Protein AF-A0A6N7G9R1-F1 (afdb_monomer_lite)

Structure (mmCIF, N/CA/C/O backbone):
data_AF-A0A6N7G9R1-F1
#
_entry.id   AF-A0A6N7G9R1-F1
#
loop_
_atom_site.group_PDB
_atom_site.id
_atom_site.type_symbol
_atom_site.label_atom_id
_atom_site.label_alt_id
_atom_site.label_comp_id
_atom_site.label_asym_id
_atom_site.label_entity_id
_atom_site.label_seq_id
_atom_site.pdbx_PDB_ins_code
_atom_site.Cartn_x
_atom_site.Cartn_y
_atom_site.Cartn_z
_atom_site.occupancy
_atom_site.B_iso_or_equiv
_atom_site.auth_seq_id
_atom_site.auth_comp_id
_atom_site.auth_asym_id
_atom_site.auth_atom_id
_atom_site.pdbx_PDB_model_num
ATOM 1 N N . MET A 1 1 ? -38.228 -27.121 94.061 1.00 43.78 1 MET A N 1
ATOM 2 C CA . MET A 1 1 ? -38.776 -27.377 92.710 1.00 43.78 1 MET A CA 1
ATOM 3 C C . MET A 1 1 ? -39.097 -26.039 92.048 1.00 43.78 1 MET A C 1
ATOM 5 O O . MET A 1 1 ? -40.254 -25.654 92.001 1.00 43.78 1 MET A O 1
ATOM 9 N N . THR A 1 2 ? -38.081 -25.297 91.602 1.00 48.72 2 THR A N 1
ATOM 10 C CA . THR A 1 2 ? -38.235 -23.979 90.937 1.00 48.72 2 THR A CA 1
ATOM 11 C C . THR A 1 2 ? -37.221 -23.786 89.800 1.00 48.72 2 THR A C 1
ATOM 13 O O . THR A 1 2 ? -36.957 -22.666 89.391 1.00 48.72 2 THR A O 1
ATOM 16 N N . THR A 1 3 ? -36.643 -24.873 89.284 1.00 51.56 3 THR A N 1
ATOM 17 C CA . THR A 1 3 ? -35.585 -24.849 88.259 1.00 51.56 3 THR A CA 1
ATOM 18 C C . THR A 1 3 ? -36.078 -25.144 86.837 1.00 51.56 3 THR A C 1
ATOM 20 O O . THR A 1 3 ? -35.349 -24.893 85.892 1.00 51.56 3 THR A O 1
ATOM 23 N N . THR A 1 4 ? -37.312 -25.624 86.645 1.00 53.62 4 THR A N 1
ATOM 24 C CA . THR A 1 4 ? -37.807 -26.062 85.323 1.00 53.62 4 THR A CA 1
ATOM 25 C C . THR A 1 4 ? -38.364 -24.941 84.435 1.00 53.62 4 THR A C 1
ATOM 27 O O . THR A 1 4 ? -38.338 -25.075 83.219 1.00 53.62 4 THR A O 1
ATOM 30 N N . GLY A 1 5 ? -38.838 -23.823 85.002 1.00 53.34 5 GLY A N 1
ATOM 31 C CA . GLY A 1 5 ? -39.427 -22.715 84.224 1.00 53.34 5 GLY A CA 1
ATOM 32 C C . GLY A 1 5 ? -38.410 -21.760 83.583 1.00 53.34 5 GLY A C 1
ATOM 33 O O . GLY A 1 5 ? -38.724 -21.089 82.604 1.00 53.34 5 GLY A O 1
ATOM 34 N N . THR A 1 6 ? -37.188 -21.700 84.116 1.00 55.78 6 THR A N 1
ATOM 35 C CA . THR A 1 6 ? -36.077 -20.912 83.557 1.00 55.78 6 THR A CA 1
ATOM 36 C C . THR A 1 6 ? -35.428 -21.602 82.356 1.00 55.78 6 THR A C 1
ATOM 38 O O . THR A 1 6 ? -35.140 -20.922 81.373 1.00 55.78 6 THR A O 1
ATOM 41 N N . ASP A 1 7 ? -35.309 -22.934 82.377 1.00 58.16 7 ASP A N 1
ATOM 42 C CA . ASP A 1 7 ? -34.694 -23.715 81.292 1.00 58.16 7 ASP A CA 1
ATOM 43 C C . ASP A 1 7 ? -35.542 -23.717 80.004 1.00 58.16 7 ASP A C 1
ATOM 45 O O . ASP A 1 7 ? -35.000 -23.577 78.911 1.00 58.16 7 ASP A O 1
ATOM 49 N N . GLU A 1 8 ? -36.877 -23.807 80.086 1.00 64.06 8 GLU A N 1
ATOM 50 C CA . GLU A 1 8 ? -37.745 -23.762 78.891 1.00 64.06 8 GLU A CA 1
ATOM 51 C C . GLU A 1 8 ? -37.728 -22.391 78.193 1.00 64.06 8 GLU A C 1
ATOM 53 O O . GLU A 1 8 ? -37.696 -22.317 76.961 1.00 64.06 8 GLU A O 1
ATOM 58 N N . ALA A 1 9 ? -37.690 -21.301 78.964 1.00 65.94 9 ALA A N 1
ATOM 59 C CA . ALA A 1 9 ? -37.591 -19.942 78.432 1.00 65.94 9 ALA A CA 1
ATOM 60 C C . ALA A 1 9 ? -36.202 -19.639 77.837 1.00 65.94 9 ALA A C 1
ATOM 62 O O . ALA A 1 9 ? -36.063 -18.794 76.951 1.00 65.94 9 ALA A O 1
ATOM 63 N N . GLU A 1 10 ? -35.156 -20.306 78.322 1.00 67.56 10 GLU A N 1
ATOM 64 C CA . GLU A 1 10 ? -33.796 -20.202 77.790 1.00 67.56 10 GLU A CA 1
ATOM 65 C C . GLU A 1 10 ? -33.624 -21.040 76.511 1.00 67.56 10 GLU A C 1
ATOM 67 O O . GLU A 1 10 ? -33.096 -20.544 75.514 1.00 67.56 10 GLU A O 1
ATOM 72 N N . ILE A 1 11 ? -34.190 -22.252 76.472 1.00 72.62 11 ILE A N 1
ATOM 73 C CA . ILE A 1 11 ? -34.247 -23.106 75.273 1.00 72.62 11 ILE A CA 1
ATOM 74 C C . ILE A 1 11 ? -35.071 -22.451 74.153 1.00 72.62 11 ILE A C 1
ATOM 76 O O . ILE A 1 11 ? -34.686 -22.527 72.983 1.00 72.62 11 ILE A O 1
ATOM 80 N N . GLY A 1 12 ? -36.184 -21.788 74.489 1.00 72.19 12 GLY A N 1
ATOM 81 C CA . GLY A 1 12 ? -36.987 -21.018 73.534 1.00 72.19 12 GLY A CA 1
ATOM 82 C C . GLY A 1 12 ? -36.180 -19.902 72.863 1.00 72.19 12 GLY A C 1
ATOM 83 O O . GLY A 1 12 ? -36.111 -19.853 71.635 1.00 72.19 12 GLY A O 1
ATOM 84 N N . ARG A 1 13 ? -35.474 -19.092 73.665 1.00 71.00 13 ARG A N 1
ATOM 85 C CA . ARG A 1 13 ? -34.598 -18.009 73.181 1.00 71.00 13 ARG A CA 1
ATOM 86 C C .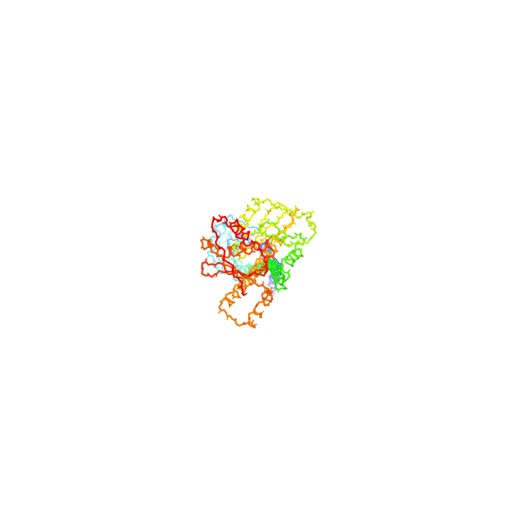 ARG A 1 13 ? -33.434 -18.519 72.324 1.00 71.00 13 ARG A C 1
ATOM 88 O O . ARG A 1 13 ? -33.102 -17.916 71.309 1.00 71.00 13 ARG A O 1
ATOM 95 N N . LEU A 1 14 ? -32.835 -19.657 72.682 1.00 70.81 14 LEU A N 1
ATOM 96 C CA . LEU A 1 14 ? -31.779 -20.301 71.886 1.00 70.81 14 LEU A CA 1
ATOM 97 C C . LEU A 1 14 ? -32.275 -20.789 70.517 1.00 70.81 14 LEU A C 1
ATOM 99 O O . LEU A 1 14 ? -31.547 -20.699 69.527 1.00 70.81 14 LEU A O 1
ATOM 103 N N . ARG A 1 15 ? -33.505 -21.313 70.443 1.00 74.69 15 ARG A N 1
ATOM 104 C CA . ARG A 1 15 ? -34.093 -21.804 69.188 1.00 74.69 15 ARG A CA 1
ATOM 105 C C . ARG A 1 15 ? -34.414 -20.663 68.223 1.00 74.69 15 ARG A C 1
ATOM 107 O O . ARG A 1 15 ? -34.149 -20.808 67.033 1.00 74.69 15 ARG A O 1
ATOM 114 N N . GLU A 1 16 ? -34.947 -19.561 68.737 1.00 76.75 16 GLU A N 1
ATOM 115 C CA . GLU A 1 16 ? -35.219 -18.340 67.969 1.00 76.75 16 GLU A CA 1
ATOM 116 C C . GLU A 1 16 ? -33.915 -17.780 67.380 1.00 76.75 16 GLU A C 1
ATOM 118 O O . GLU A 1 16 ? -33.770 -17.683 66.163 1.00 76.75 16 GLU A O 1
ATOM 123 N N . ARG A 1 17 ? -32.875 -17.658 68.213 1.00 74.81 17 ARG A N 1
ATOM 124 C CA . ARG A 1 17 ? -31.540 -17.199 67.798 1.00 74.81 17 ARG A CA 1
ATOM 125 C C . ARG A 1 17 ? -30.875 -18.089 66.742 1.00 74.81 17 ARG A C 1
ATOM 127 O O . ARG A 1 17 ? -30.179 -17.603 65.854 1.00 74.81 17 ARG A O 1
ATOM 134 N N . LEU A 1 18 ? -31.083 -19.406 66.809 1.00 77.50 18 LEU A N 1
ATOM 135 C CA . LEU A 1 18 ? -30.622 -20.337 65.771 1.00 77.50 18 LEU A CA 1
ATOM 136 C C . LEU A 1 18 ? -31.393 -20.181 64.453 1.00 77.50 18 LEU A C 1
ATOM 138 O O . LEU A 1 18 ? -30.824 -20.445 63.392 1.00 77.50 18 LEU A O 1
ATOM 142 N N . SER A 1 19 ? -32.664 -19.782 64.504 1.00 82.19 19 SER A N 1
ATOM 143 C CA . SER A 1 19 ? -33.473 -19.510 63.314 1.00 82.19 19 SER A CA 1
ATOM 144 C C . SER A 1 19 ? -32.980 -18.254 62.594 1.00 82.19 19 SER A C 1
ATOM 146 O O . SER A 1 19 ? -32.745 -18.306 61.387 1.00 82.19 19 SER A O 1
ATOM 148 N N . ASP A 1 20 ? -32.705 -17.180 63.334 1.00 79.50 20 ASP A N 1
ATOM 149 C CA . ASP A 1 20 ? -32.228 -15.909 62.770 1.00 79.50 20 ASP A CA 1
ATOM 150 C C . ASP A 1 20 ? -30.837 -16.052 62.144 1.00 79.50 20 ASP A C 1
ATOM 152 O O . ASP A 1 20 ? -30.584 -15.589 61.030 1.00 79.50 20 ASP A O 1
ATOM 156 N N . LEU A 1 21 ? -29.940 -16.789 62.810 1.00 80.38 21 LEU A N 1
ATOM 157 C CA . LEU A 1 21 ? -28.613 -17.104 62.273 1.00 80.38 21 LEU A CA 1
ATOM 158 C C . LEU A 1 21 ? -28.689 -17.962 61.004 1.00 80.38 21 LEU A C 1
ATOM 160 O O . LEU A 1 21 ? -27.914 -17.743 60.073 1.00 80.38 21 LEU A O 1
ATOM 164 N N . ARG A 1 22 ? -29.628 -18.916 60.930 1.00 80.88 22 ARG A N 1
ATOM 165 C CA . ARG A 1 22 ? -29.884 -19.678 59.694 1.00 80.88 22 ARG A CA 1
ATOM 166 C C . ARG A 1 22 ? -30.423 -18.771 58.591 1.00 80.88 22 ARG A C 1
ATOM 168 O O . ARG A 1 22 ? -29.968 -18.896 57.458 1.00 80.88 22 ARG A O 1
ATOM 175 N N . GLY A 1 23 ? -31.325 -17.848 58.923 1.00 81.38 23 GLY A N 1
ATOM 176 C CA . GLY A 1 23 ? -31.825 -16.824 58.006 1.00 81.38 23 GLY A CA 1
ATOM 177 C C . GLY A 1 23 ? -30.689 -15.994 57.407 1.00 81.38 23 GLY A C 1
ATOM 178 O O . GLY A 1 23 ? -30.557 -15.928 56.187 1.00 81.38 23 GLY A O 1
ATOM 179 N N . LEU A 1 24 ? -29.800 -15.455 58.247 1.00 84.06 24 LEU A N 1
ATOM 180 C CA . LEU A 1 24 ? -28.617 -14.709 57.805 1.00 84.06 24 LEU A CA 1
ATOM 181 C C . LEU A 1 24 ? -27.686 -15.531 56.909 1.00 84.06 24 LEU A C 1
ATOM 183 O O . LEU A 1 24 ? -27.161 -15.002 55.930 1.00 84.06 24 LEU A O 1
ATOM 187 N N . LEU A 1 25 ? -27.483 -16.814 57.219 1.00 82.44 25 LEU A N 1
ATOM 188 C CA . LEU A 1 25 ? -26.601 -17.681 56.437 1.00 82.44 25 LEU A CA 1
ATOM 189 C C . LEU A 1 25 ? -27.159 -17.940 55.031 1.00 82.44 25 LEU A C 1
ATOM 191 O O . LEU A 1 25 ? -26.424 -17.856 54.049 1.00 82.44 25 LEU A O 1
ATOM 195 N N . VAL A 1 26 ? -28.466 -18.203 54.927 1.00 85.50 26 VAL A N 1
ATOM 196 C CA . VAL A 1 26 ? -29.149 -18.363 53.633 1.00 85.50 26 VAL A CA 1
ATOM 197 C C . VAL A 1 26 ? -29.110 -17.050 52.849 1.00 85.50 26 VAL A C 1
ATOM 199 O O . VAL A 1 26 ? -28.861 -17.063 51.648 1.00 85.50 26 VAL A O 1
ATOM 202 N N . MET A 1 27 ? -29.298 -15.908 53.516 1.00 84.56 27 MET A N 1
ATOM 203 C CA . MET A 1 27 ? -29.240 -14.595 52.864 1.00 84.56 27 MET A CA 1
ATOM 204 C C . MET A 1 27 ? -27.847 -14.242 52.361 1.00 84.56 27 MET A C 1
ATOM 206 O O . MET A 1 27 ? -27.728 -13.737 51.247 1.00 84.56 27 MET A O 1
ATOM 210 N N . SER A 1 28 ? -26.804 -14.542 53.138 1.00 87.00 28 SER A N 1
ATOM 211 C CA . SER A 1 28 ? -25.415 -14.418 52.696 1.00 87.00 28 SER A CA 1
ATOM 212 C C . SER A 1 28 ? -25.206 -15.196 51.398 1.00 87.00 28 SER A C 1
ATOM 214 O O . SER A 1 28 ? -24.839 -14.577 50.407 1.00 87.00 28 SER A O 1
ATOM 216 N N . LEU A 1 29 ? -25.564 -16.490 51.370 1.00 87.19 29 LEU A N 1
ATOM 217 C CA . LEU A 1 29 ? -25.396 -17.358 50.199 1.00 87.19 29 LEU A CA 1
ATOM 218 C C . LEU A 1 29 ? -26.128 -16.833 48.953 1.00 87.19 29 LEU A C 1
ATOM 220 O O . LEU A 1 29 ? -25.532 -16.742 47.883 1.00 87.19 29 LEU A O 1
ATOM 224 N N . LEU A 1 30 ? -27.399 -16.439 49.094 1.00 88.44 30 LEU A N 1
ATOM 225 C CA . LEU A 1 30 ? -28.171 -15.892 47.973 1.00 88.44 30 LEU A CA 1
ATOM 226 C C . LEU A 1 30 ? -27.580 -14.577 47.452 1.00 88.44 30 LEU A C 1
ATOM 228 O O . LEU A 1 30 ? -27.586 -14.333 46.247 1.00 88.44 30 LEU A O 1
ATOM 232 N N . MET A 1 31 ? -27.067 -13.722 48.341 1.00 88.44 31 MET A N 1
ATOM 233 C CA . MET A 1 31 ? -26.434 -12.466 47.942 1.00 88.44 31 MET A CA 1
ATOM 234 C C . MET A 1 31 ? -25.076 -12.686 47.268 1.00 88.44 31 MET A C 1
ATOM 236 O O . MET A 1 31 ? -24.774 -11.972 46.315 1.00 88.44 31 MET A O 1
ATOM 240 N N . THR A 1 32 ? -24.263 -13.656 47.703 1.00 84.81 32 THR A N 1
ATOM 241 C CA . THR A 1 32 ? -22.976 -13.958 47.047 1.00 84.81 32 THR A CA 1
ATOM 242 C C . THR A 1 32 ? -23.136 -14.552 45.653 1.00 84.81 32 THR A C 1
ATOM 244 O O . THR A 1 32 ? -22.260 -14.339 44.816 1.00 84.81 32 THR A O 1
ATOM 247 N N . GLU A 1 33 ? -24.236 -15.258 45.383 1.00 85.38 33 GLU A N 1
ATOM 248 C CA . GLU A 1 33 ? -24.564 -15.778 44.047 1.00 85.38 33 GLU A CA 1
ATOM 249 C C . GLU A 1 33 ? -25.109 -14.699 43.090 1.00 85.38 33 GLU A C 1
ATOM 251 O O . GLU A 1 33 ? -25.173 -14.913 41.877 1.00 85.38 33 GLU A O 1
ATOM 256 N N . CYS A 1 34 ? -25.471 -13.517 43.598 1.00 86.06 34 CYS A N 1
ATOM 257 C CA . CYS A 1 34 ? -25.961 -12.419 42.771 1.00 86.06 34 CYS A CA 1
ATOM 258 C C . CYS A 1 34 ? -24.813 -11.652 42.100 1.00 86.06 34 CYS A C 1
ATOM 260 O O . CYS A 1 34 ? -23.886 -11.171 42.746 1.00 86.06 34 CYS A O 1
ATOM 262 N N . ALA A 1 35 ? -24.927 -11.452 40.785 1.00 82.38 35 ALA A N 1
ATOM 263 C CA . ALA A 1 35 ? -23.979 -10.653 40.003 1.00 82.38 35 ALA A CA 1
ATOM 264 C C . ALA A 1 35 ? -24.393 -9.174 39.864 1.00 82.38 35 ALA A C 1
ATOM 266 O O . ALA A 1 35 ? -23.610 -8.349 39.386 1.00 82.38 35 ALA A O 1
ATOM 267 N N . GLU A 1 36 ? -25.624 -8.832 40.253 1.00 87.75 36 GLU A N 1
ATOM 268 C CA . GLU A 1 36 ? -26.178 -7.488 40.118 1.00 87.75 36 GLU A CA 1
ATOM 269 C C . GLU A 1 36 ? -26.324 -6.799 41.480 1.00 87.75 36 GLU A C 1
ATOM 271 O O . GLU A 1 36 ? -27.086 -7.264 42.334 1.00 87.75 36 GLU A O 1
ATOM 276 N N . PRO A 1 37 ? -25.675 -5.637 41.677 1.00 88.69 37 PRO A N 1
ATOM 277 C CA . PRO A 1 37 ? -25.803 -4.858 42.902 1.00 88.69 37 PRO A CA 1
ATOM 278 C C . PRO A 1 37 ? -27.255 -4.544 43.297 1.00 88.69 37 PRO A C 1
ATOM 280 O O . PRO A 1 37 ? -27.574 -4.509 44.483 1.00 88.69 37 PRO A O 1
ATOM 283 N N . ASP A 1 38 ? -28.146 -4.298 42.323 1.00 88.81 38 ASP A N 1
ATOM 284 C CA . ASP A 1 38 ? -29.556 -3.954 42.583 1.00 88.81 38 ASP A CA 1
ATOM 285 C C . ASP A 1 38 ? -30.329 -5.139 43.174 1.00 88.81 38 ASP A C 1
ATOM 287 O O . ASP A 1 38 ? -31.148 -4.962 44.080 1.00 88.81 38 ASP A O 1
ATOM 291 N N . GLN A 1 39 ? -30.024 -6.354 42.715 1.00 90.19 39 GLN A N 1
ATOM 292 C CA . GLN A 1 39 ? -30.587 -7.587 43.255 1.00 90.19 39 GLN A CA 1
ATOM 293 C C . GLN A 1 39 ? -30.081 -7.853 44.677 1.00 90.19 39 GLN A C 1
ATOM 295 O O . GLN A 1 39 ? -30.883 -8.194 45.543 1.00 90.19 39 GLN A O 1
ATOM 300 N N . ILE A 1 40 ? -28.792 -7.609 44.940 1.00 91.94 40 ILE A N 1
ATOM 301 C CA . ILE A 1 40 ? -28.188 -7.748 46.275 1.00 91.94 40 ILE A CA 1
ATOM 302 C C . ILE A 1 40 ? -28.864 -6.807 47.277 1.00 91.94 40 ILE A C 1
ATOM 304 O O . ILE A 1 40 ? -29.335 -7.250 48.323 1.00 91.94 40 ILE A O 1
ATOM 308 N N . THR A 1 41 ? -28.986 -5.516 46.944 1.00 92.00 41 THR A N 1
ATOM 309 C CA . THR A 1 41 ? -29.657 -4.545 47.826 1.00 92.00 41 THR A CA 1
ATOM 310 C C . THR A 1 41 ? -31.134 -4.874 48.026 1.00 92.00 41 THR A C 1
ATOM 312 O O . THR A 1 41 ? -31.663 -4.734 49.129 1.00 92.00 41 THR A O 1
ATOM 315 N N . ARG A 1 42 ? -31.807 -5.369 46.979 1.00 90.62 42 ARG A N 1
ATOM 316 C CA . ARG A 1 42 ? -33.206 -5.793 47.068 1.00 90.62 42 ARG A CA 1
ATOM 317 C C . ARG A 1 42 ? -33.357 -6.964 48.033 1.00 90.62 42 ARG A C 1
ATOM 319 O O . ARG A 1 42 ? -34.152 -6.835 48.956 1.00 90.62 42 ARG A O 1
ATOM 326 N N . LEU A 1 43 ? -32.565 -8.027 47.870 1.00 90.94 43 LEU A N 1
ATOM 327 C CA . LEU A 1 43 ? -32.569 -9.206 48.744 1.00 90.94 43 LEU A CA 1
ATOM 328 C C . LEU A 1 43 ? -32.319 -8.830 50.206 1.00 90.94 43 LEU A C 1
ATOM 330 O O . LEU A 1 43 ? -33.082 -9.239 51.076 1.00 90.94 43 LEU A O 1
ATOM 334 N N . ALA A 1 44 ? -31.312 -7.995 50.472 1.00 91.19 44 ALA A N 1
ATOM 335 C CA . ALA A 1 44 ? -31.040 -7.508 51.820 1.00 91.19 44 ALA A CA 1
ATOM 336 C C . ALA A 1 44 ? -32.245 -6.753 52.416 1.00 91.19 44 ALA A C 1
ATOM 338 O O . ALA A 1 44 ? -32.616 -6.990 53.564 1.00 91.19 44 ALA A O 1
ATOM 339 N N . SER A 1 45 ? -32.905 -5.890 51.633 1.00 91.75 45 SER A N 1
ATOM 340 C CA . SER A 1 45 ? -34.069 -5.131 52.113 1.00 91.75 45 SER A CA 1
ATOM 341 C C . SER A 1 45 ? -35.338 -5.969 52.302 1.00 91.75 45 SER A C 1
ATOM 343 O O . SER A 1 45 ? -36.061 -5.754 53.269 1.00 91.75 45 SER A O 1
ATOM 345 N N . THR A 1 46 ? -35.615 -6.929 51.414 1.00 89.19 46 THR A N 1
ATOM 346 C CA . THR A 1 46 ? -36.833 -7.757 51.471 1.00 89.19 46 THR A CA 1
ATOM 347 C C . THR A 1 46 ? -36.764 -8.830 52.546 1.00 89.19 46 THR A C 1
ATOM 349 O O . THR A 1 46 ? -37.799 -9.310 52.996 1.00 89.19 46 THR A O 1
ATOM 352 N N . SER A 1 47 ? -35.554 -9.209 52.950 1.00 85.81 47 SER A N 1
ATOM 353 C CA . SER A 1 47 ? -35.328 -10.256 53.945 1.00 85.81 47 SER A CA 1
ATOM 354 C C . SER A 1 47 ? -35.109 -9.711 55.356 1.00 85.81 47 SER A C 1
ATOM 356 O O . SER A 1 47 ? -35.204 -10.472 56.314 1.00 85.81 47 SER A O 1
ATOM 358 N N . ALA A 1 48 ? -34.873 -8.403 55.503 1.00 86.38 48 ALA A N 1
ATOM 359 C CA . ALA A 1 48 ? -34.758 -7.731 56.797 1.00 86.38 48 ALA A CA 1
ATOM 360 C C . ALA A 1 48 ? -35.948 -7.990 57.753 1.00 86.38 48 ALA A C 1
ATOM 362 O O . ALA A 1 48 ? -35.687 -8.331 58.905 1.00 86.38 48 ALA A O 1
ATOM 363 N N . PRO A 1 49 ? -37.228 -7.964 57.311 1.00 84.81 49 PRO A N 1
ATOM 364 C CA . PRO A 1 49 ? -38.368 -8.220 58.201 1.00 84.81 49 PRO A CA 1
ATOM 365 C C . PRO A 1 49 ? -38.429 -9.645 58.771 1.00 84.81 49 PRO A C 1
ATOM 367 O O . PRO A 1 49 ? -39.159 -9.896 59.725 1.00 84.81 49 PRO A O 1
ATOM 370 N N . ALA A 1 50 ? -37.700 -10.600 58.179 1.00 83.19 50 ALA A N 1
ATOM 371 C CA . ALA A 1 50 ? -37.614 -11.969 58.688 1.00 83.19 50 ALA A CA 1
ATOM 372 C C . ALA A 1 50 ? -36.599 -12.117 59.837 1.00 83.19 50 ALA A C 1
ATOM 374 O O . ALA A 1 50 ? -36.559 -13.171 60.462 1.00 83.19 50 ALA A O 1
ATOM 375 N N . LEU A 1 51 ? -35.778 -11.090 60.085 1.00 82.25 51 LEU A N 1
ATOM 376 C CA . LEU A 1 51 ? -34.736 -11.053 61.117 1.00 82.25 51 LEU A CA 1
ATOM 377 C C . LEU A 1 51 ? -35.102 -10.137 62.301 1.00 82.25 51 LEU A C 1
ATOM 379 O O . LEU A 1 51 ? -34.340 -10.054 63.258 1.00 82.25 51 LEU A O 1
ATOM 383 N N . GLY A 1 52 ? -36.220 -9.406 62.225 1.00 83.69 52 GLY A N 1
ATOM 384 C CA . GLY A 1 52 ? -36.718 -8.540 63.295 1.00 83.69 52 GLY A CA 1
ATOM 385 C C . GLY A 1 52 ? -37.735 -7.501 62.807 1.00 83.69 52 GLY A C 1
ATOM 386 O O . GLY A 1 52 ? -38.100 -7.468 61.633 1.00 83.69 52 GLY A O 1
ATOM 387 N N . SER A 1 53 ? -38.205 -6.638 63.714 1.00 84.31 53 SER A N 1
ATOM 388 C CA . SER A 1 53 ? -39.190 -5.571 63.431 1.00 84.31 53 SER A CA 1
ATOM 389 C C . SER A 1 53 ? -38.631 -4.368 62.663 1.00 84.31 53 SER A C 1
ATOM 391 O O . SER A 1 53 ? -39.387 -3.498 62.222 1.00 84.31 53 SER A O 1
ATOM 393 N N . TRP A 1 54 ? -37.313 -4.325 62.501 1.00 88.25 54 TRP A N 1
ATOM 394 C CA . TRP A 1 54 ? -36.571 -3.245 61.875 1.00 88.25 54 TRP A CA 1
ATOM 395 C C . TRP A 1 54 ? -36.673 -3.273 60.349 1.00 88.25 54 TRP A C 1
ATOM 397 O O . TRP A 1 54 ? -36.988 -4.284 59.717 1.00 88.25 54 TRP A O 1
ATOM 407 N N . ARG A 1 55 ? -36.409 -2.122 59.729 1.00 89.00 55 ARG A N 1
ATOM 408 C CA . ARG A 1 55 ? -36.565 -1.927 58.284 1.00 89.00 55 ARG A CA 1
ATOM 409 C C . ARG A 1 55 ? -35.323 -1.323 57.669 1.00 89.00 55 ARG A C 1
ATOM 411 O O . ARG A 1 55 ? -34.748 -0.382 58.204 1.00 89.00 55 ARG A O 1
ATOM 418 N N . VAL A 1 56 ? -34.959 -1.814 56.491 1.00 92.81 56 VAL A N 1
ATOM 419 C CA . VAL A 1 56 ? -33.933 -1.181 55.659 1.00 92.81 56 VAL A CA 1
ATOM 420 C C . VAL A 1 56 ? -34.595 -0.086 54.831 1.00 92.81 56 VAL A C 1
ATOM 422 O O . VAL A 1 56 ? -35.368 -0.368 53.917 1.00 92.81 56 VAL A O 1
ATOM 425 N N . GLU A 1 57 ? -34.286 1.167 55.146 1.00 91.69 57 GLU A N 1
ATOM 426 C CA . GLU A 1 57 ? -34.797 2.333 54.417 1.00 91.69 57 GLU A CA 1
ATOM 427 C C . GLU A 1 57 ? -34.062 2.516 53.084 1.00 91.69 57 GLU A C 1
ATOM 429 O O . GLU A 1 57 ? -34.637 3.013 52.116 1.00 91.69 57 GLU A O 1
ATOM 434 N N . GLY A 1 58 ? -32.812 2.062 52.990 1.00 92.44 58 GLY A N 1
ATOM 435 C CA . GLY A 1 58 ? -32.086 2.006 51.728 1.00 92.44 58 GLY A CA 1
ATOM 436 C C . GLY A 1 58 ? -30.582 1.876 51.886 1.00 92.44 58 GLY A C 1
ATOM 437 O O . GLY A 1 58 ? -30.056 1.686 52.982 1.00 92.44 58 GLY A O 1
ATOM 438 N N . PHE A 1 59 ? -29.896 1.968 50.754 1.00 93.00 59 PHE A N 1
ATOM 439 C CA . PHE A 1 59 ? -28.452 1.831 50.645 1.00 93.00 59 PHE A CA 1
ATOM 440 C C . PHE A 1 59 ? -27.889 3.048 49.933 1.00 93.00 59 PHE A C 1
ATOM 442 O O . PHE A 1 59 ? -28.285 3.364 48.811 1.00 93.00 59 PHE A O 1
ATOM 449 N N . TYR A 1 60 ? -26.932 3.701 50.568 1.00 91.25 60 TYR A N 1
ATOM 450 C CA . TYR A 1 60 ? -26.078 4.680 49.927 1.00 91.25 60 TYR A CA 1
ATOM 451 C C . TYR A 1 60 ? -24.825 3.975 49.431 1.00 91.25 60 TYR A C 1
ATOM 453 O O . TYR A 1 60 ? -24.110 3.380 50.233 1.00 91.25 60 TYR A O 1
ATOM 461 N N . LEU A 1 61 ? -24.575 4.016 48.123 1.00 88.88 61 LEU A N 1
ATOM 462 C CA . LEU A 1 61 ? -23.357 3.501 47.502 1.00 88.88 61 LEU A CA 1
ATOM 463 C C . LEU A 1 61 ? -22.602 4.667 46.868 1.00 88.88 61 LEU A C 1
ATOM 465 O O . LEU A 1 61 ? -23.160 5.385 46.037 1.00 88.88 61 LEU A O 1
ATOM 469 N N . ALA A 1 62 ? -21.344 4.858 47.251 1.00 76.25 62 ALA A N 1
ATOM 470 C CA . ALA A 1 62 ? -20.554 5.985 46.769 1.00 76.25 62 ALA A CA 1
ATOM 471 C C . ALA A 1 62 ? -20.098 5.799 45.299 1.00 76.25 62 ALA A C 1
ATOM 473 O O . ALA A 1 62 ? -19.773 4.673 44.904 1.00 76.25 62 ALA A O 1
ATOM 474 N N . PRO A 1 63 ? -19.999 6.880 44.497 1.00 58.44 63 PRO A N 1
ATOM 475 C CA . PRO A 1 63 ? -20.445 8.237 44.804 1.00 58.44 63 PRO A CA 1
ATOM 476 C C . PRO A 1 63 ? -21.937 8.397 44.449 1.00 58.44 63 PRO A C 1
ATOM 478 O O . PRO A 1 63 ? -22.343 8.218 43.303 1.00 58.44 63 PRO A O 1
ATOM 481 N N . ASP A 1 64 ? -22.752 8.702 45.457 1.00 64.94 64 ASP A N 1
ATOM 482 C CA . ASP A 1 64 ? -24.107 9.267 45.341 1.00 64.94 64 ASP A CA 1
ATOM 483 C C . ASP A 1 64 ? -25.227 8.436 44.709 1.00 64.94 64 ASP A C 1
ATOM 485 O O . ASP A 1 64 ? -26.251 8.969 44.279 1.00 64.94 64 ASP A O 1
ATOM 489 N N . ARG A 1 65 ? -25.124 7.105 44.742 1.00 82.81 65 ARG A N 1
ATOM 490 C CA . ARG A 1 65 ? -26.237 6.235 44.343 1.00 82.81 65 ARG A CA 1
ATOM 491 C C . ARG A 1 65 ? -27.045 5.789 45.562 1.00 82.81 65 ARG A C 1
ATOM 493 O O . ARG A 1 65 ? -26.724 4.776 46.184 1.00 82.81 65 ARG A O 1
ATOM 500 N N . TRP A 1 66 ? -28.122 6.518 45.871 1.00 88.69 66 TRP A N 1
ATOM 501 C CA . TRP A 1 66 ? -29.168 6.034 46.781 1.00 88.69 66 TRP A CA 1
ATOM 502 C C . TRP A 1 66 ? -29.992 4.935 46.116 1.00 88.69 66 TRP A C 1
ATOM 504 O O . TRP A 1 66 ? -30.441 5.068 44.975 1.00 88.69 66 TRP A O 1
ATOM 514 N N . ARG A 1 67 ? -30.218 3.848 46.845 1.00 89.50 67 ARG A N 1
ATOM 515 C CA . ARG A 1 67 ? -31.106 2.760 46.447 1.00 89.50 67 ARG A CA 1
ATOM 516 C C . ARG A 1 67 ? -32.142 2.563 47.543 1.00 89.50 67 ARG A C 1
ATOM 518 O O . ARG A 1 67 ? -31.760 2.136 48.633 1.00 89.50 67 ARG A O 1
ATOM 525 N N . PRO A 1 68 ? -33.423 2.870 47.291 1.00 88.38 68 PRO A N 1
ATOM 526 C CA . PRO A 1 68 ? -34.452 2.703 48.303 1.00 88.38 68 PRO A CA 1
ATOM 527 C C . PRO A 1 68 ? -34.598 1.221 48.660 1.00 88.38 68 PRO A C 1
ATOM 529 O O . PRO A 1 68 ? -34.546 0.351 47.787 1.00 88.38 68 PRO A O 1
ATOM 532 N N . GLY A 1 69 ? -34.780 0.934 49.948 1.00 87.12 69 GLY A N 1
ATOM 533 C CA . GLY A 1 69 ? -35.204 -0.390 50.393 1.00 87.12 69 GLY A CA 1
ATOM 534 C C . GLY A 1 69 ? -36.632 -0.694 49.933 1.00 87.12 69 GLY A C 1
ATOM 535 O O . GLY A 1 69 ? -37.385 0.221 49.593 1.00 87.12 69 GLY A O 1
ATOM 536 N N . ALA A 1 70 ? -37.013 -1.974 49.933 1.00 81.38 70 ALA A N 1
ATOM 537 C CA . ALA A 1 70 ? -38.315 -2.435 49.442 1.00 81.38 70 ALA A CA 1
ATOM 538 C C . ALA A 1 70 ? -39.521 -1.662 50.016 1.00 81.38 70 ALA A C 1
ATOM 540 O O . ALA A 1 70 ? -40.447 -1.355 49.270 1.00 81.38 70 ALA A O 1
ATOM 541 N N . ASP A 1 71 ? -39.462 -1.288 51.299 1.00 79.06 71 ASP A N 1
ATOM 542 C CA . ASP A 1 71 ? -40.520 -0.559 52.013 1.00 79.06 71 ASP A CA 1
ATOM 543 C C . ASP A 1 71 ? -40.088 0.851 52.464 1.00 79.06 71 ASP A C 1
ATOM 545 O O . ASP A 1 71 ? -40.607 1.375 53.457 1.00 79.06 71 ASP A O 1
ATOM 549 N N . SER A 1 72 ? -39.117 1.457 51.769 1.00 81.19 72 SER A N 1
ATOM 550 C CA . SER A 1 72 ? -38.569 2.772 52.121 1.00 81.19 72 SER A CA 1
ATOM 551 C C . SER A 1 72 ? -39.653 3.847 52.205 1.00 81.19 72 SER A C 1
ATOM 553 O O . SER A 1 72 ? -40.483 3.986 51.302 1.00 81.19 72 SER A O 1
ATOM 555 N N . ARG A 1 73 ? -39.634 4.643 53.280 1.00 73.94 73 ARG A N 1
ATOM 556 C CA . ARG A 1 73 ? -40.535 5.801 53.454 1.00 73.94 73 ARG A CA 1
ATOM 557 C C . ARG A 1 73 ? -39.809 7.143 53.427 1.00 73.94 73 ARG A C 1
ATOM 559 O O . ARG A 1 73 ? -40.437 8.176 53.662 1.00 73.94 73 ARG A O 1
ATOM 566 N N . VAL A 1 74 ? -38.514 7.137 53.116 1.00 79.44 74 VAL A N 1
ATOM 567 C CA . VAL A 1 74 ? -37.695 8.346 52.995 1.00 79.44 74 VAL A CA 1
ATOM 568 C C . VAL A 1 74 ? -38.193 9.182 51.814 1.00 79.44 74 VAL A C 1
ATOM 570 O O . VAL A 1 74 ? -38.166 8.730 50.672 1.00 79.44 74 VAL A O 1
ATOM 573 N N . ARG A 1 75 ? -38.660 10.406 52.090 1.00 75.12 75 ARG A N 1
ATOM 574 C CA . ARG A 1 75 ? -39.159 11.345 51.065 1.00 75.12 75 ARG A CA 1
ATOM 575 C C . ARG A 1 75 ? -38.121 12.381 50.645 1.00 75.12 75 ARG A C 1
ATOM 577 O O . ARG A 1 75 ? -38.078 12.739 49.475 1.00 75.12 75 ARG A O 1
ATOM 584 N N . ASP A 1 76 ? -37.298 12.832 51.587 1.00 80.50 76 ASP A N 1
ATOM 585 C CA . ASP A 1 76 ? -36.210 13.780 51.347 1.00 80.50 76 ASP A CA 1
ATOM 586 C C . ASP A 1 76 ? -34.870 13.033 51.305 1.00 80.50 76 ASP A C 1
ATOM 588 O O . ASP A 1 76 ? -34.197 12.830 52.316 1.00 80.50 76 ASP A O 1
ATOM 592 N N . THR A 1 77 ? -34.533 12.529 50.118 1.00 80.31 77 THR A N 1
ATOM 593 C CA . THR A 1 77 ? -33.283 11.794 49.893 1.00 80.31 77 THR A CA 1
ATOM 594 C C . THR A 1 77 ? -32.074 12.728 49.839 1.00 80.31 77 THR A C 1
ATOM 596 O O . THR A 1 77 ? -30.985 12.313 50.211 1.00 80.31 77 THR A O 1
ATOM 599 N N . GLU A 1 78 ? -32.245 13.983 49.425 1.00 81.50 78 GLU A N 1
ATOM 600 C CA . GLU A 1 78 ? -31.142 14.928 49.215 1.00 81.50 78 GLU A CA 1
ATOM 601 C C . GLU A 1 78 ? -30.502 15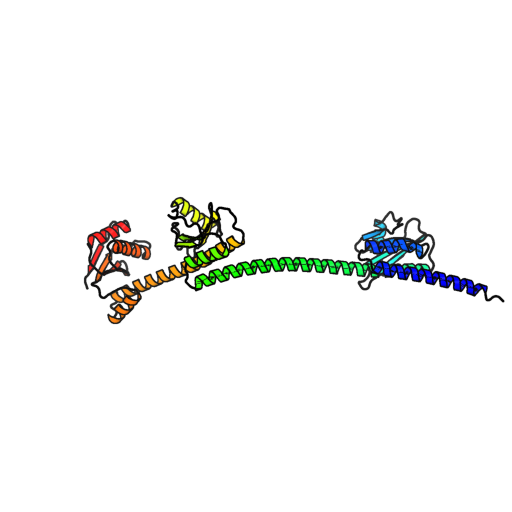.328 50.553 1.00 81.50 78 GLU A C 1
ATOM 603 O O . GLU A 1 78 ? -29.308 15.116 50.759 1.00 81.50 78 GLU A O 1
ATOM 608 N N . THR A 1 79 ? -31.319 15.727 51.534 1.00 82.44 79 THR A N 1
ATOM 609 C CA . THR A 1 79 ? -30.840 16.020 52.896 1.00 82.44 79 THR A CA 1
ATOM 610 C C . THR A 1 79 ? -30.226 14.788 53.577 1.00 82.44 79 THR A C 1
ATOM 612 O O . THR A 1 79 ? -29.306 14.898 54.394 1.00 82.44 79 THR A O 1
ATOM 615 N N . LEU A 1 80 ? -30.732 13.589 53.268 1.00 84.19 80 LEU A N 1
ATOM 616 C CA . LEU A 1 80 ? -30.185 12.335 53.788 1.00 84.19 80 LEU A CA 1
ATOM 617 C C . LEU A 1 80 ? -28.803 12.029 53.187 1.00 84.19 80 LEU A C 1
ATOM 619 O O . LEU A 1 80 ? -27.909 11.604 53.920 1.00 84.19 80 LEU A O 1
ATOM 623 N N . LEU A 1 81 ? -28.617 12.261 51.885 1.00 84.88 81 LEU A N 1
ATOM 624 C CA . LEU A 1 81 ? -27.349 12.063 51.177 1.00 84.88 81 LEU A CA 1
ATOM 625 C C . LEU A 1 81 ? -26.245 12.985 51.708 1.00 84.88 81 LEU A C 1
ATOM 627 O O . LEU A 1 81 ? -25.136 12.513 51.961 1.00 84.88 81 LEU A O 1
ATOM 631 N N . ASP A 1 82 ? -26.561 14.252 51.981 1.00 84.06 82 ASP A N 1
ATOM 632 C CA . ASP A 1 82 ? -25.618 15.200 52.590 1.00 84.06 82 ASP A CA 1
ATOM 633 C C . ASP A 1 82 ? -25.117 14.709 53.954 1.00 84.06 82 ASP A C 1
ATOM 635 O O . ASP A 1 82 ? -23.928 14.781 54.265 1.00 84.06 82 ASP A O 1
ATOM 639 N N . ARG A 1 83 ? -26.008 14.136 54.770 1.00 85.81 83 ARG A N 1
ATOM 640 C CA . ARG A 1 83 ? -25.630 13.565 56.071 1.00 85.81 83 ARG A CA 1
ATOM 641 C C . ARG A 1 83 ? -24.807 12.292 55.917 1.00 85.81 83 ARG A C 1
ATOM 643 O O . ARG A 1 83 ? -23.826 12.122 56.633 1.00 85.81 83 ARG A O 1
ATOM 650 N N . LEU A 1 84 ? -25.189 11.409 54.995 1.00 86.56 84 LEU A N 1
ATOM 651 C CA . LEU A 1 84 ? -24.499 10.142 54.740 1.00 86.56 84 LEU A CA 1
ATOM 652 C C . LEU A 1 84 ? -23.089 10.346 54.174 1.00 86.56 84 LEU A C 1
ATOM 654 O O . LEU A 1 84 ? -22.174 9.629 54.571 1.00 86.56 84 LEU A O 1
ATOM 658 N N . SER A 1 85 ? -22.892 11.344 53.310 1.00 81.44 85 SER A N 1
ATOM 659 C CA . SER A 1 85 ? -21.573 11.679 52.757 1.00 81.44 85 SER A CA 1
ATOM 660 C C . SER A 1 85 ? -20.592 12.198 53.820 1.00 81.44 85 SER A C 1
ATOM 662 O O . SER A 1 85 ? -19.383 12.005 53.693 1.00 81.44 85 SER A O 1
ATOM 664 N N . ALA A 1 86 ? -21.104 12.786 54.908 1.00 83.56 86 ALA A N 1
ATOM 665 C CA . ALA A 1 86 ? -20.312 13.225 56.055 1.00 83.56 86 ALA A CA 1
ATOM 666 C C . ALA A 1 86 ? -19.973 12.094 57.050 1.00 83.56 86 ALA A C 1
ATOM 668 O O . ALA A 1 86 ? -19.168 12.301 57.964 1.00 83.56 86 ALA A O 1
ATOM 669 N N . LEU A 1 87 ? -20.568 10.900 56.909 1.00 85.62 87 LEU A N 1
ATOM 670 C CA . LEU A 1 87 ? -20.334 9.787 57.828 1.00 85.62 87 LEU A CA 1
ATOM 671 C C . LEU A 1 87 ? -19.043 9.029 57.516 1.00 85.62 87 LEU A C 1
ATOM 673 O O . LEU A 1 87 ? -18.756 8.622 56.392 1.00 85.62 87 LEU A O 1
ATOM 677 N N . GLY A 1 88 ? -18.289 8.752 58.578 1.00 80.81 88 GLY A N 1
ATOM 678 C CA . GLY A 1 88 ? -17.073 7.955 58.517 1.00 80.81 88 GLY A CA 1
ATOM 679 C C . GLY A 1 88 ? -17.314 6.436 58.432 1.00 80.81 88 GLY A C 1
ATOM 680 O O . GLY A 1 88 ? -18.449 5.947 58.404 1.00 80.81 88 GLY A O 1
ATOM 681 N N . PRO A 1 89 ? -16.227 5.644 58.479 1.00 83.56 89 PRO A N 1
ATOM 682 C CA . PRO A 1 89 ? -16.266 4.184 58.359 1.00 83.56 89 PRO A CA 1
ATOM 683 C C . PRO A 1 89 ? -16.904 3.471 59.559 1.00 83.56 89 PRO A C 1
ATOM 685 O O . PRO A 1 89 ? -17.039 2.249 59.538 1.00 83.56 89 PRO A O 1
ATOM 688 N N . SER A 1 90 ? -17.273 4.188 60.617 1.00 85.81 90 SER A N 1
ATOM 689 C CA . SER A 1 90 ? -17.960 3.626 61.785 1.00 85.81 90 SER A CA 1
ATOM 690 C C . SER A 1 90 ? -19.484 3.640 61.644 1.00 85.81 90 SER A C 1
ATOM 692 O O . SER A 1 90 ? -20.159 2.988 62.434 1.00 85.81 90 SER A O 1
ATOM 694 N N . GLY A 1 91 ? -20.021 4.333 60.635 1.00 88.44 91 GLY A N 1
ATOM 695 C CA . GLY A 1 91 ? -21.446 4.647 60.590 1.00 88.44 91 GLY A CA 1
ATOM 696 C C . GLY A 1 91 ? -21.823 5.739 61.589 1.00 88.44 91 GLY A C 1
ATOM 697 O O . GLY A 1 91 ? -20.947 6.400 62.152 1.00 88.44 91 GLY A O 1
ATOM 698 N N . GLY A 1 92 ? -23.121 5.928 61.801 1.00 90.81 92 GLY A N 1
ATOM 699 C CA . GLY A 1 92 ? -23.622 6.907 62.761 1.00 90.81 92 GLY A CA 1
ATOM 700 C C . GLY A 1 92 ? -25.142 6.976 62.820 1.00 90.81 92 GLY A C 1
ATOM 701 O O . GLY A 1 92 ? -25.833 6.438 61.950 1.00 90.81 92 GLY A O 1
ATOM 702 N N . ASP A 1 93 ? -25.633 7.660 63.849 1.00 89.75 93 ASP A N 1
ATOM 703 C CA . ASP A 1 93 ? -27.044 7.994 64.004 1.00 89.75 93 ASP A CA 1
ATOM 704 C C . ASP A 1 93 ? -27.543 8.845 62.835 1.00 89.75 93 ASP A C 1
ATOM 706 O O . ASP A 1 93 ? -26.853 9.733 62.324 1.00 89.75 93 ASP A O 1
ATOM 710 N N . LEU A 1 94 ? -28.790 8.600 62.451 1.00 87.38 94 LEU A N 1
ATOM 711 C CA . LEU A 1 94 ? -29.517 9.405 61.484 1.00 87.38 94 LEU A CA 1
ATOM 712 C C . LEU A 1 94 ? -30.858 9.825 62.073 1.00 87.38 94 LEU A C 1
ATOM 714 O O . LEU A 1 94 ? -31.389 9.174 62.969 1.00 87.38 94 LEU A O 1
ATOM 718 N N . VAL A 1 95 ? -31.424 10.903 61.535 1.00 84.62 95 VAL A N 1
ATOM 719 C CA . VAL A 1 95 ? -32.797 11.321 61.833 1.00 84.62 95 VAL A CA 1
ATOM 720 C C . VAL A 1 95 ? -33.635 11.098 60.585 1.00 84.62 95 VAL A C 1
ATOM 722 O O . VAL A 1 95 ? -33.374 11.726 59.557 1.00 84.62 95 VAL A O 1
ATOM 725 N N . ILE A 1 96 ? -34.620 10.206 60.695 1.00 82.88 96 ILE A N 1
ATOM 726 C CA . ILE A 1 96 ? -35.599 9.888 59.654 1.00 82.88 96 ILE A CA 1
ATOM 727 C C . ILE A 1 96 ? -36.993 10.226 60.184 1.00 82.88 96 ILE A C 1
ATOM 729 O O . ILE A 1 96 ? -37.367 9.815 61.284 1.00 82.88 96 ILE A O 1
ATOM 733 N N . ASP A 1 97 ? -37.772 10.965 59.397 1.00 80.38 97 ASP A N 1
ATOM 734 C CA . ASP A 1 97 ? -39.092 11.437 59.811 1.00 80.38 97 ASP A CA 1
ATOM 735 C C . ASP A 1 97 ? -40.040 10.278 60.157 1.00 80.38 97 ASP A C 1
ATOM 737 O O . ASP A 1 97 ? -40.264 9.360 59.366 1.00 80.38 97 ASP A O 1
ATOM 741 N N . GLY A 1 98 ? -40.637 10.342 61.351 1.00 75.31 98 GLY A N 1
ATOM 742 C CA . GLY A 1 98 ? 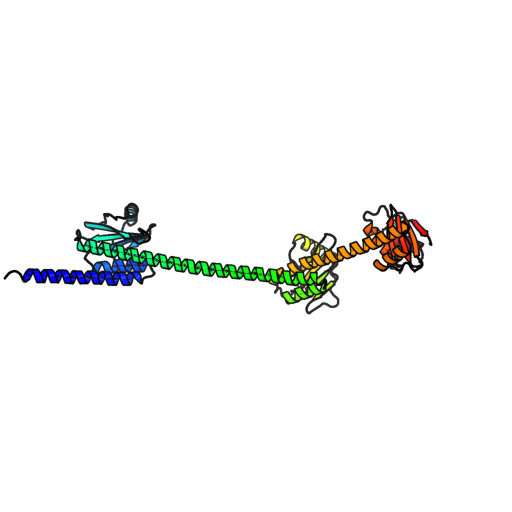-41.608 9.351 61.826 1.00 75.31 98 GLY A CA 1
ATOM 743 C C . GLY A 1 98 ? -41.005 8.068 62.408 1.00 75.31 98 GLY A C 1
ATOM 744 O O . GLY A 1 98 ? -41.755 7.129 62.674 1.00 75.31 98 GLY A O 1
ATOM 745 N N . ARG A 1 99 ? -39.685 8.012 62.629 1.00 82.00 99 ARG A N 1
ATOM 746 C CA . ARG A 1 99 ? -38.990 6.896 63.293 1.00 82.00 99 ARG A CA 1
ATOM 747 C C . ARG A 1 99 ? -38.340 7.370 64.589 1.00 82.00 99 ARG A C 1
ATOM 749 O O . ARG A 1 99 ? -37.837 8.487 64.652 1.00 82.00 99 ARG A O 1
ATOM 756 N N . GLN A 1 100 ? -38.364 6.535 65.629 1.00 84.69 100 GLN A N 1
ATOM 757 C CA . GLN A 1 100 ? -37.713 6.869 66.904 1.00 84.69 100 GLN A CA 1
ATOM 758 C C . GLN A 1 100 ? -36.234 6.482 66.917 1.00 84.69 100 GLN A C 1
ATOM 760 O O . GLN A 1 100 ? -35.475 7.012 67.725 1.00 84.69 100 GLN A O 1
ATOM 765 N N . TRP A 1 101 ? -35.824 5.572 66.031 1.00 91.12 101 TRP A N 1
ATOM 766 C CA . TRP A 1 101 ? -34.447 5.118 65.926 1.00 91.12 101 TRP A CA 1
ATOM 767 C C . TRP A 1 101 ? -34.054 4.899 64.463 1.00 91.12 101 TRP A C 1
ATOM 769 O O . TRP A 1 101 ? -34.806 4.296 63.693 1.00 91.12 101 TRP A O 1
ATOM 779 N N . SER A 1 102 ? -32.870 5.377 64.079 1.00 92.25 102 SER A N 1
ATOM 780 C CA . SER A 1 102 ? -32.273 5.077 62.779 1.00 92.25 102 SER A CA 1
ATOM 781 C C . SER A 1 102 ? -30.758 5.187 62.801 1.00 92.25 102 SER A C 1
ATOM 783 O O . SER A 1 102 ? -30.201 6.106 63.399 1.00 92.25 102 SER A O 1
ATOM 785 N N . TRP A 1 103 ? -30.097 4.277 62.091 1.00 94.00 103 TRP A N 1
ATOM 786 C CA . TRP A 1 103 ? -28.642 4.182 62.049 1.00 94.00 103 TRP A CA 1
ATOM 787 C C . TRP A 1 103 ? -28.144 3.859 60.641 1.00 94.00 103 TRP A C 1
ATOM 789 O O . TRP A 1 103 ? -28.769 3.102 59.894 1.00 94.00 103 TRP A O 1
ATOM 799 N N . ALA A 1 104 ? -26.989 4.413 60.285 1.00 94.50 104 ALA A N 1
ATOM 800 C CA . ALA A 1 104 ? -26.269 4.092 59.062 1.00 94.50 104 ALA A CA 1
ATOM 801 C C . ALA A 1 104 ? -25.192 3.040 59.348 1.00 94.50 104 ALA A C 1
ATOM 803 O O . ALA A 1 104 ? -24.135 3.348 59.901 1.00 94.50 104 ALA A O 1
ATOM 804 N N . PHE A 1 105 ? -25.427 1.793 58.956 1.00 94.62 105 PHE A N 1
ATOM 805 C CA . PHE A 1 105 ? -24.442 0.726 59.087 1.00 94.62 105 PHE A CA 1
ATOM 806 C C . PHE A 1 105 ? -23.465 0.743 57.907 1.00 94.62 105 PHE A C 1
ATOM 808 O O . PHE A 1 105 ? -23.899 0.730 56.756 1.00 94.62 105 PHE A O 1
ATOM 815 N N . PRO A 1 106 ? -22.144 0.745 58.138 1.00 93.44 106 PRO A N 1
ATOM 816 C CA . PRO A 1 106 ? -21.173 0.798 57.052 1.00 93.44 106 PRO A CA 1
ATOM 817 C C . PRO A 1 106 ? -21.146 -0.519 56.257 1.00 93.44 106 PRO A C 1
ATOM 819 O O . PRO A 1 106 ? -20.932 -1.597 56.813 1.00 93.44 106 PRO A O 1
ATOM 822 N N . LEU A 1 107 ? -21.281 -0.426 54.934 1.00 93.25 107 LEU A N 1
ATOM 823 C CA . LEU A 1 107 ? -21.117 -1.529 53.986 1.00 93.25 107 LEU A CA 1
ATOM 824 C C . LEU A 1 107 ? -19.626 -1.740 53.718 1.00 93.25 107 LEU A C 1
ATOM 826 O O . LEU A 1 107 ? -19.055 -1.218 52.756 1.00 93.25 107 LEU A O 1
ATOM 830 N N . LYS A 1 108 ? -18.963 -2.461 54.621 1.00 89.25 108 LYS A N 1
ATOM 831 C CA . LYS A 1 108 ? -17.526 -2.734 54.516 1.00 89.25 108 LYS A CA 1
ATOM 832 C C . LYS A 1 108 ? -17.250 -3.949 53.647 1.00 89.25 108 LYS A C 1
ATOM 834 O O . LYS A 1 108 ? -17.968 -4.943 53.677 1.00 89.25 108 LYS A O 1
ATOM 839 N N . SER A 1 109 ? -16.138 -3.875 52.934 1.00 86.31 109 SER A N 1
ATOM 840 C CA . SER A 1 109 ? -15.555 -4.973 52.176 1.00 86.31 109 SER A CA 1
ATOM 841 C C . SER A 1 109 ? -14.037 -4.978 52.350 1.00 86.31 109 SER A C 1
ATOM 843 O O . SER A 1 109 ? -13.464 -4.022 52.877 1.00 86.31 109 SER A O 1
ATOM 845 N N . ILE A 1 110 ? -13.371 -6.018 51.843 1.00 81.94 110 ILE A N 1
ATOM 846 C CA . ILE A 1 110 ? -11.902 -6.050 51.743 1.00 81.94 110 ILE A CA 1
ATOM 847 C C . ILE A 1 110 ? -11.343 -4.883 50.914 1.00 81.94 110 ILE A C 1
ATOM 849 O O . ILE A 1 110 ? -10.235 -4.423 51.165 1.00 81.94 110 ILE A O 1
ATOM 853 N N . SER A 1 111 ? -12.127 -4.370 49.962 1.00 79.69 111 SER A N 1
ATOM 854 C CA . SER A 1 111 ? -11.789 -3.219 49.118 1.00 79.69 111 SER A CA 1
ATOM 855 C C . SER A 1 111 ? -12.051 -1.859 49.782 1.00 79.69 111 SER A C 1
ATOM 857 O O . SER A 1 111 ? -11.835 -0.828 49.152 1.00 79.69 111 SER A O 1
ATOM 859 N N . GLY A 1 112 ? -12.513 -1.838 51.037 1.00 86.38 112 GLY A N 1
ATOM 860 C CA . GLY A 1 112 ? -12.835 -0.622 51.784 1.00 86.38 112 GLY A CA 1
ATOM 861 C C . GLY A 1 112 ? -14.335 -0.419 52.013 1.00 86.38 112 GLY A C 1
ATOM 862 O O . GLY A 1 112 ? -15.142 -1.347 51.883 1.00 86.38 112 GLY A O 1
ATOM 863 N N . LEU A 1 113 ? -14.699 0.802 52.408 1.00 89.94 113 LEU A N 1
ATOM 864 C CA . LEU A 1 113 ? -16.084 1.221 52.628 1.00 89.94 113 LEU A CA 1
ATOM 865 C C . LEU A 1 113 ? -16.770 1.466 51.278 1.00 89.94 113 LEU A C 1
ATOM 867 O O . LEU A 1 113 ? -16.352 2.344 50.530 1.00 89.94 113 LEU A O 1
ATOM 871 N N . LEU A 1 114 ? -17.821 0.704 50.980 1.00 89.56 114 LEU A N 1
ATOM 872 C CA . LEU A 1 114 ? -18.609 0.864 49.751 1.00 89.56 114 LEU A CA 1
ATOM 873 C C . LEU A 1 114 ? -19.735 1.897 49.903 1.00 89.56 114 LEU A C 1
ATOM 875 O O . LEU A 1 114 ? -20.250 2.406 48.908 1.00 89.56 114 LEU A O 1
ATOM 879 N N . GLY A 1 115 ? -20.121 2.186 51.146 1.00 91.88 115 GLY A N 1
ATOM 880 C CA . GLY A 1 115 ? -21.190 3.108 51.504 1.00 91.88 115 GLY A CA 1
ATOM 881 C C . GLY A 1 115 ? -21.888 2.666 52.788 1.00 91.88 115 GLY A C 1
ATOM 882 O O . GLY A 1 115 ? -21.249 2.052 53.648 1.00 91.88 115 GLY A O 1
ATOM 883 N N . HIS A 1 116 ? -23.187 2.930 52.921 1.00 93.88 116 HIS A N 1
ATOM 884 C CA . HIS A 1 116 ? -23.936 2.670 54.154 1.00 93.88 116 HIS A CA 1
ATOM 885 C C . HIS A 1 116 ? -25.321 2.078 53.880 1.00 93.88 116 HIS A C 1
ATOM 887 O O . HIS A 1 116 ? -26.012 2.474 52.945 1.00 93.88 116 HIS A O 1
ATOM 893 N N . MET A 1 117 ? -25.738 1.139 54.725 1.00 94.44 117 MET A N 1
ATOM 894 C CA . MET A 1 117 ? -27.100 0.624 54.815 1.00 94.44 117 MET A CA 1
ATOM 895 C C . MET A 1 117 ? -27.836 1.392 55.906 1.00 94.44 117 MET A C 1
ATOM 897 O O . MET A 1 117 ? -27.428 1.369 57.066 1.00 94.44 117 MET A O 1
ATOM 901 N N . VAL A 1 118 ? -28.915 2.068 55.540 1.00 93.62 118 VAL A N 1
ATOM 902 C CA . VAL A 1 118 ? -29.731 2.841 56.472 1.00 93.62 118 VAL A CA 1
ATOM 903 C C . VAL A 1 118 ? -30.850 1.959 56.992 1.00 93.62 118 VAL A C 1
ATOM 905 O O . VAL A 1 118 ? -31.650 1.431 56.216 1.00 93.62 118 VAL A O 1
ATOM 908 N N . VAL A 1 119 ? -30.904 1.818 58.309 1.00 93.06 119 VAL A N 1
ATOM 909 C CA . VAL A 1 119 ? -31.904 1.012 59.007 1.00 93.06 119 VAL A CA 1
ATOM 910 C C . VAL A 1 119 ? -32.693 1.909 59.950 1.00 93.06 119 VAL A C 1
ATOM 912 O O . VAL A 1 119 ? -32.131 2.831 60.541 1.00 93.06 119 VAL A O 1
ATOM 915 N N . SER A 1 120 ? -33.990 1.650 60.081 1.00 91.88 120 SER A N 1
ATOM 916 C CA . SER A 1 120 ? -34.885 2.344 61.002 1.00 91.88 120 SER A CA 1
ATOM 917 C C . SER A 1 120 ? -35.746 1.361 61.795 1.00 91.88 120 SER A C 1
ATOM 919 O O . SER A 1 120 ? -36.017 0.245 61.342 1.00 91.88 120 SER A O 1
ATOM 921 N N . ASP A 1 121 ? -36.186 1.787 62.977 1.00 89.94 121 ASP A N 1
ATOM 922 C CA . ASP A 1 121 ? -37.156 1.058 63.795 1.00 89.94 121 ASP A CA 1
ATOM 923 C C . ASP A 1 121 ? -38.080 2.037 64.560 1.00 89.94 121 ASP A C 1
ATOM 925 O O . ASP A 1 121 ? -37.807 3.239 64.681 1.00 89.94 121 ASP A O 1
ATOM 929 N N . GLU A 1 122 ? -39.231 1.548 65.023 1.00 85.62 122 GLU A N 1
ATOM 930 C CA . GLU A 1 122 ? -40.225 2.310 65.794 1.00 85.62 122 GLU A CA 1
ATOM 931 C C . GLU A 1 122 ? -39.812 2.513 67.251 1.00 85.62 122 GLU A C 1
ATOM 933 O O . GLU A 1 122 ? -40.228 3.494 67.863 1.00 85.62 122 GLU A O 1
ATOM 938 N N . THR A 1 123 ? -38.971 1.626 67.783 1.00 85.56 123 THR A N 1
ATOM 939 C CA . THR A 1 123 ? -38.393 1.698 69.131 1.00 85.56 123 THR A CA 1
ATOM 940 C C . THR A 1 123 ? -36.902 1.383 69.085 1.00 85.56 123 THR A C 1
ATOM 942 O O . THR A 1 123 ? -36.440 0.754 68.139 1.00 85.56 123 THR A O 1
ATOM 945 N N . ALA A 1 124 ? -36.139 1.787 70.105 1.00 86.25 124 ALA A N 1
ATOM 946 C CA . ALA A 1 124 ? -34.713 1.469 70.175 1.00 86.25 124 ALA A CA 1
ATOM 947 C C . ALA A 1 124 ? -34.488 -0.065 70.201 1.00 86.25 124 ALA A C 1
ATOM 949 O O . ALA A 1 124 ? -34.964 -0.717 71.137 1.00 86.25 124 ALA A O 1
ATOM 950 N N . PRO A 1 125 ? -33.780 -0.642 69.208 1.00 87.44 125 PRO A N 1
ATOM 951 C CA . PRO A 1 125 ? -33.583 -2.084 69.101 1.00 87.44 125 PRO A CA 1
ATOM 952 C C . PRO A 1 125 ? -32.614 -2.601 70.168 1.00 87.44 125 PRO A C 1
ATOM 954 O O . PRO A 1 125 ? -31.715 -1.881 70.621 1.00 87.44 125 PRO A O 1
ATOM 957 N N . ASN A 1 126 ? -32.773 -3.869 70.552 1.00 87.88 126 ASN A N 1
ATOM 958 C CA . ASN A 1 126 ? -31.889 -4.518 71.518 1.00 87.88 126 ASN A CA 1
ATOM 959 C C . ASN A 1 126 ? -30.503 -4.833 70.902 1.00 87.88 126 ASN A C 1
ATOM 961 O O . ASN A 1 126 ? -30.269 -4.661 69.705 1.00 87.88 126 ASN A O 1
ATOM 965 N N . THR A 1 127 ? -29.557 -5.294 71.726 1.00 86.50 127 THR A N 1
ATOM 966 C CA . THR A 1 127 ? -28.181 -5.589 71.282 1.00 86.50 127 THR A CA 1
ATOM 967 C C . THR A 1 127 ? -28.104 -6.719 70.250 1.00 86.50 127 THR A C 1
ATOM 969 O O . THR A 1 127 ? -27.226 -6.694 69.389 1.00 86.50 127 THR A O 1
ATOM 972 N N . ASP A 1 128 ? -29.013 -7.691 70.314 1.00 85.31 128 ASP A N 1
ATOM 973 C CA . ASP A 1 128 ? -29.045 -8.820 69.385 1.00 85.31 128 ASP A CA 1
ATOM 974 C C . ASP A 1 128 ? -29.555 -8.376 68.004 1.00 85.31 128 ASP A C 1
ATOM 976 O O . ASP A 1 128 ? -28.924 -8.691 66.997 1.00 85.31 128 ASP A O 1
ATOM 980 N N . ASP A 1 129 ? -30.602 -7.550 67.950 1.00 88.25 129 ASP A N 1
ATOM 981 C CA . ASP A 1 129 ? -31.125 -6.967 66.708 1.00 88.25 129 ASP A CA 1
ATOM 982 C C . ASP A 1 129 ? -30.083 -6.066 66.034 1.00 88.25 129 ASP A C 1
ATOM 984 O O . ASP A 1 129 ? -29.843 -6.175 64.831 1.00 88.25 129 ASP A O 1
ATOM 988 N N . GLN A 1 130 ? -29.392 -5.221 66.810 1.00 89.31 130 GLN A N 1
ATOM 989 C CA . GLN A 1 130 ? -28.297 -4.390 66.293 1.00 89.31 130 GLN A CA 1
ATOM 990 C C . GLN A 1 130 ? -27.153 -5.240 65.720 1.00 89.31 130 GLN A C 1
ATOM 992 O O . GLN A 1 130 ? -26.580 -4.893 64.684 1.00 89.31 130 GLN A O 1
ATOM 997 N N . PHE A 1 131 ? -26.839 -6.375 66.356 1.00 88.44 131 PHE A N 1
ATOM 998 C CA . PHE A 1 131 ? -25.858 -7.323 65.835 1.00 88.44 131 PHE A CA 1
ATOM 999 C C . PHE A 1 131 ? -26.325 -7.951 64.513 1.00 88.44 131 PHE A C 1
ATOM 1001 O O . PHE A 1 131 ? -25.545 -7.993 63.561 1.00 88.44 131 PHE A O 1
ATOM 1008 N N . LEU A 1 132 ? -27.590 -8.380 64.408 1.00 89.50 132 LEU A N 1
ATOM 1009 C CA . LEU A 1 132 ? -28.154 -8.919 63.163 1.00 89.50 132 LEU A CA 1
ATOM 1010 C C . LEU A 1 132 ? -28.108 -7.884 62.025 1.00 89.50 132 LEU A C 1
ATOM 1012 O O . LEU A 1 132 ? -27.687 -8.223 60.917 1.00 89.50 132 LEU A O 1
ATOM 1016 N N . MET A 1 133 ? -28.454 -6.619 62.298 1.00 91.69 133 MET A N 1
ATOM 1017 C CA . MET A 1 133 ? -28.350 -5.514 61.330 1.00 91.69 133 MET A CA 1
ATOM 1018 C C . MET A 1 133 ? -26.906 -5.300 60.865 1.00 91.69 133 MET A C 1
ATOM 1020 O O . MET A 1 133 ? -26.649 -5.155 59.667 1.00 91.69 133 MET A O 1
ATOM 1024 N N . GLN A 1 134 ? -25.948 -5.312 61.796 1.00 91.38 134 GLN A N 1
ATOM 1025 C CA . GLN A 1 134 ? -24.531 -5.153 61.479 1.00 91.38 134 GLN A CA 1
ATOM 1026 C C . GLN A 1 134 ? -24.004 -6.316 60.628 1.00 91.38 134 GLN A C 1
ATOM 1028 O O . GLN A 1 134 ? -23.280 -6.083 59.656 1.00 91.38 134 GLN A O 1
ATOM 1033 N N . VAL A 1 135 ? -24.384 -7.557 60.949 1.00 91.31 135 VAL A N 1
ATOM 1034 C CA . VAL A 1 135 ? -24.019 -8.731 60.146 1.00 91.31 135 VAL A CA 1
ATOM 1035 C C . VAL A 1 135 ? -24.649 -8.640 58.758 1.00 91.31 135 VAL A C 1
ATOM 1037 O O . VAL A 1 135 ? -23.937 -8.840 57.775 1.00 91.31 135 VAL A O 1
ATOM 1040 N N . LEU A 1 136 ? -25.929 -8.270 58.642 1.00 91.69 136 LEU A N 1
ATOM 1041 C CA . LEU A 1 136 ? -26.581 -8.075 57.345 1.00 91.69 136 LEU A CA 1
ATOM 1042 C C . LEU A 1 136 ? -25.857 -7.010 56.506 1.00 91.69 136 LEU A C 1
ATOM 1044 O O . LEU A 1 136 ? -25.575 -7.249 55.330 1.00 91.69 136 LEU A O 1
ATOM 1048 N N . ALA A 1 137 ? -25.501 -5.868 57.102 1.00 93.00 137 ALA A N 1
ATOM 1049 C CA . ALA A 1 137 ? -24.746 -4.812 56.426 1.00 93.00 137 ALA A CA 1
ATOM 1050 C C . ALA A 1 137 ? -23.381 -5.316 55.934 1.00 93.00 137 ALA A C 1
ATOM 1052 O O . ALA A 1 137 ? -22.978 -5.040 54.804 1.00 93.00 137 ALA A O 1
ATOM 1053 N N . GLN A 1 138 ? -22.681 -6.104 56.753 1.00 90.88 138 GLN A N 1
ATOM 1054 C CA . GLN A 1 138 ? -21.388 -6.675 56.387 1.00 90.88 138 GLN A CA 1
ATOM 1055 C C . GLN A 1 138 ? -21.504 -7.704 55.251 1.00 90.88 138 GLN A C 1
ATOM 1057 O O . GLN A 1 138 ? -20.701 -7.666 54.319 1.00 90.88 138 GLN A O 1
ATOM 1062 N N . GLN A 1 139 ? -22.509 -8.585 55.284 1.00 91.75 139 GLN A N 1
ATOM 1063 C CA . GLN A 1 139 ? -22.758 -9.546 54.200 1.00 91.75 139 GLN A CA 1
ATOM 1064 C C . GLN A 1 139 ? -23.139 -8.836 52.898 1.00 91.75 139 GLN A C 1
ATOM 1066 O O . GLN A 1 139 ? -22.614 -9.162 51.834 1.00 91.75 139 GLN A O 1
ATOM 1071 N N . THR A 1 140 ? -23.977 -7.803 52.993 1.00 92.75 140 THR A N 1
ATOM 1072 C CA . THR A 1 140 ? -24.362 -6.973 51.846 1.00 92.75 140 THR A CA 1
ATOM 1073 C C . THR A 1 140 ? -23.142 -6.266 51.247 1.00 92.75 140 THR A C 1
ATOM 1075 O O . THR A 1 140 ? -22.953 -6.279 50.033 1.00 92.75 140 THR A O 1
ATOM 1078 N N . GLY A 1 141 ? -22.263 -5.701 52.083 1.00 92.00 141 GLY A N 1
ATOM 1079 C CA . GLY A 1 141 ? -21.013 -5.078 51.640 1.00 92.00 141 GLY A CA 1
ATOM 1080 C C . GLY A 1 141 ? -20.061 -6.059 50.945 1.00 92.00 141 GLY A C 1
ATOM 1081 O O . GLY A 1 141 ? -19.496 -5.736 49.898 1.00 92.00 141 GLY A O 1
ATOM 1082 N N . ALA A 1 142 ? -19.916 -7.278 51.471 1.00 91.38 142 ALA A N 1
ATOM 1083 C CA . ALA A 1 142 ? -19.104 -8.322 50.846 1.00 91.38 142 ALA A CA 1
ATOM 1084 C C . ALA A 1 142 ? -19.662 -8.751 49.476 1.00 91.38 142 ALA A C 1
ATOM 1086 O O . ALA A 1 142 ? -18.914 -8.804 48.498 1.00 91.38 142 ALA A O 1
ATOM 1087 N N . ALA A 1 143 ? -20.974 -8.986 49.384 1.00 92.00 143 ALA A N 1
ATOM 1088 C CA . ALA A 1 143 ? -21.637 -9.356 48.136 1.00 92.00 143 ALA A CA 1
ATOM 1089 C C . ALA A 1 143 ? -21.525 -8.255 47.066 1.00 92.00 143 ALA A C 1
ATOM 1091 O O . ALA A 1 143 ? -21.195 -8.538 45.915 1.00 92.00 143 ALA A O 1
ATOM 1092 N N . LEU A 1 144 ? -21.715 -6.984 47.443 1.00 91.50 144 LEU A N 1
ATOM 1093 C CA . LEU A 1 144 ? -21.562 -5.846 46.530 1.00 91.50 144 LEU A CA 1
ATOM 1094 C C . LEU A 1 144 ? -20.130 -5.709 45.993 1.00 91.50 144 LEU A C 1
ATOM 1096 O O . LEU A 1 144 ? -19.943 -5.426 44.811 1.00 91.50 144 LEU A O 1
ATOM 1100 N N . SER A 1 145 ? -19.118 -5.929 46.839 1.00 90.88 145 SER A N 1
ATOM 1101 C CA . SER A 1 145 ? -17.711 -5.943 46.413 1.00 90.88 145 SER A CA 1
ATOM 1102 C C . SER A 1 145 ? -17.458 -7.032 45.368 1.00 90.88 145 SER A C 1
ATOM 1104 O O . SER A 1 145 ? -16.868 -6.753 44.322 1.00 90.88 145 SER A O 1
ATOM 1106 N N . ASN A 1 146 ? -17.974 -8.241 45.614 1.00 89.62 146 ASN A N 1
ATOM 1107 C CA . ASN A 1 146 ? -17.849 -9.368 44.694 1.00 89.62 146 ASN A CA 1
ATOM 1108 C C . ASN A 1 146 ? -18.522 -9.081 43.341 1.00 89.62 146 ASN A C 1
ATOM 1110 O O . ASN A 1 146 ? -17.908 -9.255 42.289 1.00 89.62 146 ASN A O 1
ATOM 1114 N N . ALA A 1 147 ? -19.750 -8.556 43.357 1.00 89.56 147 ALA A N 1
ATOM 1115 C CA . ALA A 1 147 ? -20.470 -8.183 42.143 1.00 89.56 147 ALA A CA 1
ATOM 1116 C C . ALA A 1 147 ? -19.722 -7.115 41.325 1.00 89.56 147 ALA A C 1
ATOM 1118 O O . ALA A 1 147 ? -19.582 -7.249 40.109 1.00 89.56 147 ALA A O 1
ATOM 1119 N N . HIS A 1 148 ? -19.182 -6.078 41.977 1.00 87.81 148 HIS A N 1
ATOM 1120 C CA . HIS A 1 148 ? -18.378 -5.060 41.295 1.00 87.81 148 HIS A CA 1
ATOM 1121 C C . HIS A 1 148 ? -17.078 -5.625 40.707 1.00 87.81 148 HIS A C 1
ATOM 1123 O O . HIS A 1 148 ? -16.689 -5.224 39.609 1.00 87.81 148 HIS A O 1
ATOM 1129 N N . ALA A 1 149 ? -16.401 -6.541 41.406 1.00 87.81 149 ALA A N 1
ATOM 1130 C CA . ALA A 1 149 ? -15.203 -7.199 40.889 1.00 87.81 149 ALA A CA 1
ATOM 1131 C C . ALA A 1 149 ? -15.518 -8.002 39.618 1.00 87.81 149 ALA A C 1
ATOM 1133 O O . ALA A 1 149 ? -14.862 -7.809 38.595 1.00 87.81 149 ALA A O 1
ATOM 1134 N N . HIS A 1 150 ? -16.589 -8.798 39.648 1.00 87.31 150 HIS A N 1
ATOM 1135 C CA . HIS A 1 150 ? -17.037 -9.596 38.504 1.00 87.31 150 HIS A CA 1
ATOM 1136 C C . HIS A 1 150 ? -17.438 -8.740 37.296 1.00 87.31 150 HIS A C 1
ATOM 1138 O O . HIS A 1 150 ? -17.128 -9.065 36.151 1.00 87.31 150 HIS A O 1
ATOM 1144 N N . GLN A 1 151 ? -18.105 -7.605 37.531 1.00 87.19 151 GLN A N 1
ATOM 1145 C CA . GLN A 1 151 ? -18.452 -6.659 36.465 1.00 87.19 151 GLN A CA 1
ATOM 1146 C C . GLN A 1 151 ? -17.213 -6.037 35.814 1.00 87.19 151 GLN A C 1
ATOM 1148 O O . GLN A 1 151 ? -17.159 -5.940 34.588 1.00 87.19 151 GLN A O 1
ATOM 1153 N N . ARG A 1 152 ? -16.209 -5.646 36.611 1.00 88.12 152 ARG A N 1
ATOM 1154 C CA . ARG A 1 152 ? -14.941 -5.108 36.091 1.00 88.12 152 ARG A CA 1
ATOM 1155 C C . ARG A 1 152 ? -14.175 -6.145 35.286 1.00 88.12 152 ARG A C 1
ATOM 1157 O O . ARG A 1 152 ? -13.676 -5.811 34.219 1.00 88.12 152 ARG A O 1
ATOM 1164 N N . GLU A 1 153 ? -14.108 -7.383 35.768 1.00 91.06 153 GLU A N 1
ATOM 1165 C CA . GLU A 1 153 ? -13.453 -8.479 35.052 1.00 91.06 153 GLU A CA 1
ATOM 1166 C C . GLU A 1 153 ? -14.121 -8.729 33.694 1.00 91.06 153 GLU A C 1
ATOM 1168 O O . GLU A 1 153 ? -13.444 -8.775 32.670 1.00 91.06 153 GLU A O 1
ATOM 1173 N N . ARG A 1 154 ? -15.459 -8.787 33.655 1.00 89.62 154 ARG A N 1
ATOM 1174 C CA . ARG A 1 154 ? -16.222 -8.934 32.404 1.00 89.62 154 ARG A CA 1
ATOM 1175 C C . ARG A 1 154 ? -16.022 -7.763 31.442 1.00 89.62 154 ARG A C 1
ATOM 1177 O O . ARG A 1 154 ? -15.850 -7.984 30.243 1.00 89.62 154 ARG A O 1
ATOM 1184 N N . ALA A 1 155 ? -16.045 -6.532 31.949 1.00 91.06 155 ALA A N 1
ATOM 1185 C CA . ALA A 1 155 ? -15.800 -5.340 31.141 1.00 91.06 155 ALA A CA 1
ATOM 1186 C C . ALA A 1 155 ? -14.381 -5.350 30.552 1.00 91.06 155 ALA A C 1
ATOM 1188 O O . ALA A 1 155 ? -14.227 -5.185 29.345 1.00 91.06 155 ALA A O 1
ATOM 1189 N N . ALA A 1 156 ? -13.369 -5.648 31.373 1.00 92.06 156 ALA A N 1
ATOM 1190 C CA . ALA A 1 156 ? -11.982 -5.758 30.933 1.00 92.06 156 ALA A CA 1
ATOM 1191 C C . ALA A 1 156 ? -11.792 -6.883 29.904 1.00 92.06 156 ALA A C 1
ATOM 1193 O O . ALA A 1 156 ? -11.113 -6.685 28.902 1.00 92.06 156 ALA A O 1
ATOM 1194 N N . ALA A 1 157 ? -12.422 -8.046 30.101 1.00 93.62 157 ALA A N 1
ATOM 1195 C CA . ALA A 1 157 ? -12.370 -9.154 29.145 1.00 93.62 157 ALA A CA 1
ATOM 1196 C C . ALA A 1 157 ? -12.991 -8.782 27.786 1.00 93.62 157 ALA A C 1
ATOM 1198 O O . ALA A 1 157 ? -12.464 -9.15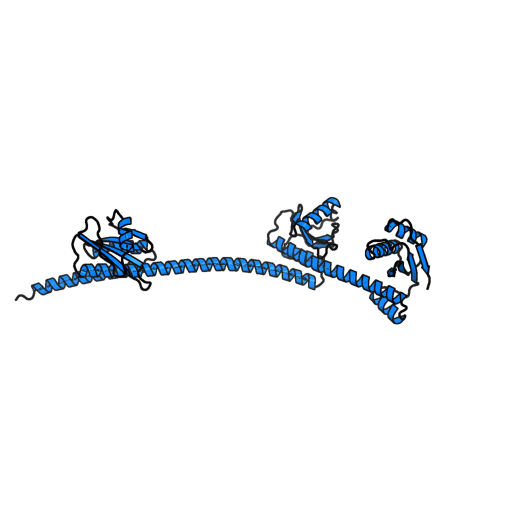8 26.736 1.00 93.62 157 ALA A O 1
ATOM 1199 N N . THR A 1 158 ? -14.081 -8.010 27.799 1.00 95.38 158 THR A N 1
ATOM 1200 C CA . THR A 1 158 ? -14.726 -7.506 26.578 1.00 95.38 158 THR A CA 1
ATOM 1201 C C . THR A 1 158 ? -13.821 -6.498 25.867 1.00 95.38 158 THR A C 1
ATOM 1203 O O . THR A 1 158 ? -13.550 -6.649 24.681 1.00 95.38 158 THR A O 1
ATOM 1206 N N . GLU A 1 159 ? -13.265 -5.530 26.600 1.00 94.56 159 GLU A N 1
ATOM 1207 C CA . GLU A 1 159 ? -12.343 -4.525 26.058 1.00 94.56 159 GLU A CA 1
ATOM 1208 C C . GLU A 1 159 ? -11.065 -5.153 25.477 1.00 94.56 159 GLU A C 1
ATOM 1210 O O . GLU A 1 159 ? -10.617 -4.769 24.395 1.00 94.56 159 GLU A O 1
ATOM 1215 N N . LEU A 1 160 ? -10.500 -6.156 26.158 1.00 95.19 160 LEU A N 1
ATOM 1216 C CA . LEU A 1 160 ? -9.362 -6.938 25.669 1.00 95.19 160 LEU A CA 1
ATOM 1217 C C . LEU A 1 160 ? -9.696 -7.648 24.353 1.00 95.19 160 LEU A C 1
ATOM 1219 O O . LEU A 1 160 ? -8.893 -7.617 23.423 1.00 95.19 160 LEU A O 1
ATOM 1223 N N . THR A 1 161 ? -10.880 -8.255 24.260 1.00 95.38 161 THR A N 1
ATOM 1224 C CA . THR A 1 161 ? -11.336 -8.947 23.045 1.00 95.38 161 THR A CA 1
ATOM 1225 C C . THR A 1 161 ? -11.513 -7.966 21.886 1.00 95.38 161 THR A C 1
ATOM 1227 O O . THR A 1 161 ? -10.984 -8.198 20.799 1.00 95.38 161 THR A O 1
ATOM 1230 N N . ASP A 1 162 ? -12.170 -6.831 22.129 1.00 95.00 162 ASP A N 1
ATOM 1231 C CA . ASP A 1 162 ? -12.383 -5.787 21.122 1.00 95.00 162 ASP A CA 1
ATOM 1232 C C . ASP A 1 162 ? -11.063 -5.171 20.644 1.00 95.00 162 ASP A C 1
ATOM 1234 O O . ASP A 1 162 ? -10.885 -4.879 19.459 1.00 95.00 162 ASP A O 1
ATOM 1238 N N . THR A 1 163 ? -10.119 -4.965 21.564 1.00 94.44 163 THR A N 1
ATOM 1239 C CA . THR A 1 163 ? -8.796 -4.416 21.247 1.00 94.44 163 THR A CA 1
ATOM 1240 C C . THR A 1 163 ? -7.966 -5.411 20.445 1.00 94.44 163 THR A C 1
ATOM 1242 O O . THR A 1 163 ? -7.363 -5.022 19.444 1.00 94.44 163 THR A O 1
ATOM 1245 N N . ASN A 1 164 ? -7.973 -6.690 20.829 1.00 94.94 164 ASN A N 1
ATOM 1246 C CA . ASN A 1 164 ? -7.294 -7.742 20.076 1.00 94.94 164 ASN A CA 1
ATOM 1247 C C . ASN A 1 164 ? -7.860 -7.867 18.658 1.00 94.94 164 ASN A C 1
ATOM 1249 O O . ASN A 1 164 ? -7.081 -7.888 17.712 1.00 94.94 164 ASN A O 1
ATOM 1253 N N . ALA A 1 165 ? -9.185 -7.839 18.484 1.00 94.12 165 ALA A N 1
ATOM 1254 C CA . ALA A 1 165 ? -9.804 -7.896 17.158 1.00 94.12 165 ALA A CA 1
ATOM 1255 C C . ALA A 1 165 ? -9.372 -6.722 16.255 1.00 94.12 165 ALA A C 1
ATOM 1257 O O . ALA A 1 165 ? -9.001 -6.921 15.097 1.00 94.12 165 ALA A O 1
ATOM 1258 N N . LYS A 1 166 ? -9.341 -5.493 16.792 1.00 93.62 166 LYS A N 1
ATOM 1259 C CA . LYS A 1 166 ? -8.850 -4.307 16.058 1.00 93.62 166 LYS A CA 1
ATOM 1260 C C . LYS A 1 166 ? -7.362 -4.406 15.716 1.00 93.62 166 LYS A C 1
ATOM 1262 O O . LYS A 1 166 ? -6.931 -3.958 14.649 1.00 93.62 166 LYS A O 1
ATOM 1267 N N . LEU A 1 167 ? -6.562 -4.967 16.623 1.00 95.06 167 LEU A N 1
ATOM 1268 C CA . LEU A 1 167 ? -5.134 -5.168 16.401 1.00 95.06 167 LEU A CA 1
ATOM 1269 C C . LEU A 1 167 ? -4.891 -6.208 15.302 1.00 95.06 167 LEU A C 1
ATOM 1271 O O . LEU A 1 167 ? -4.089 -5.957 14.405 1.00 95.06 167 LEU A O 1
ATOM 1275 N N . GLU A 1 168 ? -5.612 -7.328 15.325 1.00 93.88 168 GLU A N 1
ATOM 1276 C CA . GLU A 1 168 ? -5.551 -8.367 14.294 1.00 93.88 168 GLU A CA 1
ATOM 1277 C C . GLU A 1 168 ? -5.932 -7.821 12.912 1.00 93.88 168 GLU A C 1
ATOM 1279 O O . GLU A 1 168 ? -5.221 -8.069 11.937 1.00 93.88 168 GLU A O 1
ATOM 1284 N N . GLU A 1 169 ? -6.984 -7.001 12.819 1.00 92.31 169 GLU A N 1
ATOM 1285 C CA . GLU A 1 169 ? -7.377 -6.326 11.573 1.00 92.31 169 GLU A CA 1
ATOM 1286 C C . GLU A 1 169 ? -6.271 -5.393 11.045 1.00 92.31 169 GLU A C 1
ATOM 1288 O O . GLU A 1 169 ? -5.958 -5.371 9.845 1.00 92.31 169 GLU A O 1
ATOM 1293 N N . THR A 1 170 ? -5.634 -4.646 11.950 1.00 91.62 170 THR A N 1
ATOM 1294 C CA . THR A 1 170 ? -4.534 -3.736 11.613 1.00 91.62 170 THR A CA 1
ATOM 1295 C C . THR A 1 170 ? -3.310 -4.508 11.121 1.00 91.62 170 THR A C 1
ATOM 1297 O O . THR A 1 170 ? -2.745 -4.164 10.080 1.00 91.62 170 THR A O 1
ATOM 1300 N N . ILE A 1 171 ? -2.925 -5.578 11.825 1.00 92.81 171 ILE A N 1
ATOM 1301 C CA . ILE A 1 171 ? -1.814 -6.454 11.437 1.00 92.81 171 ILE A CA 1
ATOM 1302 C C . ILE A 1 171 ? -2.096 -7.076 10.069 1.00 92.81 171 ILE A C 1
ATOM 1304 O O . ILE A 1 171 ? -1.254 -6.979 9.180 1.00 92.81 171 ILE A O 1
ATOM 1308 N N . ALA A 1 172 ? -3.291 -7.632 9.852 1.00 86.88 172 ALA A N 1
ATOM 1309 C CA . ALA A 1 172 ? -3.663 -8.238 8.577 1.00 86.88 172 ALA A CA 1
ATOM 1310 C C . ALA A 1 172 ? -3.583 -7.237 7.410 1.00 86.88 172 ALA A C 1
ATOM 1312 O O . ALA A 1 172 ? -3.117 -7.578 6.320 1.00 86.88 172 ALA A O 1
ATOM 1313 N N . THR A 1 173 ? -3.997 -5.987 7.639 1.00 85.81 173 THR A N 1
ATOM 1314 C CA . THR A 1 173 ? -3.913 -4.913 6.639 1.00 85.81 173 THR A CA 1
ATOM 1315 C C . THR A 1 173 ? -2.462 -4.550 6.315 1.00 85.81 173 THR A C 1
ATOM 1317 O O . THR A 1 173 ? -2.104 -4.436 5.140 1.00 85.81 173 THR A O 1
ATOM 1320 N N . LEU A 1 174 ? -1.615 -4.400 7.338 1.00 87.06 174 LEU A N 1
ATOM 1321 C CA . LEU A 1 174 ? -0.199 -4.067 7.170 1.00 87.06 174 LEU A CA 1
ATOM 1322 C C . LEU A 1 174 ? 0.578 -5.194 6.487 1.00 87.06 174 LEU A C 1
ATOM 1324 O O . LEU A 1 174 ? 1.285 -4.930 5.515 1.00 87.06 174 LEU A O 1
ATOM 1328 N N . SER A 1 175 ? 0.406 -6.439 6.935 1.00 86.81 175 SER A N 1
ATOM 1329 C CA . SER A 1 175 ? 1.047 -7.610 6.329 1.00 86.81 175 SER A CA 1
ATOM 1330 C C . SER A 1 175 ? 0.682 -7.738 4.854 1.00 86.81 175 SER A C 1
ATOM 1332 O O . SER A 1 175 ? 1.568 -7.895 4.022 1.00 86.81 175 SER A O 1
ATOM 1334 N N . ARG A 1 176 ? -0.595 -7.542 4.494 1.00 85.44 176 ARG A N 1
ATOM 1335 C CA . ARG A 1 176 ? -1.022 -7.567 3.088 1.00 85.44 176 ARG A CA 1
ATOM 1336 C C . ARG A 1 176 ? -0.341 -6.480 2.251 1.00 85.44 176 ARG A C 1
ATOM 1338 O O . ARG A 1 176 ? 0.071 -6.748 1.126 1.00 85.44 176 ARG A O 1
ATOM 1345 N N . SER A 1 177 ? -0.204 -5.264 2.785 1.00 83.94 177 SER A N 1
ATOM 1346 C CA . SER A 1 177 ? 0.511 -4.182 2.093 1.00 83.94 177 SER A CA 1
ATOM 1347 C C . SER A 1 177 ? 2.000 -4.500 1.919 1.00 83.94 177 SER A C 1
ATOM 1349 O O . SER A 1 177 ? 2.560 -4.227 0.859 1.00 83.94 177 SER A O 1
ATOM 1351 N N . MET A 1 178 ? 2.638 -5.087 2.937 1.00 85.06 178 MET A N 1
ATOM 1352 C CA . MET A 1 178 ? 4.044 -5.497 2.875 1.00 85.06 178 MET A CA 1
ATOM 1353 C C . MET A 1 178 ? 4.266 -6.639 1.881 1.00 85.06 178 MET A C 1
ATOM 1355 O O . MET A 1 178 ? 5.242 -6.608 1.138 1.00 85.06 178 MET A O 1
ATOM 1359 N N . ASP A 1 179 ? 3.354 -7.606 1.799 1.00 88.69 179 ASP A N 1
ATOM 1360 C CA . ASP A 1 179 ? 3.447 -8.708 0.836 1.00 88.69 179 ASP A CA 1
ATOM 1361 C C . ASP A 1 179 ? 3.337 -8.211 -0.610 1.00 88.69 179 ASP A C 1
ATOM 1363 O O . ASP A 1 179 ? 4.125 -8.617 -1.468 1.00 88.69 179 ASP A O 1
ATOM 1367 N N . ILE A 1 180 ? 2.406 -7.284 -0.877 1.00 88.44 180 ILE A N 1
ATOM 1368 C CA . ILE A 1 180 ? 2.286 -6.598 -2.174 1.00 88.44 180 ILE A CA 1
ATOM 1369 C C . ILE A 1 180 ? 3.599 -5.887 -2.518 1.00 88.44 180 ILE A C 1
ATOM 1371 O O . ILE A 1 180 ? 4.133 -6.080 -3.612 1.00 88.44 180 ILE A O 1
ATOM 1375 N N . HIS A 1 181 ? 4.142 -5.107 -1.576 1.00 84.44 181 HIS A N 1
ATOM 1376 C CA . HIS A 1 181 ? 5.417 -4.414 -1.752 1.00 84.44 181 HIS A CA 1
ATOM 1377 C C . HIS A 1 181 ? 6.553 -5.391 -2.079 1.00 84.44 181 HIS A C 1
ATOM 1379 O O . HIS A 1 181 ? 7.252 -5.211 -3.072 1.00 84.44 181 HIS A O 1
ATOM 1385 N N . ASN A 1 182 ? 6.717 -6.446 -1.281 1.00 86.88 182 ASN A N 1
ATOM 1386 C CA . ASN A 1 182 ? 7.805 -7.410 -1.429 1.00 86.88 182 ASN A CA 1
ATOM 1387 C C . ASN A 1 182 ? 7.749 -8.139 -2.774 1.00 86.88 182 ASN A C 1
ATOM 1389 O O . ASN A 1 182 ? 8.778 -8.275 -3.437 1.00 86.88 182 ASN A O 1
ATOM 1393 N N . ARG A 1 183 ? 6.555 -8.566 -3.210 1.00 88.44 183 ARG A N 1
ATOM 1394 C CA . ARG A 1 183 ? 6.374 -9.214 -4.519 1.00 88.44 183 ARG A CA 1
ATOM 1395 C C . ARG A 1 183 ? 6.749 -8.283 -5.668 1.00 88.44 183 ARG A C 1
ATOM 1397 O O . ARG A 1 183 ? 7.483 -8.693 -6.561 1.00 88.44 183 ARG A O 1
ATOM 1404 N N . LEU A 1 184 ? 6.294 -7.031 -5.633 1.00 86.44 184 LEU A N 1
ATOM 1405 C CA . LEU A 1 184 ? 6.605 -6.060 -6.685 1.00 86.44 184 LEU A CA 1
ATOM 1406 C C . LEU A 1 184 ? 8.096 -5.680 -6.690 1.00 86.44 184 LEU A C 1
ATOM 1408 O O . LEU A 1 184 ? 8.707 -5.605 -7.754 1.00 86.44 184 LEU A O 1
ATOM 1412 N N . THR A 1 185 ? 8.714 -5.508 -5.520 1.00 84.00 185 THR A N 1
ATOM 1413 C CA . THR A 1 185 ? 10.153 -5.220 -5.404 1.00 84.00 185 THR A CA 1
ATOM 1414 C C . THR A 1 185 ? 11.014 -6.376 -5.926 1.00 84.00 185 THR A C 1
ATOM 1416 O O . THR A 1 185 ? 12.012 -6.134 -6.607 1.00 84.00 185 THR A O 1
ATOM 1419 N N . ALA A 1 186 ? 10.621 -7.631 -5.679 1.00 85.12 186 ALA A N 1
ATOM 1420 C CA . ALA A 1 186 ? 11.331 -8.802 -6.201 1.00 85.12 186 ALA A CA 1
ATOM 1421 C C . ALA A 1 186 ? 11.360 -8.832 -7.741 1.00 85.12 186 ALA A C 1
ATOM 1423 O O . ALA A 1 186 ? 12.389 -9.147 -8.340 1.00 85.12 186 ALA A O 1
ATOM 1424 N N . VAL A 1 187 ? 10.265 -8.425 -8.384 1.00 84.50 187 VAL A N 1
ATOM 1425 C CA . VAL A 1 187 ? 10.149 -8.373 -9.850 1.00 84.50 187 VAL A CA 1
ATOM 1426 C C . VAL A 1 187 ? 11.077 -7.315 -10.443 1.00 84.50 187 VAL A C 1
ATOM 1428 O O . VAL A 1 187 ? 11.774 -7.594 -11.416 1.00 84.50 187 VAL A O 1
ATOM 1431 N N . ALA A 1 188 ? 11.197 -6.136 -9.825 1.00 74.81 188 ALA A N 1
ATOM 1432 C CA . ALA A 1 188 ? 12.207 -5.165 -10.255 1.00 74.81 188 ALA A CA 1
ATOM 1433 C C . ALA A 1 188 ? 13.644 -5.685 -10.094 1.00 74.81 188 ALA A C 1
ATOM 1435 O O . ALA A 1 188 ? 14.481 -5.431 -10.957 1.00 74.81 188 ALA A O 1
ATOM 1436 N N . ALA A 1 189 ? 13.937 -6.437 -9.028 1.00 77.75 189 ALA A N 1
ATOM 1437 C CA . ALA A 1 189 ? 15.269 -7.008 -8.814 1.00 77.75 189 ALA A CA 1
ATOM 1438 C C . ALA A 1 189 ? 15.623 -8.108 -9.833 1.00 77.75 189 ALA A C 1
ATOM 1440 O O . ALA A 1 189 ? 16.787 -8.248 -10.205 1.00 77.75 189 ALA A O 1
ATOM 1441 N N . SER A 1 190 ? 14.630 -8.864 -10.306 1.00 79.44 190 SER A N 1
ATOM 1442 C CA . SER A 1 190 ? 14.810 -9.939 -11.292 1.00 79.44 190 SER A CA 1
ATOM 1443 C C . SER A 1 190 ? 15.102 -9.449 -12.719 1.00 79.44 190 SER A C 1
ATOM 1445 O O . SER A 1 190 ? 15.554 -10.227 -13.557 1.00 79.44 190 SER A O 1
ATOM 1447 N N . GLY A 1 191 ? 14.874 -8.161 -13.007 1.00 73.12 191 GLY A N 1
ATOM 1448 C CA . GLY A 1 191 ? 15.108 -7.580 -14.330 1.00 73.12 191 GLY A CA 1
ATOM 1449 C C . GLY A 1 191 ? 14.027 -7.893 -15.370 1.00 73.12 191 GLY A C 1
ATOM 1450 O O . GLY A 1 191 ? 14.243 -7.636 -16.552 1.00 73.12 191 GLY A O 1
ATOM 1451 N N . GLU A 1 192 ? 12.855 -8.390 -14.959 1.00 82.44 192 GLU A N 1
ATOM 1452 C CA . GLU A 1 192 ? 11.705 -8.653 -15.847 1.00 82.44 192 GLU A CA 1
ATOM 1453 C C . GLU A 1 192 ? 11.102 -7.382 -16.491 1.00 82.44 192 GLU A C 1
ATOM 1455 O O . GLU A 1 192 ? 10.242 -7.455 -17.378 1.00 82.44 192 GLU A O 1
ATOM 1460 N N . GLY A 1 193 ? 11.558 -6.202 -16.063 1.00 88.06 193 GLY A N 1
ATOM 1461 C CA . GLY A 1 193 ? 11.220 -4.914 -16.658 1.00 88.06 193 GLY A CA 1
ATOM 1462 C C . GLY A 1 193 ? 9.740 -4.552 -16.526 1.00 88.06 193 GLY A C 1
ATOM 1463 O O . GLY A 1 193 ? 9.023 -5.025 -15.644 1.00 88.06 193 GLY A O 1
ATOM 1464 N N . GLN A 1 194 ? 9.251 -3.698 -17.426 1.00 93.44 194 GLN A N 1
ATOM 1465 C CA . GLN A 1 194 ? 7.871 -3.201 -17.382 1.00 93.44 194 GLN A CA 1
ATOM 1466 C C . GLN A 1 194 ? 6.826 -4.320 -17.538 1.00 93.44 194 GLN A C 1
ATOM 1468 O O . GLN A 1 194 ? 5.709 -4.184 -17.041 1.00 93.44 194 GLN A O 1
ATOM 1473 N N . HIS A 1 195 ? 7.175 -5.416 -18.223 1.00 93.31 195 HIS A N 1
ATOM 1474 C CA . HIS A 1 195 ? 6.263 -6.534 -18.461 1.00 93.31 195 HIS A CA 1
ATOM 1475 C C . HIS A 1 195 ? 6.025 -7.359 -17.193 1.00 93.31 195 HIS A C 1
ATOM 1477 O O . HIS A 1 195 ? 4.870 -7.609 -16.854 1.00 93.31 195 HIS A O 1
ATOM 1483 N N . GLY A 1 196 ? 7.086 -7.692 -16.448 1.00 93.88 196 GLY A N 1
ATOM 1484 C CA . GLY A 1 196 ? 6.957 -8.383 -15.159 1.00 93.88 196 GLY A CA 1
ATOM 1485 C C . GLY A 1 196 ? 6.162 -7.568 -14.140 1.00 93.88 196 GLY A C 1
ATOM 1486 O O . GLY A 1 196 ? 5.315 -8.106 -13.425 1.00 93.88 196 GLY A O 1
ATOM 1487 N N . ILE A 1 197 ? 6.363 -6.244 -14.116 1.00 94.75 197 ILE A N 1
ATOM 1488 C CA . ILE A 1 197 ? 5.603 -5.342 -13.235 1.00 94.75 197 ILE A CA 1
ATOM 1489 C C . ILE A 1 197 ? 4.111 -5.390 -13.585 1.00 94.75 197 ILE A C 1
ATOM 1491 O O . ILE A 1 197 ? 3.284 -5.595 -12.698 1.00 94.75 197 ILE A O 1
ATOM 1495 N N . ALA A 1 198 ? 3.758 -5.251 -14.869 1.00 96.38 198 ALA A N 1
ATOM 1496 C CA . ALA A 1 198 ? 2.367 -5.335 -15.314 1.00 96.38 198 ALA A CA 1
ATOM 1497 C C . ALA A 1 198 ? 1.735 -6.688 -14.950 1.00 96.38 198 ALA A C 1
ATOM 1499 O O . ALA A 1 198 ? 0.624 -6.727 -14.422 1.00 96.38 198 ALA A O 1
ATOM 1500 N N . GLN A 1 199 ? 2.466 -7.782 -15.180 1.00 95.88 199 GLN A N 1
ATOM 1501 C CA . GLN A 1 199 ? 2.034 -9.143 -14.873 1.00 95.88 199 GLN A CA 1
ATOM 1502 C C . GLN A 1 199 ? 1.785 -9.346 -13.375 1.00 95.88 199 GLN A C 1
ATOM 1504 O O . GLN A 1 199 ? 0.742 -9.862 -12.984 1.00 95.88 199 GLN A O 1
ATOM 1509 N N . THR A 1 200 ? 2.685 -8.866 -12.521 1.00 95.19 200 THR A N 1
ATOM 1510 C CA . THR A 1 200 ? 2.553 -9.007 -11.064 1.00 95.19 200 THR A CA 1
ATOM 1511 C C . THR A 1 200 ? 1.389 -8.189 -10.519 1.00 95.19 200 THR A C 1
ATOM 1513 O O . THR A 1 200 ? 0.637 -8.663 -9.669 1.00 95.19 200 THR A O 1
ATOM 1516 N N . VAL A 1 201 ? 1.198 -6.965 -11.022 1.00 95.75 201 VAL A N 1
ATOM 1517 C CA . VAL A 1 201 ? 0.032 -6.149 -10.657 1.00 95.75 201 VAL A CA 1
ATOM 1518 C C . VAL A 1 201 ? -1.259 -6.835 -11.119 1.00 95.75 201 VAL A C 1
ATOM 1520 O O . VAL A 1 201 ? -2.231 -6.858 -10.365 1.00 95.75 201 VAL A O 1
ATOM 1523 N N . HIS A 1 202 ? -1.272 -7.455 -12.302 1.00 96.62 202 HIS A N 1
ATOM 1524 C CA . HIS A 1 202 ? -2.419 -8.231 -12.773 1.00 96.62 202 HIS A CA 1
ATOM 1525 C C . HIS A 1 202 ? -2.708 -9.426 -11.851 1.00 96.62 202 HIS A C 1
ATOM 1527 O O . HIS A 1 202 ? -3.845 -9.609 -11.432 1.00 96.62 202 HIS A O 1
ATOM 1533 N N . GLU A 1 203 ? -1.696 -10.194 -11.453 1.00 94.62 203 GLU A N 1
ATOM 1534 C CA . GLU A 1 203 ? -1.856 -11.328 -10.530 1.00 94.62 203 GLU A CA 1
ATOM 1535 C C . GLU A 1 203 ? -2.351 -10.918 -9.139 1.00 94.62 203 GLU A C 1
ATOM 1537 O O . GLU A 1 203 ? -3.057 -11.681 -8.483 1.00 94.62 203 GLU A O 1
ATOM 1542 N N . LEU A 1 204 ? -1.971 -9.727 -8.673 1.00 93.31 204 LEU A N 1
ATOM 1543 C CA . LEU A 1 204 ? -2.388 -9.197 -7.375 1.00 93.31 204 LEU A CA 1
ATOM 1544 C C . LEU A 1 204 ? -3.809 -8.624 -7.380 1.00 93.31 204 LEU A C 1
ATOM 1546 O O . LEU A 1 204 ? -4.445 -8.607 -6.331 1.00 93.31 204 LEU A O 1
ATOM 1550 N N . THR A 1 205 ? -4.287 -8.135 -8.526 1.00 94.31 205 THR A N 1
ATOM 1551 C CA . THR A 1 205 ? -5.556 -7.387 -8.626 1.00 94.31 205 THR A CA 1
ATOM 1552 C C . THR A 1 205 ? -6.641 -8.111 -9.418 1.00 94.31 205 THR A C 1
ATOM 1554 O O . THR A 1 205 ? -7.810 -7.753 -9.326 1.00 94.31 205 THR A O 1
ATOM 1557 N N . GLY A 1 206 ? -6.276 -9.089 -10.246 1.00 95.12 206 GLY A N 1
ATOM 1558 C CA . GLY A 1 206 ? -7.163 -9.745 -11.210 1.00 95.12 206 GLY A CA 1
ATOM 1559 C C . GLY A 1 206 ? -7.585 -8.867 -12.397 1.00 95.12 206 GLY A C 1
ATOM 1560 O O . GLY A 1 206 ? -8.149 -9.382 -13.363 1.00 95.12 206 GLY A O 1
ATOM 1561 N N . LEU A 1 207 ? -7.293 -7.564 -12.373 1.00 96.75 207 LEU A N 1
ATOM 1562 C CA . LEU A 1 207 ? -7.661 -6.606 -13.416 1.00 96.75 207 LEU A CA 1
ATOM 1563 C C . LEU A 1 207 ? -6.577 -6.530 -14.490 1.00 96.75 207 LEU A C 1
ATOM 1565 O O . LEU A 1 207 ? -5.403 -6.789 -14.220 1.00 96.75 207 LEU A O 1
ATOM 1569 N N . ALA A 1 208 ? -6.954 -6.175 -15.718 1.00 97.69 208 ALA A N 1
ATOM 1570 C CA . ALA A 1 208 ? -5.968 -5.956 -16.770 1.00 97.69 208 ALA A CA 1
ATOM 1571 C C . ALA A 1 208 ? -5.138 -4.695 -16.478 1.00 97.69 208 ALA A C 1
ATOM 1573 O O . ALA A 1 208 ? -5.645 -3.710 -15.937 1.00 97.69 208 ALA A O 1
ATOM 1574 N N . VAL A 1 209 ? -3.857 -4.732 -16.835 1.00 98.00 209 VAL A N 1
ATOM 1575 C CA . VAL A 1 209 ? -2.873 -3.697 -16.508 1.00 98.00 209 VAL A CA 1
ATOM 1576 C C . VAL A 1 209 ? -2.210 -3.199 -17.779 1.00 98.00 209 VAL A C 1
ATOM 1578 O O . VAL A 1 209 ? -1.737 -4.000 -18.584 1.00 98.00 209 VAL A O 1
ATOM 1581 N N . ALA A 1 210 ? -2.108 -1.881 -17.929 1.00 97.94 210 ALA A N 1
ATOM 1582 C CA . ALA A 1 210 ? -1.361 -1.238 -19.004 1.00 97.94 210 ALA A CA 1
ATOM 1583 C C . ALA A 1 210 ? -0.221 -0.383 -18.441 1.00 97.94 210 ALA A C 1
ATOM 1585 O O . ALA A 1 210 ? -0.418 0.395 -17.506 1.00 97.94 210 ALA A O 1
ATOM 1586 N N . VAL A 1 211 ? 0.959 -0.496 -19.049 1.00 97.75 211 VAL A N 1
ATOM 1587 C CA . VAL A 1 211 ? 2.092 0.405 -18.828 1.00 97.75 211 VAL A CA 1
ATOM 1588 C C . VAL A 1 211 ? 2.299 1.219 -20.092 1.00 97.75 211 VAL A C 1
ATOM 1590 O O . VAL A 1 211 ? 2.505 0.656 -21.167 1.00 97.75 211 VAL A O 1
ATOM 1593 N N . GLU A 1 212 ? 2.271 2.536 -19.964 1.00 96.69 212 GLU A N 1
ATOM 1594 C CA . GLU A 1 212 ? 2.390 3.478 -21.072 1.00 96.69 212 GLU A CA 1
ATOM 1595 C C . GLU A 1 212 ? 3.552 4.453 -20.854 1.00 96.69 212 GLU A C 1
ATOM 1597 O O . GLU A 1 212 ? 3.922 4.770 -19.721 1.00 96.69 212 GLU A O 1
ATOM 1602 N N . ASP A 1 213 ? 4.071 5.001 -21.949 1.00 93.50 213 ASP A N 1
ATOM 1603 C CA . ASP A 1 213 ? 4.970 6.154 -21.910 1.00 93.50 213 ASP A CA 1
ATOM 1604 C C . ASP A 1 213 ? 4.214 7.488 -21.747 1.00 93.50 213 ASP A C 1
ATOM 1606 O O . ASP A 1 213 ? 2.980 7.555 -21.752 1.00 93.50 213 ASP A O 1
ATOM 1610 N N . ARG A 1 214 ? 4.951 8.603 -21.665 1.00 92.44 214 ARG A N 1
ATOM 1611 C CA . ARG A 1 214 ? 4.366 9.960 -21.632 1.00 92.44 214 ARG A CA 1
ATOM 1612 C C . ARG A 1 214 ? 3.421 10.276 -22.801 1.00 92.44 214 ARG A C 1
ATOM 1614 O O . ARG A 1 214 ? 2.546 11.120 -22.660 1.00 92.44 214 ARG A O 1
ATOM 1621 N N . TYR A 1 215 ? 3.574 9.622 -23.946 1.00 89.75 215 TYR A N 1
ATOM 1622 C CA . TYR A 1 215 ? 2.789 9.868 -25.156 1.00 89.75 215 TYR A CA 1
ATOM 1623 C C . TYR A 1 215 ? 1.586 8.919 -25.294 1.00 89.75 215 TYR A C 1
ATOM 1625 O O . TYR A 1 215 ? 0.845 9.025 -26.270 1.00 89.75 215 TYR A O 1
ATOM 1633 N N . GLY A 1 216 ? 1.385 7.999 -24.343 1.00 91.56 216 GLY A N 1
ATOM 1634 C CA . GLY A 1 216 ? 0.324 6.992 -24.396 1.00 91.56 216 GLY A CA 1
ATOM 1635 C C . GLY A 1 216 ? 0.659 5.792 -25.285 1.00 91.56 216 GLY A C 1
ATOM 1636 O O . GLY A 1 216 ? -0.238 5.035 -25.645 1.00 91.56 216 GLY A O 1
ATOM 1637 N N . ASN A 1 217 ? 1.927 5.604 -25.668 1.00 93.12 217 ASN A N 1
ATOM 1638 C CA . ASN A 1 217 ? 2.340 4.376 -26.338 1.00 93.12 217 ASN A CA 1
ATOM 1639 C C . ASN A 1 217 ? 2.463 3.259 -25.298 1.00 93.12 217 ASN A C 1
ATOM 1641 O O . ASN A 1 217 ? 3.105 3.432 -24.261 1.00 93.12 217 ASN A O 1
ATOM 1645 N N . LEU A 1 218 ? 1.870 2.108 -25.599 1.00 95.50 218 LEU A N 1
ATOM 1646 C CA . LEU A 1 218 ? 1.902 0.932 -24.739 1.00 95.50 218 LEU A CA 1
ATOM 1647 C C . LEU A 1 218 ? 3.311 0.315 -24.708 1.00 95.50 218 LEU A C 1
ATOM 1649 O O . LEU A 1 218 ? 3.824 -0.110 -25.743 1.00 95.50 218 LEU A O 1
ATOM 1653 N N . TRP A 1 219 ? 3.907 0.219 -23.520 1.00 94.56 219 TRP A N 1
ATOM 1654 C CA . TRP A 1 219 ? 5.132 -0.544 -23.257 1.00 94.56 219 TRP A CA 1
ATOM 1655 C C . TRP A 1 219 ? 4.833 -1.986 -22.854 1.00 94.56 219 TRP A C 1
ATOM 1657 O O . TRP A 1 219 ? 5.493 -2.907 -23.330 1.00 94.56 219 TRP A O 1
ATOM 1667 N N . ALA A 1 220 ? 3.832 -2.195 -22.000 1.00 95.94 220 ALA A N 1
ATOM 1668 C CA . ALA A 1 220 ? 3.449 -3.523 -21.535 1.00 95.94 220 ALA A CA 1
ATOM 1669 C C . ALA A 1 220 ? 1.948 -3.615 -21.261 1.00 95.94 220 ALA A C 1
ATOM 1671 O O . ALA A 1 220 ? 1.310 -2.628 -20.904 1.00 95.94 220 ALA A O 1
ATOM 1672 N N . TRP A 1 221 ? 1.403 -4.820 -21.418 1.00 97.62 221 TRP A N 1
ATOM 1673 C CA . TRP A 1 221 ? 0.025 -5.156 -21.080 1.00 97.62 221 TRP A CA 1
ATOM 1674 C C . TRP A 1 221 ? -0.011 -6.522 -20.406 1.00 97.62 221 TRP A C 1
ATOM 1676 O O . TRP A 1 221 ? 0.616 -7.450 -20.917 1.00 97.62 221 TRP A O 1
ATOM 1686 N N . ALA A 1 222 ? -0.782 -6.648 -19.331 1.00 97.44 222 ALA A N 1
ATOM 1687 C CA . ALA A 1 222 ? -1.063 -7.915 -18.668 1.00 97.44 222 ALA A CA 1
ATOM 1688 C C . ALA A 1 222 ? -2.569 -8.093 -18.444 1.00 97.44 222 ALA A C 1
ATOM 1690 O O . ALA A 1 222 ? -3.291 -7.125 -18.215 1.00 97.44 222 ALA A O 1
ATOM 1691 N N . GLY A 1 223 ? -3.041 -9.336 -18.509 1.00 96.12 223 GLY A N 1
ATOM 1692 C CA . GLY A 1 223 ? -4.457 -9.676 -18.383 1.00 96.12 223 GLY A CA 1
ATOM 1693 C C . GLY A 1 223 ? -5.238 -9.683 -19.708 1.00 96.12 223 GLY A C 1
ATOM 1694 O O . GLY A 1 223 ? -4.694 -9.386 -20.779 1.00 96.12 223 GLY A O 1
ATOM 1695 N N . PRO A 1 224 ? -6.519 -10.080 -19.670 1.00 93.31 224 PRO A N 1
ATOM 1696 C CA . PRO A 1 224 ? -7.346 -10.257 -20.862 1.00 93.31 224 PRO A CA 1
ATOM 1697 C C . PRO A 1 224 ? -7.753 -8.920 -21.500 1.00 93.31 224 PRO A C 1
ATOM 1699 O O . PRO A 1 224 ? -7.608 -7.856 -20.908 1.00 93.31 224 PRO A O 1
ATOM 1702 N N . GLY A 1 225 ? -8.304 -8.974 -22.716 1.00 91.56 225 GLY A N 1
ATOM 1703 C CA . GLY A 1 225 ? -8.981 -7.819 -23.320 1.00 91.56 225 GLY A CA 1
ATOM 1704 C C . GLY A 1 225 ? -8.065 -6.731 -23.885 1.00 91.56 225 GLY A C 1
ATOM 1705 O O . GLY A 1 225 ? -8.510 -5.595 -24.030 1.00 91.56 225 GLY A O 1
ATOM 1706 N N . ARG A 1 226 ? -6.809 -7.054 -24.230 1.00 94.06 226 ARG A N 1
ATOM 1707 C CA . ARG A 1 226 ? -5.892 -6.102 -24.880 1.00 94.06 226 ARG A CA 1
ATOM 1708 C C . ARG A 1 226 ? -6.522 -5.526 -26.160 1.00 94.06 226 ARG A C 1
ATOM 1710 O O . ARG A 1 226 ? -6.766 -6.295 -27.094 1.00 94.06 226 ARG A O 1
ATOM 1717 N N . PRO A 1 227 ? -6.709 -4.197 -26.265 1.00 90.75 227 PRO A N 1
ATOM 1718 C CA . PRO A 1 227 ? -7.191 -3.580 -27.494 1.00 90.75 227 PRO A CA 1
ATOM 1719 C C . PRO A 1 227 ? -6.194 -3.766 -28.645 1.00 90.75 227 PRO A C 1
ATOM 1721 O O . PRO A 1 227 ? -4.980 -3.626 -28.457 1.00 90.75 227 PRO A O 1
ATOM 1724 N N . ASN A 1 228 ? -6.702 -4.053 -29.844 1.00 88.62 228 ASN A N 1
ATOM 1725 C CA . ASN A 1 228 ? -5.903 -4.135 -31.064 1.00 88.62 228 ASN A CA 1
ATOM 1726 C C . ASN A 1 228 ? -6.628 -3.434 -32.234 1.00 88.62 228 ASN A C 1
ATOM 1728 O O . ASN A 1 228 ? -7.629 -3.971 -32.712 1.00 88.62 228 ASN A O 1
ATOM 1732 N N . PRO A 1 229 ? -6.149 -2.268 -32.711 1.00 88.25 229 PRO A N 1
ATOM 1733 C CA . PRO A 1 229 ? -4.959 -1.545 -32.246 1.00 88.25 229 PRO A CA 1
ATOM 1734 C C . PRO A 1 229 ? -5.148 -0.914 -30.854 1.00 88.25 229 PRO A C 1
ATOM 1736 O O . PRO A 1 229 ? -6.271 -0.638 -30.434 1.00 88.25 229 PRO A O 1
ATOM 1739 N N . TYR A 1 230 ? -4.042 -0.667 -30.140 1.00 91.44 230 TYR A N 1
ATOM 1740 C CA . TYR A 1 230 ? -4.090 0.061 -28.866 1.00 91.44 230 TYR A CA 1
ATOM 1741 C C . TYR A 1 230 ? -4.492 1.526 -29.110 1.00 91.44 230 TYR A C 1
ATOM 1743 O O . TYR A 1 230 ? -3.899 2.161 -29.990 1.00 91.44 230 TYR A O 1
ATOM 1751 N N . PRO A 1 231 ? -5.481 2.073 -28.378 1.00 89.88 231 PRO A N 1
ATOM 1752 C CA . PRO A 1 231 ? -5.967 3.426 -28.613 1.00 89.88 231 PRO A CA 1
ATOM 1753 C C . PRO A 1 231 ? -4.874 4.456 -28.321 1.00 89.88 231 PRO A C 1
ATOM 1755 O O . PRO A 1 231 ? -4.241 4.429 -27.267 1.00 89.88 231 PRO A O 1
ATOM 1758 N N . LYS A 1 232 ? -4.668 5.388 -29.256 1.00 89.69 232 LYS A N 1
ATOM 1759 C CA . LYS A 1 232 ? -3.731 6.498 -29.078 1.00 89.69 232 LYS A CA 1
ATOM 1760 C C . LYS A 1 232 ? -4.505 7.760 -28.689 1.00 89.69 232 LYS A C 1
ATOM 1762 O O . LYS A 1 232 ? -5.285 8.239 -29.514 1.00 89.69 232 LYS A O 1
ATOM 1767 N N . PRO A 1 233 ? -4.328 8.286 -27.463 1.00 89.44 233 PRO A N 1
ATOM 1768 C CA . PRO A 1 233 ? -5.023 9.495 -27.037 1.00 89.44 233 PRO A CA 1
ATOM 1769 C C . PRO A 1 233 ? -4.546 10.706 -27.842 1.00 89.44 233 PRO A C 1
ATOM 1771 O O . PRO A 1 233 ? -3.419 10.725 -28.353 1.00 89.44 233 PRO A O 1
ATOM 1774 N N . CYS A 1 234 ? -5.394 11.733 -27.942 1.00 91.50 234 CYS A N 1
ATOM 1775 C CA . CYS A 1 234 ? -4.952 13.006 -28.497 1.00 91.50 234 CYS A CA 1
ATOM 1776 C C . CYS A 1 234 ? -3.927 13.667 -27.554 1.00 91.50 234 CYS A C 1
ATOM 1778 O O . CYS A 1 234 ? -3.882 13.378 -26.353 1.00 91.50 234 CYS A O 1
ATOM 1780 N N . PHE A 1 235 ? -3.068 14.529 -28.104 1.00 86.44 235 PHE A N 1
ATOM 1781 C CA . PHE A 1 235 ? -1.981 15.142 -27.339 1.00 86.44 235 PHE A CA 1
ATOM 1782 C C . PHE A 1 235 ? -2.501 15.984 -26.165 1.00 86.44 235 PHE A C 1
ATOM 1784 O O . PHE A 1 235 ? -1.988 15.851 -25.056 1.00 86.44 235 PHE A O 1
ATOM 1791 N N . ASP A 1 236 ? -3.538 16.791 -26.395 1.00 89.44 236 ASP A N 1
ATOM 1792 C CA . ASP A 1 236 ? -4.079 17.710 -25.389 1.00 89.44 236 ASP A CA 1
ATOM 1793 C C . ASP A 1 236 ? -4.707 16.960 -24.205 1.00 89.44 236 ASP A C 1
ATOM 1795 O O . ASP A 1 236 ? -4.410 17.276 -23.048 1.00 89.44 236 ASP A O 1
ATOM 1799 N N . ASP A 1 237 ? -5.491 15.910 -24.477 1.00 91.44 237 ASP A N 1
ATOM 1800 C CA . ASP A 1 237 ? -6.085 15.055 -23.439 1.00 91.44 237 ASP A CA 1
ATOM 1801 C C . ASP A 1 237 ? -4.998 14.347 -22.624 1.00 91.44 237 ASP A C 1
ATOM 1803 O O . ASP A 1 237 ? -5.061 14.277 -21.392 1.00 91.44 237 ASP A O 1
ATOM 1807 N N . ARG A 1 238 ? -3.954 13.845 -23.301 1.00 93.12 238 ARG A N 1
ATOM 1808 C CA . ARG A 1 238 ? -2.841 13.163 -22.633 1.00 93.12 238 ARG A CA 1
ATOM 1809 C C . ARG A 1 238 ? -2.054 14.113 -21.735 1.00 93.12 238 ARG A C 1
ATOM 1811 O O . ARG A 1 238 ? -1.750 13.759 -20.596 1.00 93.12 238 ARG A O 1
ATOM 1818 N N . ASP A 1 239 ? -1.740 15.307 -22.223 1.00 92.25 239 ASP A N 1
ATOM 1819 C CA . ASP A 1 239 ? -1.007 16.324 -21.466 1.00 92.25 239 ASP A CA 1
ATOM 1820 C C . ASP A 1 239 ? -1.824 16.811 -20.254 1.00 92.25 239 ASP A C 1
ATOM 1822 O O . ASP A 1 239 ? -1.292 17.000 -19.155 1.00 92.25 239 ASP A O 1
ATOM 1826 N N . GLN A 1 240 ? -3.149 16.936 -20.401 1.00 94.06 240 GLN A N 1
ATOM 1827 C CA . GLN A 1 240 ? -4.044 17.251 -19.287 1.00 94.06 240 GLN A CA 1
ATOM 1828 C C . GLN A 1 240 ? -4.079 16.138 -18.228 1.00 94.06 240 GLN A C 1
ATOM 1830 O O . GLN A 1 240 ? -3.994 16.442 -17.033 1.00 94.06 240 GLN A O 1
ATOM 1835 N N . LEU A 1 241 ? -4.151 14.869 -18.642 1.00 94.00 241 LEU A N 1
ATOM 1836 C CA . LEU A 1 241 ? -4.088 13.727 -17.728 1.00 94.00 241 LEU A CA 1
ATOM 1837 C C . LEU A 1 241 ? -2.771 13.719 -16.942 1.00 94.00 241 LEU A C 1
ATOM 1839 O O . LEU A 1 241 ? -2.800 13.619 -15.717 1.00 94.00 241 LEU A O 1
ATOM 1843 N N . ILE A 1 242 ? -1.626 13.889 -17.609 1.00 94.12 242 ILE A N 1
ATOM 1844 C CA . ILE A 1 242 ? -0.314 13.907 -16.941 1.00 94.12 242 ILE A CA 1
ATOM 1845 C C . ILE A 1 242 ? -0.243 15.039 -15.914 1.00 94.12 242 ILE A C 1
ATOM 1847 O O . ILE A 1 242 ? 0.116 14.794 -14.762 1.00 94.12 242 ILE A O 1
ATOM 1851 N N . ARG A 1 243 ? -0.656 16.262 -16.281 1.00 93.44 243 ARG A N 1
ATOM 1852 C CA . ARG A 1 243 ? -0.708 17.393 -15.337 1.00 93.44 243 ARG A CA 1
ATOM 1853 C C . ARG A 1 243 ? -1.585 17.096 -14.124 1.00 93.44 243 ARG A C 1
ATOM 1855 O O . ARG A 1 243 ? -1.234 17.467 -13.003 1.00 93.44 243 ARG A O 1
ATOM 1862 N N . ARG A 1 244 ? -2.720 16.422 -14.328 1.00 95.12 244 ARG A N 1
ATOM 1863 C CA . ARG A 1 244 ? -3.606 16.014 -13.234 1.00 95.12 244 ARG A CA 1
ATOM 1864 C C . ARG A 1 244 ? -2.920 15.010 -12.309 1.00 95.12 244 ARG A C 1
ATOM 1866 O O . ARG A 1 244 ? -2.940 15.218 -11.099 1.00 95.12 244 ARG A O 1
ATOM 1873 N N . LEU A 1 245 ? -2.284 13.978 -12.860 1.00 94.81 245 LEU A N 1
ATOM 1874 C CA . LEU A 1 245 ? -1.586 12.959 -12.073 1.00 94.81 245 LEU A CA 1
ATOM 1875 C C . LEU A 1 245 ? -0.413 13.544 -11.271 1.00 94.81 245 LEU A C 1
ATOM 1877 O O . LEU A 1 245 ? -0.257 13.208 -10.100 1.00 94.81 245 LEU A O 1
ATOM 1881 N N . MET A 1 246 ? 0.354 14.476 -11.853 1.00 91.88 246 MET A N 1
ATOM 1882 C CA . MET A 1 246 ? 1.443 15.178 -11.153 1.00 91.88 246 MET A CA 1
ATOM 1883 C C . MET A 1 246 ? 0.952 15.981 -9.942 1.00 91.88 246 MET A C 1
ATOM 1885 O O . MET A 1 246 ? 1.680 16.135 -8.966 1.00 91.88 246 MET A O 1
ATOM 1889 N N . ARG A 1 247 ? -0.277 16.506 -9.997 1.00 92.75 247 ARG A N 1
ATOM 1890 C CA . ARG A 1 247 ? -0.874 17.271 -8.896 1.00 92.75 247 ARG A CA 1
ATOM 1891 C C . ARG A 1 247 ? -1.444 16.374 -7.800 1.00 92.75 247 ARG A C 1
ATOM 1893 O O . ARG A 1 247 ? -1.415 16.758 -6.637 1.00 92.75 247 ARG A O 1
ATOM 1900 N N . GLU A 1 248 ? -2.024 15.234 -8.169 1.00 90.00 248 GLU A N 1
ATOM 1901 C CA . GLU A 1 248 ? -2.719 14.360 -7.218 1.00 90.00 248 GLU A CA 1
ATOM 1902 C C . GLU A 1 248 ? -1.784 13.368 -6.507 1.00 90.00 248 GLU A C 1
ATOM 1904 O O . GLU A 1 248 ? -2.076 13.011 -5.368 1.00 90.00 248 GLU A O 1
ATOM 1909 N N . LEU A 1 249 ? -0.671 12.954 -7.136 1.00 83.81 249 LEU A N 1
ATOM 1910 C CA . LEU A 1 249 ? 0.340 12.029 -6.578 1.00 83.81 249 LEU A CA 1
ATOM 1911 C C . LEU A 1 249 ? -0.232 10.710 -6.015 1.00 83.81 249 LEU A C 1
ATOM 1913 O O . LEU A 1 249 ? 0.368 10.072 -5.155 1.00 83.81 249 LEU A O 1
ATOM 1917 N N . ARG A 1 250 ? -1.401 10.300 -6.502 1.00 90.38 250 ARG A N 1
ATOM 1918 C CA . ARG A 1 250 ? -2.134 9.093 -6.103 1.00 90.38 250 ARG A CA 1
ATOM 1919 C C . ARG A 1 250 ? -2.901 8.546 -7.307 1.00 90.38 250 ARG A C 1
ATOM 1921 O O . ARG A 1 250 ? -3.028 9.274 -8.296 1.00 90.38 250 ARG A O 1
ATOM 1928 N N . PRO A 1 251 ? -3.439 7.318 -7.256 1.00 94.88 251 PRO A N 1
ATOM 1929 C CA . PRO A 1 251 ? -4.267 6.799 -8.327 1.00 94.88 251 PRO A CA 1
ATOM 1930 C C . PRO A 1 251 ? -5.491 7.682 -8.560 1.00 94.88 251 PRO A C 1
ATOM 1932 O O . PRO A 1 251 ? -6.218 8.044 -7.633 1.00 94.88 251 PRO A O 1
ATOM 1935 N N . VAL A 1 252 ? -5.727 8.012 -9.822 1.00 95.50 252 VAL A N 1
ATOM 1936 C CA . VAL A 1 252 ? -6.828 8.855 -10.270 1.00 95.50 252 VAL A CA 1
ATOM 1937 C C . VAL A 1 252 ? -7.714 8.055 -11.208 1.00 95.50 252 VAL A C 1
ATOM 1939 O O . VAL A 1 252 ? -7.232 7.345 -12.087 1.00 95.50 252 VAL A O 1
ATOM 1942 N N . ARG A 1 253 ? -9.031 8.193 -11.046 1.00 95.81 253 ARG A N 1
ATOM 1943 C CA . ARG A 1 253 ? -9.992 7.636 -11.998 1.00 95.81 253 ARG A CA 1
ATOM 1944 C C . ARG A 1 253 ? -9.994 8.460 -13.288 1.00 95.81 253 ARG A C 1
ATOM 1946 O O . ARG A 1 253 ? -10.269 9.665 -13.259 1.00 95.81 253 ARG A O 1
ATOM 1953 N N . ASP A 1 254 ? -9.743 7.778 -14.396 1.00 94.19 254 ASP A N 1
ATOM 1954 C CA . ASP A 1 254 ? -9.843 8.272 -15.766 1.00 94.19 254 ASP A CA 1
ATOM 1955 C C . ASP A 1 254 ? -10.754 7.311 -16.536 1.00 94.19 254 ASP A C 1
ATOM 1957 O O . ASP A 1 254 ? -10.343 6.211 -16.880 1.00 94.19 254 ASP A O 1
ATOM 1961 N N . HIS A 1 255 ? -12.014 7.695 -16.746 1.00 92.31 255 HIS A N 1
ATOM 1962 C CA . HIS A 1 255 ? -13.016 6.869 -17.433 1.00 92.31 255 HIS A CA 1
ATOM 1963 C C . HIS A 1 255 ? -13.153 5.446 -16.845 1.00 92.31 255 HIS A C 1
ATOM 1965 O O . HIS A 1 255 ? -13.629 5.291 -15.716 1.00 92.31 255 HIS A O 1
ATOM 1971 N N . ASP A 1 256 ? -12.766 4.429 -17.613 1.00 94.12 256 ASP A N 1
ATOM 1972 C CA . ASP A 1 256 ? -12.842 2.997 -17.319 1.00 94.12 256 ASP A CA 1
ATOM 1973 C C . ASP A 1 256 ? -11.570 2.448 -16.655 1.00 94.12 256 ASP A C 1
ATOM 1975 O O . ASP A 1 256 ? -11.410 1.238 -16.526 1.00 94.12 256 ASP A O 1
ATOM 1979 N N . ARG A 1 257 ? -10.654 3.317 -16.216 1.00 95.62 257 ARG A N 1
ATOM 1980 C CA . ARG A 1 257 ? -9.382 2.904 -15.617 1.00 95.62 257 ARG A CA 1
ATOM 1981 C C . ARG A 1 257 ? -8.976 3.742 -14.411 1.00 95.62 257 ARG A C 1
ATOM 1983 O O . ARG A 1 257 ? -9.353 4.907 -14.259 1.00 95.62 257 ARG A O 1
ATOM 1990 N N . LEU A 1 258 ? -8.192 3.133 -13.528 1.00 97.38 258 LEU A N 1
ATOM 1991 C CA . LEU A 1 258 ? -7.441 3.821 -12.478 1.00 97.38 258 LEU A CA 1
ATOM 1992 C C . LEU A 1 258 ? -6.010 4.004 -12.952 1.00 97.38 258 LEU A C 1
ATOM 1994 O O . LEU A 1 258 ? -5.378 3.042 -13.373 1.00 97.38 258 LEU A O 1
ATOM 1998 N N . VAL A 1 259 ? -5.505 5.228 -12.874 1.00 97.38 259 VAL A N 1
ATOM 1999 C CA . VAL A 1 259 ? -4.235 5.616 -13.483 1.00 97.38 259 VAL A CA 1
ATOM 2000 C C . VAL A 1 259 ? -3.345 6.270 -12.442 1.00 97.38 259 VAL A C 1
ATOM 2002 O O . VAL A 1 259 ? -3.801 7.105 -11.664 1.00 97.38 259 VAL A O 1
ATOM 2005 N N . VAL A 1 260 ? -2.065 5.919 -12.442 1.00 97.38 260 VAL A N 1
ATOM 2006 C CA . VAL A 1 260 ? -1.055 6.505 -11.562 1.00 97.38 260 VAL A CA 1
ATOM 2007 C C . VAL A 1 260 ? 0.216 6.816 -12.351 1.00 97.38 260 VAL A C 1
ATOM 2009 O O . VAL A 1 260 ? 0.554 6.149 -13.332 1.00 97.38 260 VAL A O 1
ATOM 2012 N N . LEU A 1 261 ? 0.909 7.870 -11.930 1.00 96.56 261 LEU A N 1
ATOM 2013 C CA . LEU A 1 261 ? 2.150 8.324 -12.543 1.00 96.56 261 LEU A CA 1
ATOM 2014 C C . LEU A 1 261 ? 3.354 7.633 -11.897 1.00 96.56 261 LEU A C 1
ATOM 2016 O O . LEU A 1 261 ? 3.477 7.616 -10.675 1.00 96.56 261 LEU A O 1
ATOM 2020 N N . ALA A 1 262 ? 4.267 7.137 -12.725 1.00 95.38 262 ALA A N 1
ATOM 2021 C CA . ALA A 1 262 ? 5.596 6.697 -12.329 1.00 95.38 262 ALA A CA 1
ATOM 2022 C C . ALA A 1 262 ? 6.630 7.699 -12.865 1.00 95.38 262 ALA A C 1
ATOM 2024 O O . ALA A 1 262 ? 6.890 7.751 -14.068 1.00 95.38 262 ALA A O 1
ATOM 2025 N N . GLN A 1 263 ? 7.194 8.526 -11.986 1.00 93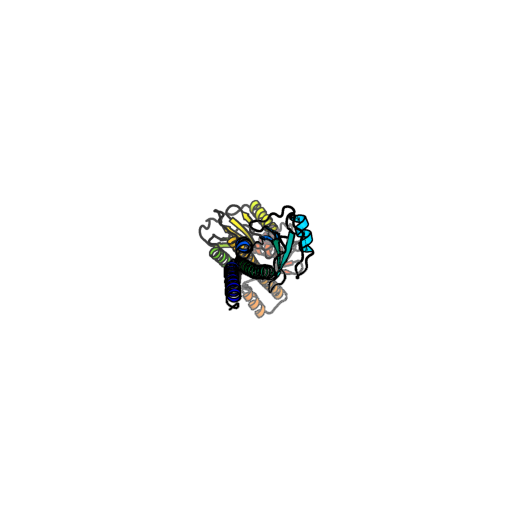.44 263 GLN A N 1
ATOM 2026 C CA . GLN A 1 263 ? 8.088 9.623 -12.362 1.00 93.44 263 GLN A CA 1
ATOM 2027 C C . GLN A 1 263 ? 9.306 9.674 -11.427 1.00 93.44 263 GLN A C 1
ATOM 2029 O O . GLN A 1 263 ? 9.268 10.362 -10.409 1.00 93.44 263 GLN A O 1
ATOM 2034 N N . PRO A 1 264 ? 10.409 8.968 -11.741 1.00 90.50 264 PRO A N 1
ATOM 2035 C CA . PRO A 1 264 ? 11.626 9.043 -10.932 1.00 90.50 264 PRO A CA 1
ATOM 2036 C C . PRO A 1 264 ? 12.357 10.387 -11.066 1.00 90.50 264 PRO A C 1
ATOM 2038 O O . PRO A 1 264 ? 13.088 10.786 -10.163 1.00 90.50 264 PRO A O 1
ATOM 2041 N N . ARG A 1 265 ? 12.192 11.072 -12.207 1.00 85.50 265 ARG A N 1
ATOM 2042 C CA . ARG A 1 265 ? 12.768 12.386 -12.529 1.00 85.50 265 ARG A CA 1
ATOM 2043 C C . ARG A 1 265 ? 11.797 13.171 -13.421 1.00 85.50 265 ARG A C 1
ATOM 2045 O O . ARG A 1 265 ? 10.987 12.541 -14.098 1.00 85.50 265 ARG A O 1
ATOM 2052 N N . PRO A 1 266 ? 11.873 14.514 -13.480 1.00 82.69 266 PRO A N 1
ATOM 2053 C CA . PRO A 1 266 ? 10.921 15.329 -14.242 1.00 82.69 266 PRO A CA 1
ATOM 2054 C C . PRO A 1 266 ? 10.771 14.937 -15.721 1.00 82.69 266 PRO A C 1
ATOM 2056 O O . PRO A 1 266 ? 9.677 15.022 -16.272 1.00 82.69 266 PRO A O 1
ATOM 2059 N N . ASP A 1 267 ? 11.853 14.484 -16.351 1.00 82.06 267 ASP A N 1
ATOM 2060 C CA . ASP A 1 267 ? 11.949 14.126 -17.769 1.00 82.06 267 ASP A CA 1
ATOM 2061 C C . ASP A 1 267 ? 11.638 12.649 -18.073 1.00 82.06 267 ASP A C 1
ATOM 2063 O O . ASP A 1 267 ? 11.453 12.284 -19.237 1.00 82.06 267 ASP A O 1
ATOM 2067 N N . VAL A 1 268 ? 11.533 11.806 -17.042 1.00 87.88 268 VAL A N 1
ATOM 2068 C CA . VAL A 1 268 ? 11.259 10.371 -17.165 1.00 87.88 268 VAL A CA 1
ATOM 2069 C C . VAL A 1 268 ? 9.873 10.085 -16.611 1.00 87.88 268 VAL A C 1
ATOM 2071 O O . VAL A 1 268 ? 9.659 10.114 -15.404 1.00 87.88 268 VAL A O 1
ATOM 2074 N N . ILE A 1 269 ? 8.927 9.804 -17.503 1.00 92.12 269 ILE A N 1
ATOM 2075 C CA . ILE A 1 269 ? 7.523 9.586 -17.156 1.00 92.12 269 ILE A CA 1
ATOM 2076 C C . ILE A 1 269 ? 7.058 8.248 -17.727 1.00 92.12 269 ILE A C 1
ATOM 2078 O O . ILE A 1 269 ? 7.146 8.017 -18.936 1.00 92.12 269 ILE A O 1
ATOM 2082 N N . GLY A 1 270 ? 6.511 7.414 -16.850 1.00 95.50 270 GLY A N 1
ATOM 2083 C CA . GLY A 1 270 ? 5.674 6.272 -17.181 1.00 95.50 270 GLY A CA 1
ATOM 2084 C C . GLY A 1 270 ? 4.304 6.406 -16.529 1.00 95.50 270 GLY A C 1
ATOM 2085 O O . GLY A 1 270 ? 4.123 7.123 -15.544 1.00 95.50 270 GLY A O 1
ATOM 2086 N N . VAL A 1 271 ? 3.326 5.714 -17.092 1.00 97.06 271 VAL A N 1
ATOM 2087 C CA . VAL A 1 271 ? 1.958 5.682 -16.580 1.00 97.06 271 VAL A CA 1
ATOM 2088 C C . VAL A 1 271 ? 1.543 4.230 -16.412 1.00 97.06 271 VAL A C 1
ATOM 2090 O O . VAL A 1 271 ? 1.661 3.441 -17.346 1.00 97.06 271 VAL A O 1
ATOM 2093 N N . LEU A 1 272 ? 1.062 3.885 -15.220 1.00 97.69 272 LEU A N 1
ATOM 2094 C CA . LEU A 1 272 ? 0.536 2.563 -14.899 1.00 97.69 272 LEU A CA 1
ATOM 2095 C C . LEU A 1 272 ? -0.980 2.672 -14.735 1.00 97.69 272 LEU A C 1
ATOM 2097 O O . LEU A 1 272 ? -1.466 3.558 -14.030 1.00 97.69 272 LEU A O 1
ATOM 2101 N N . SER A 1 273 ? -1.723 1.795 -15.405 1.00 97.62 273 SER A N 1
ATOM 2102 C CA . SER A 1 273 ? -3.187 1.809 -15.403 1.00 97.62 273 SER A CA 1
ATOM 2103 C C . SER A 1 273 ? -3.764 0.441 -15.061 1.00 97.62 273 SER A C 1
ATOM 2105 O O . SER A 1 273 ? -3.351 -0.552 -15.655 1.00 97.62 273 SER A O 1
ATOM 2107 N N . LEU A 1 274 ? -4.758 0.406 -14.172 1.00 97.81 274 LEU A N 1
ATOM 2108 C CA . LEU A 1 274 ? -5.673 -0.721 -13.981 1.00 97.81 274 LEU A CA 1
ATOM 2109 C C . LEU A 1 274 ? -6.942 -0.485 -14.796 1.00 97.81 274 LEU A C 1
ATOM 2111 O O . LEU A 1 274 ? -7.599 0.540 -14.615 1.00 97.81 274 LEU A O 1
ATOM 2115 N N . ILE A 1 275 ? -7.297 -1.430 -15.658 1.00 97.44 275 ILE A N 1
ATOM 2116 C CA . ILE A 1 275 ? -8.519 -1.391 -16.462 1.00 97.44 275 ILE A CA 1
ATOM 2117 C C . ILE A 1 275 ? -9.663 -1.953 -15.617 1.00 97.44 275 ILE A C 1
ATOM 2119 O O . ILE A 1 275 ? -9.696 -3.140 -15.304 1.00 97.44 275 ILE A O 1
ATOM 2123 N N . ASP A 1 276 ? -10.572 -1.071 -15.217 1.00 96.56 276 ASP A N 1
ATOM 2124 C CA . ASP A 1 276 ? -11.641 -1.308 -14.244 1.00 96.56 276 ASP A CA 1
ATOM 2125 C C . ASP A 1 276 ? -12.954 -0.649 -14.726 1.00 96.56 276 ASP A C 1
ATOM 2127 O O . ASP A 1 276 ? -13.420 0.331 -14.126 1.00 96.56 276 ASP A O 1
ATOM 2131 N N . PRO A 1 277 ? -13.543 -1.141 -15.838 1.00 94.88 277 PRO A N 1
ATOM 2132 C CA . PRO A 1 277 ? -14.750 -0.561 -16.431 1.00 94.88 277 PRO A CA 1
ATOM 2133 C C . PRO A 1 277 ? -15.960 -0.664 -15.496 1.00 94.88 277 PRO A C 1
ATOM 2135 O O . PRO A 1 277 ? -16.787 0.249 -15.442 1.00 94.88 277 PRO A O 1
ATOM 2138 N N . ASP A 1 278 ? -16.019 -1.740 -14.711 1.00 93.94 278 ASP A N 1
ATOM 2139 C CA . ASP A 1 278 ? -17.110 -2.035 -13.783 1.00 93.94 278 ASP A CA 1
ATOM 2140 C C . ASP A 1 278 ? -16.950 -1.344 -12.418 1.00 93.94 278 ASP A C 1
ATOM 2142 O O . ASP A 1 278 ? -17.830 -1.453 -11.564 1.00 93.94 278 ASP A O 1
ATOM 2146 N N . LYS A 1 279 ? -15.851 -0.606 -12.204 1.00 94.00 279 LYS A N 1
ATOM 2147 C CA . LYS A 1 279 ? -15.562 0.152 -10.974 1.00 94.00 279 LYS A CA 1
ATOM 2148 C C . LYS A 1 279 ? -15.534 -0.719 -9.712 1.00 94.00 279 LYS A C 1
ATOM 2150 O O . LYS A 1 279 ? -16.039 -0.313 -8.666 1.00 94.00 279 LYS A O 1
ATOM 2155 N N . GLN A 1 280 ? -14.937 -1.901 -9.814 1.00 92.62 280 GLN A N 1
ATOM 2156 C CA . GLN A 1 280 ? -14.861 -2.893 -8.742 1.00 92.62 280 GLN A CA 1
ATOM 2157 C C . GLN A 1 280 ? -13.599 -2.751 -7.879 1.00 92.62 280 GLN A C 1
ATOM 2159 O O . GLN A 1 280 ? -13.527 -3.351 -6.808 1.00 92.62 280 GLN A O 1
ATOM 2164 N N . ALA A 1 281 ? -12.611 -1.959 -8.313 1.00 92.56 281 ALA A N 1
ATOM 2165 C CA . ALA A 1 281 ? -11.357 -1.796 -7.585 1.00 92.56 281 ALA A CA 1
ATOM 2166 C C . ALA A 1 281 ? -11.573 -1.234 -6.168 1.00 92.56 281 ALA A C 1
ATOM 2168 O O . ALA A 1 281 ? -12.156 -0.162 -5.973 1.00 92.56 281 ALA A O 1
ATOM 2169 N N . SER A 1 282 ? -11.049 -1.955 -5.180 1.00 92.12 282 SER A N 1
ATOM 2170 C CA . SER A 1 282 ? -11.086 -1.619 -3.763 1.00 92.12 282 SER A CA 1
ATOM 2171 C C . SER A 1 282 ? -9.780 -0.949 -3.311 1.00 92.12 282 SER A C 1
ATOM 2173 O O . SER A 1 282 ? -8.906 -0.588 -4.104 1.00 92.12 282 SER A O 1
ATOM 2175 N N . ARG A 1 283 ? -9.616 -0.784 -1.993 1.00 88.69 283 ARG A N 1
ATOM 2176 C CA . ARG A 1 283 ? -8.379 -0.258 -1.405 1.00 88.69 283 ARG A CA 1
ATOM 2177 C C . ARG A 1 283 ? -7.168 -1.147 -1.700 1.00 88.69 283 ARG A C 1
ATOM 2179 O O . ARG A 1 283 ? -6.068 -0.621 -1.823 1.00 88.69 283 ARG A O 1
ATOM 2186 N N . THR A 1 284 ? -7.348 -2.461 -1.821 1.00 87.94 284 THR A N 1
ATOM 2187 C CA . THR A 1 284 ? -6.241 -3.385 -2.108 1.00 87.94 284 THR A CA 1
ATOM 2188 C C . THR A 1 284 ? -5.678 -3.168 -3.511 1.00 87.94 284 THR A C 1
ATOM 2190 O O . THR A 1 284 ? -4.462 -3.064 -3.662 1.00 87.94 284 THR A O 1
ATOM 2193 N N . GLU A 1 285 ? -6.537 -2.991 -4.515 1.00 93.69 285 GLU A N 1
ATOM 2194 C CA . GLU A 1 285 ? -6.122 -2.708 -5.891 1.00 93.69 285 GLU A CA 1
ATOM 2195 C C . GLU A 1 285 ? -5.441 -1.341 -6.006 1.00 93.69 285 GLU A C 1
ATOM 2197 O O . GLU A 1 285 ? -4.443 -1.207 -6.712 1.00 93.69 285 GLU A O 1
ATOM 2202 N N . LEU A 1 286 ? -5.921 -0.339 -5.260 1.00 93.19 286 LEU A N 1
ATOM 2203 C CA . LEU A 1 286 ? -5.270 0.973 -5.186 1.00 93.19 286 LEU A CA 1
ATOM 2204 C C . LEU A 1 286 ? -3.853 0.877 -4.606 1.00 93.19 286 LEU A C 1
ATOM 2206 O O . LEU A 1 286 ? -2.925 1.435 -5.186 1.00 93.19 286 LEU A O 1
ATOM 2210 N N . VAL A 1 287 ? -3.669 0.132 -3.511 1.00 91.44 287 VAL A N 1
ATOM 2211 C CA . VAL A 1 287 ? -2.347 -0.073 -2.892 1.00 91.44 287 VAL A CA 1
ATOM 2212 C C . VAL A 1 287 ? -1.403 -0.810 -3.845 1.00 91.44 287 VAL A C 1
ATOM 2214 O O . VAL A 1 287 ? -0.242 -0.417 -3.973 1.00 91.44 287 VAL A O 1
ATOM 2217 N N . ALA A 1 288 ? -1.890 -1.840 -4.543 1.00 93.69 288 ALA A N 1
ATOM 2218 C CA . ALA A 1 288 ? -1.107 -2.559 -5.547 1.00 93.69 288 ALA A CA 1
ATOM 2219 C C . ALA A 1 288 ? -0.694 -1.653 -6.716 1.00 93.69 288 ALA A C 1
ATOM 2221 O O . ALA A 1 288 ? 0.455 -1.704 -7.154 1.00 93.69 288 ALA A O 1
ATOM 2222 N N . LEU A 1 289 ? -1.597 -0.786 -7.180 1.00 95.56 289 LEU A N 1
ATOM 2223 C CA . LEU A 1 289 ? -1.323 0.190 -8.231 1.00 95.56 289 LEU A CA 1
ATOM 2224 C C . LEU A 1 289 ? -0.281 1.232 -7.794 1.00 95.56 289 LEU A C 1
ATOM 2226 O O . LEU A 1 289 ? 0.656 1.506 -8.541 1.00 95.56 289 LEU A O 1
ATOM 2230 N N . GLU A 1 290 ? -0.399 1.775 -6.579 1.00 93.81 290 GLU A N 1
ATOM 2231 C CA . GLU A 1 290 ? 0.573 2.717 -6.000 1.00 93.81 290 GLU A CA 1
ATOM 2232 C C . GLU A 1 290 ? 1.971 2.103 -5.904 1.00 93.81 290 GLU A C 1
ATOM 2234 O O . GLU A 1 290 ? 2.943 2.677 -6.397 1.00 93.81 290 GLU A O 1
ATOM 2239 N N . HIS A 1 291 ? 2.068 0.900 -5.335 1.00 93.06 291 HIS A N 1
ATOM 2240 C CA . HIS A 1 291 ? 3.339 0.191 -5.212 1.00 93.06 291 HIS A CA 1
ATOM 2241 C C . HIS A 1 291 ? 3.908 -0.183 -6.582 1.00 93.06 291 HIS A C 1
ATOM 2243 O O . HIS A 1 291 ? 5.110 -0.041 -6.812 1.00 93.06 291 HIS A O 1
ATOM 2249 N N . GLY A 1 292 ? 3.049 -0.592 -7.520 1.00 94.50 292 GLY A N 1
ATOM 2250 C CA . GLY A 1 292 ? 3.440 -0.858 -8.900 1.00 94.50 292 GLY A CA 1
ATOM 2251 C C . GLY A 1 292 ? 4.053 0.374 -9.565 1.00 94.50 292 GLY A C 1
ATOM 2252 O O . GLY A 1 292 ? 5.057 0.255 -10.262 1.00 94.50 292 GLY A O 1
ATOM 2253 N N . ALA A 1 293 ? 3.520 1.570 -9.298 1.00 94.56 293 ALA A N 1
ATOM 2254 C CA . ALA A 1 293 ? 4.066 2.826 -9.808 1.00 94.56 293 ALA A CA 1
ATOM 2255 C C . ALA A 1 293 ? 5.434 3.164 -9.206 1.00 94.56 293 ALA A C 1
ATOM 2257 O O . ALA A 1 293 ? 6.323 3.635 -9.920 1.00 94.56 293 ALA A O 1
ATOM 2258 N N . THR A 1 294 ? 5.625 2.915 -7.907 1.00 92.69 294 THR A N 1
ATOM 2259 C CA . THR A 1 294 ? 6.925 3.087 -7.243 1.00 92.69 294 THR A CA 1
ATOM 2260 C C . THR A 1 294 ? 7.981 2.187 -7.879 1.00 92.69 294 THR A C 1
ATOM 2262 O O . THR A 1 294 ? 9.048 2.662 -8.268 1.00 92.69 294 THR A O 1
ATOM 2265 N N . VAL A 1 295 ? 7.660 0.907 -8.062 1.00 93.38 295 VAL A N 1
ATOM 2266 C CA . VAL A 1 295 ? 8.568 -0.075 -8.667 1.00 93.38 295 VAL A CA 1
ATOM 2267 C C . VAL A 1 295 ? 8.830 0.244 -10.141 1.00 93.38 295 VAL A C 1
ATOM 2269 O O . VAL A 1 295 ? 9.981 0.232 -10.578 1.00 93.38 295 VAL A O 1
ATOM 2272 N N . LEU A 1 296 ? 7.802 0.643 -10.896 1.00 94.44 296 LEU A N 1
ATOM 2273 C CA . LEU A 1 296 ? 7.969 1.141 -12.262 1.00 94.44 296 LEU A CA 1
ATOM 2274 C C . LEU A 1 296 ? 8.883 2.371 -12.300 1.00 94.44 296 LEU A C 1
ATOM 2276 O O . LEU A 1 296 ? 9.744 2.460 -13.168 1.00 94.44 296 LEU A O 1
ATOM 2280 N N . SER A 1 297 ? 8.755 3.298 -11.348 1.00 93.94 297 SER A N 1
ATOM 2281 C CA . SER A 1 297 ? 9.629 4.475 -11.275 1.00 93.94 297 SER A CA 1
ATOM 2282 C C . SER A 1 297 ? 11.091 4.074 -11.078 1.00 93.94 297 SER A C 1
ATOM 2284 O O . SER A 1 297 ? 11.968 4.619 -11.746 1.00 93.94 297 SER A O 1
ATOM 2286 N N . MET A 1 298 ? 11.359 3.094 -10.211 1.00 91.75 298 MET A N 1
ATOM 2287 C CA . MET A 1 298 ? 12.710 2.562 -10.006 1.00 91.75 298 MET A CA 1
ATOM 2288 C C . MET A 1 298 ? 13.269 1.916 -11.277 1.00 91.75 298 MET A C 1
ATOM 2290 O O . MET A 1 298 ? 14.414 2.184 -11.644 1.00 91.75 298 MET A O 1
ATOM 2294 N N . GLU A 1 299 ? 12.460 1.127 -11.986 1.00 92.31 299 GLU A N 1
ATOM 2295 C CA . GLU A 1 299 ? 12.886 0.495 -13.237 1.00 92.31 299 GLU A CA 1
ATOM 2296 C C . GLU A 1 299 ? 13.178 1.534 -14.328 1.00 92.31 299 GLU A C 1
ATOM 2298 O O . GLU A 1 299 ? 14.198 1.461 -15.014 1.00 92.31 299 GLU A O 1
ATOM 2303 N N . LEU A 1 300 ? 12.350 2.574 -14.441 1.00 92.62 300 LEU A N 1
ATOM 2304 C CA . LEU A 1 300 ? 12.595 3.673 -15.373 1.00 92.62 300 LEU A CA 1
ATOM 2305 C C . LEU A 1 300 ? 13.856 4.470 -15.017 1.00 92.62 300 LEU A C 1
ATOM 2307 O O . LEU A 1 300 ? 14.594 4.870 -15.918 1.00 92.62 300 LEU A O 1
ATOM 2311 N N . ALA A 1 301 ? 14.143 4.663 -13.727 1.00 92.06 301 ALA A N 1
ATOM 2312 C CA . ALA A 1 301 ? 15.388 5.285 -13.282 1.00 92.06 301 ALA A CA 1
ATOM 2313 C C . ALA A 1 301 ? 16.609 4.437 -13.668 1.00 92.06 301 ALA A C 1
ATOM 2315 O O . ALA A 1 301 ? 17.596 4.979 -14.168 1.00 92.06 301 ALA A O 1
ATOM 2316 N N . ARG A 1 302 ? 16.530 3.111 -13.484 1.00 90.94 302 ARG A N 1
ATOM 2317 C CA . ARG A 1 302 ? 17.590 2.165 -13.858 1.00 90.94 302 ARG A CA 1
ATOM 2318 C C . ARG A 1 302 ? 17.852 2.192 -15.361 1.00 90.94 302 ARG A C 1
ATOM 2320 O O . ARG A 1 302 ? 18.997 2.365 -15.774 1.00 90.94 302 ARG A O 1
ATOM 2327 N N . LEU A 1 303 ? 16.802 2.080 -16.175 1.00 89.69 303 LEU A N 1
ATOM 2328 C CA . LEU A 1 303 ? 16.906 2.124 -17.636 1.00 89.69 303 LEU A CA 1
ATOM 2329 C C . LEU A 1 303 ? 17.467 3.460 -18.126 1.00 89.69 303 LEU A C 1
ATOM 2331 O O . LEU A 1 303 ? 18.329 3.483 -19.006 1.00 89.69 303 LEU A O 1
ATOM 2335 N N . ARG A 1 304 ? 17.032 4.574 -17.527 1.00 90.12 304 ARG A N 1
ATOM 2336 C CA . ARG A 1 304 ? 17.582 5.891 -17.851 1.00 90.12 304 ARG A CA 1
ATOM 2337 C C . ARG A 1 304 ? 19.062 5.988 -17.484 1.00 90.12 304 ARG A C 1
ATOM 2339 O O . ARG A 1 304 ? 19.842 6.461 -18.303 1.00 90.12 304 ARG A O 1
ATOM 2346 N N . GLY A 1 305 ? 19.452 5.509 -16.303 1.00 90.44 305 GLY A N 1
ATOM 2347 C CA . GLY A 1 305 ? 20.846 5.495 -15.862 1.00 90.44 305 GLY A CA 1
ATOM 2348 C C . GLY A 1 305 ? 21.749 4.655 -16.769 1.00 90.44 305 GLY A C 1
ATOM 2349 O O . GLY A 1 305 ? 22.851 5.089 -17.097 1.00 90.44 305 GLY A O 1
ATOM 2350 N N . LEU A 1 306 ? 21.269 3.496 -17.234 1.00 90.69 306 LEU A N 1
ATOM 2351 C CA . LEU A 1 306 ? 21.979 2.665 -18.213 1.00 90.69 306 LEU A CA 1
ATOM 2352 C C . LEU A 1 306 ? 22.164 3.397 -19.547 1.00 90.69 306 LEU A C 1
ATOM 2354 O O . LEU A 1 306 ? 23.278 3.448 -20.062 1.00 90.69 306 LEU A O 1
ATOM 2358 N N . ALA A 1 307 ? 21.106 4.021 -20.069 1.00 85.88 307 ALA A N 1
ATOM 2359 C CA . ALA A 1 307 ? 21.180 4.788 -21.311 1.00 85.88 307 ALA A CA 1
ATOM 2360 C C . ALA A 1 307 ? 22.136 5.993 -21.198 1.00 85.88 307 ALA A C 1
ATOM 2362 O O . ALA A 1 307 ? 22.909 6.261 -22.116 1.00 85.88 307 ALA A O 1
ATOM 2363 N N . GLU A 1 308 ? 22.117 6.711 -20.071 1.00 86.19 308 GLU A N 1
ATOM 2364 C CA . GLU A 1 308 ? 23.036 7.824 -19.795 1.00 86.19 308 GLU A CA 1
ATOM 2365 C C . GLU A 1 308 ? 24.495 7.347 -19.698 1.00 86.19 308 GLU A C 1
ATOM 2367 O O . GLU A 1 308 ? 25.389 7.984 -20.260 1.00 86.19 308 GLU A O 1
ATOM 2372 N N . ALA A 1 309 ? 24.744 6.213 -19.033 1.00 89.75 309 ALA A N 1
ATOM 2373 C CA . ALA A 1 309 ? 26.075 5.616 -18.929 1.00 89.75 309 ALA A CA 1
ATOM 2374 C C . ALA A 1 309 ? 26.610 5.155 -20.294 1.00 89.75 309 ALA A C 1
ATOM 2376 O O . ALA A 1 309 ? 27.756 5.453 -20.624 1.00 89.75 309 ALA A O 1
ATOM 2377 N N . GLU A 1 310 ? 25.779 4.506 -21.114 1.00 85.75 310 GLU A N 1
ATOM 2378 C CA . GLU A 1 310 ? 26.148 4.109 -22.476 1.00 85.75 310 GLU A CA 1
ATOM 2379 C C . GLU A 1 310 ? 26.482 5.334 -23.342 1.00 85.75 310 GLU A C 1
ATOM 2381 O O . GLU A 1 310 ? 27.490 5.354 -24.050 1.00 85.75 310 GLU A O 1
ATOM 2386 N N . MET A 1 311 ? 25.670 6.397 -23.268 1.00 83.25 311 MET A N 1
ATOM 2387 C CA . MET A 1 311 ? 25.951 7.641 -23.992 1.00 83.25 311 MET A CA 1
ATOM 2388 C C . MET A 1 311 ? 27.260 8.288 -23.549 1.00 83.25 311 MET A C 1
ATOM 2390 O O . MET A 1 311 ? 27.967 8.826 -24.401 1.00 83.25 311 MET A O 1
ATOM 2394 N N . ARG A 1 312 ? 27.586 8.230 -22.252 1.00 85.75 312 ARG A N 1
ATOM 2395 C CA . ARG A 1 312 ? 28.855 8.730 -21.717 1.00 85.75 312 ARG A CA 1
ATOM 2396 C C . ARG A 1 312 ? 30.042 7.923 -22.242 1.00 85.75 312 ARG A C 1
ATOM 2398 O O . ARG A 1 312 ? 30.949 8.540 -22.782 1.00 85.75 312 ARG A O 1
ATOM 2405 N N . LEU A 1 313 ? 29.993 6.590 -22.191 1.00 88.88 313 LEU A N 1
ATOM 2406 C CA . LEU A 1 313 ? 31.057 5.725 -22.729 1.00 88.88 313 LEU A CA 1
ATOM 2407 C C . LEU A 1 313 ? 31.289 5.963 -24.228 1.00 88.88 313 LEU A C 1
ATOM 2409 O O . LEU A 1 313 ? 32.424 6.059 -24.682 1.00 88.88 313 LEU A O 1
ATOM 2413 N N . ARG A 1 314 ? 30.208 6.128 -25.005 1.00 87.12 314 ARG A N 1
ATOM 2414 C CA . ARG A 1 314 ? 30.310 6.467 -26.435 1.00 87.12 314 ARG A CA 1
ATOM 2415 C C . ARG A 1 314 ? 30.964 7.828 -26.681 1.00 87.12 314 ARG A C 1
ATOM 2417 O O . ARG A 1 314 ? 31.537 8.001 -27.747 1.00 87.12 314 ARG A O 1
ATOM 2424 N N . ARG A 1 315 ? 30.811 8.799 -25.771 1.00 86.12 315 ARG A N 1
ATOM 2425 C CA . ARG A 1 315 ? 31.479 10.109 -25.866 1.00 86.12 315 ARG A CA 1
ATOM 2426 C C . ARG A 1 315 ? 32.946 10.000 -25.480 1.00 86.12 315 ARG A C 1
ATOM 2428 O O . ARG A 1 315 ? 33.774 10.382 -26.284 1.00 86.12 315 ARG A O 1
ATOM 2435 N N . GLU A 1 316 ? 33.246 9.380 -24.339 1.00 88.12 316 GLU A N 1
ATOM 2436 C CA . GLU A 1 316 ? 34.624 9.132 -23.888 1.00 88.12 316 GLU A CA 1
ATOM 2437 C C . GLU A 1 316 ? 35.459 8.451 -24.981 1.00 88.12 316 GLU A C 1
ATOM 2439 O O . GLU A 1 316 ? 36.559 8.905 -25.259 1.00 88.12 316 GLU A O 1
ATOM 2444 N N . LEU A 1 317 ? 34.898 7.470 -25.702 1.00 90.38 317 LEU A N 1
ATOM 2445 C CA . LEU A 1 317 ? 35.578 6.861 -26.849 1.00 90.38 317 LEU A CA 1
ATOM 2446 C C . LEU A 1 317 ? 35.934 7.871 -27.955 1.00 90.38 317 LEU A C 1
ATOM 2448 O O . LEU A 1 317 ? 37.023 7.794 -28.510 1.00 90.38 317 LEU A O 1
ATOM 2452 N N . VAL A 1 318 ? 35.039 8.800 -28.313 1.00 88.94 318 VAL A N 1
ATOM 2453 C CA . VAL A 1 318 ? 35.369 9.835 -29.313 1.00 88.94 318 VAL A CA 1
ATOM 2454 C C . VAL A 1 318 ? 36.479 10.737 -28.792 1.00 88.94 318 VAL A C 1
ATOM 2456 O O . VAL A 1 318 ? 37.393 11.052 -29.550 1.00 88.94 318 VAL A O 1
ATOM 2459 N N . HIS A 1 319 ? 36.427 11.106 -27.515 1.00 87.69 319 HIS A N 1
ATOM 2460 C CA . HIS A 1 319 ? 37.437 11.944 -26.889 1.00 87.69 319 HIS A CA 1
ATOM 2461 C C . HIS A 1 319 ? 38.808 11.270 -26.928 1.00 87.69 319 HIS A C 1
ATOM 2463 O O . HIS A 1 319 ? 39.765 11.864 -27.415 1.00 87.69 319 HIS A O 1
ATOM 2469 N N . ASP A 1 320 ? 38.875 10.004 -26.519 1.00 90.12 320 ASP A N 1
ATOM 2470 C CA . ASP A 1 320 ? 40.101 9.212 -26.532 1.00 90.12 320 ASP A CA 1
ATOM 2471 C C . ASP A 1 320 ? 40.680 9.081 -27.949 1.00 90.12 320 ASP A C 1
ATOM 2473 O O . ASP A 1 320 ? 41.884 9.237 -28.160 1.00 90.12 320 ASP A O 1
ATOM 2477 N N . LEU A 1 321 ? 39.820 8.818 -28.943 1.00 89.88 321 LEU A N 1
ATOM 2478 C CA . LEU A 1 321 ? 40.224 8.736 -30.349 1.00 89.88 321 LEU A CA 1
ATOM 2479 C C . LEU A 1 321 ? 40.798 10.067 -30.855 1.00 89.88 321 LEU A C 1
ATOM 2481 O O . LEU A 1 321 ? 41.725 10.067 -31.662 1.00 89.88 321 LEU A O 1
ATOM 2485 N N . LEU A 1 322 ? 40.267 11.201 -30.390 1.00 88.00 322 LEU A N 1
ATOM 2486 C CA . LEU A 1 322 ? 40.782 12.530 -30.731 1.00 88.00 322 LEU A CA 1
ATOM 2487 C C . LEU A 1 322 ? 42.086 12.871 -30.002 1.00 88.00 322 LEU A C 1
ATOM 2489 O O . LEU A 1 322 ? 42.915 13.586 -30.566 1.00 88.00 322 LEU A O 1
ATOM 2493 N N . ASP A 1 323 ? 42.275 12.353 -28.790 1.00 89.19 323 ASP A N 1
ATOM 2494 C CA . ASP A 1 323 ? 43.504 12.505 -28.007 1.00 89.19 323 ASP A CA 1
ATOM 2495 C C . ASP A 1 323 ? 44.634 11.573 -28.485 1.00 89.19 323 ASP A C 1
ATOM 2497 O O . ASP A 1 323 ? 45.797 11.773 -28.126 1.00 89.19 323 ASP A O 1
ATOM 2501 N N . GLY A 1 324 ? 44.315 10.602 -29.347 1.00 89.25 324 GLY A N 1
ATOM 2502 C CA . GLY A 1 324 ? 45.286 9.726 -29.998 1.00 89.25 324 GLY A CA 1
ATOM 2503 C C . GLY A 1 324 ? 45.723 8.551 -29.128 1.00 89.25 324 GLY A C 1
ATOM 2504 O O . GLY A 1 324 ? 46.921 8.286 -29.014 1.00 89.25 324 GLY A O 1
ATOM 2505 N N . ILE A 1 325 ? 44.766 7.856 -28.504 1.00 93.00 325 ILE A N 1
ATOM 2506 C CA . ILE A 1 325 ? 45.034 6.565 -27.849 1.00 93.00 325 ILE A CA 1
ATOM 2507 C C . ILE A 1 325 ? 45.585 5.525 -28.838 1.00 93.00 325 ILE A C 1
ATOM 2509 O O . ILE A 1 325 ? 45.386 5.637 -30.046 1.00 93.00 325 ILE A O 1
ATOM 2513 N N . ASP A 1 326 ? 46.275 4.505 -28.323 1.00 93.56 326 ASP A N 1
ATOM 2514 C CA . ASP A 1 326 ? 46.785 3.406 -29.143 1.00 93.56 326 ASP A CA 1
ATOM 2515 C C . ASP A 1 326 ? 45.657 2.576 -29.779 1.00 93.56 326 ASP A C 1
ATOM 2517 O O . ASP A 1 326 ? 44.575 2.417 -29.204 1.00 93.56 326 ASP A O 1
ATOM 2521 N N . ASP A 1 327 ? 45.943 2.022 -30.959 1.00 90.44 327 ASP A N 1
ATOM 2522 C CA . ASP A 1 327 ? 44.981 1.275 -31.772 1.00 90.44 327 ASP A CA 1
ATOM 2523 C C . ASP A 1 327 ? 44.348 0.106 -30.995 1.00 90.44 327 ASP A C 1
ATOM 2525 O O . ASP A 1 327 ? 43.126 -0.041 -31.000 1.00 90.44 327 ASP A O 1
ATOM 2529 N N . ASP A 1 328 ? 45.142 -0.693 -30.273 1.00 91.88 328 ASP A N 1
ATOM 2530 C CA . ASP A 1 328 ? 44.647 -1.861 -29.529 1.00 91.88 328 ASP A CA 1
ATOM 2531 C C . ASP A 1 328 ? 43.614 -1.455 -28.459 1.00 91.88 328 ASP A C 1
ATOM 2533 O O . ASP A 1 328 ? 42.535 -2.052 -28.354 1.00 91.88 328 ASP A O 1
ATOM 2537 N N . THR A 1 329 ? 43.899 -0.393 -27.697 1.00 91.94 329 THR A N 1
ATOM 2538 C CA . THR A 1 329 ? 42.966 0.172 -26.710 1.00 91.94 329 THR A CA 1
ATOM 2539 C C . THR A 1 329 ? 41.721 0.762 -27.376 1.00 91.94 329 THR A C 1
ATOM 2541 O O . THR A 1 329 ? 40.611 0.606 -26.850 1.00 91.94 329 THR A O 1
ATOM 2544 N N . ALA A 1 330 ? 41.872 1.407 -28.536 1.00 91.25 330 ALA A N 1
ATOM 2545 C CA . ALA A 1 330 ? 40.765 1.982 -29.293 1.00 91.25 330 ALA A CA 1
ATOM 2546 C C . ALA A 1 330 ? 39.776 0.909 -29.766 1.00 91.25 330 ALA A C 1
ATOM 2548 O O . ALA A 1 330 ? 38.571 1.048 -29.538 1.00 91.25 330 ALA A O 1
ATOM 2549 N N . TYR A 1 331 ? 40.272 -0.185 -30.353 1.00 91.81 331 TYR A N 1
ATOM 2550 C CA . TYR A 1 331 ? 39.436 -1.303 -30.798 1.00 91.81 331 TYR A CA 1
ATOM 2551 C C . TYR A 1 331 ? 38.704 -1.973 -29.629 1.00 91.81 331 TYR A C 1
ATOM 2553 O O . TYR A 1 331 ? 37.496 -2.196 -29.724 1.00 91.81 331 TYR A O 1
ATOM 2561 N N . LEU A 1 332 ? 39.378 -2.212 -28.497 1.00 91.00 332 LEU A N 1
ATOM 2562 C CA . LEU A 1 332 ? 38.750 -2.820 -27.316 1.00 91.00 332 LEU A CA 1
ATOM 2563 C C . LEU A 1 332 ? 37.622 -1.945 -26.734 1.00 91.00 332 LEU A C 1
ATOM 2565 O O . LEU A 1 332 ? 36.546 -2.439 -26.374 1.00 91.00 332 LEU A O 1
ATOM 2569 N N . ARG A 1 333 ? 37.838 -0.626 -26.646 1.00 90.31 333 ARG A N 1
ATOM 2570 C CA . ARG A 1 333 ? 36.807 0.317 -26.174 1.00 90.31 333 ARG A CA 1
ATOM 2571 C C . ARG A 1 333 ? 35.656 0.446 -27.169 1.00 90.31 333 ARG A C 1
ATOM 2573 O O . ARG A 1 333 ? 34.502 0.521 -26.747 1.00 90.31 333 ARG A O 1
ATOM 2580 N N . ALA A 1 334 ? 35.944 0.433 -28.468 1.00 90.12 334 ALA A N 1
ATOM 2581 C CA . ALA A 1 334 ? 34.924 0.452 -29.508 1.00 90.12 334 ALA A CA 1
ATOM 2582 C C . ALA A 1 334 ? 34.043 -0.802 -29.480 1.00 90.12 334 ALA A C 1
ATOM 2584 O O . ALA A 1 334 ? 32.817 -0.678 -29.499 1.00 90.12 334 ALA A O 1
ATOM 2585 N N . GLU A 1 335 ? 34.638 -1.984 -29.307 1.00 89.12 335 GLU A N 1
ATOM 2586 C CA . GLU A 1 335 ? 33.906 -3.241 -29.123 1.00 89.12 335 GLU A CA 1
ATOM 2587 C C . GLU A 1 335 ? 32.989 -3.178 -27.889 1.00 89.12 335 GLU A C 1
ATOM 2589 O O . GLU A 1 335 ? 31.818 -3.553 -27.964 1.00 89.12 335 GLU A O 1
ATOM 2594 N N . THR A 1 336 ? 33.471 -2.591 -26.786 1.00 87.81 336 THR A N 1
ATOM 2595 C CA . THR A 1 336 ? 32.699 -2.418 -25.539 1.00 87.81 336 THR A CA 1
ATOM 2596 C C . THR A 1 336 ? 31.415 -1.599 -25.738 1.00 87.81 336 THR A C 1
ATOM 2598 O O . THR A 1 336 ? 30.411 -1.850 -25.071 1.00 87.81 336 THR A O 1
ATOM 2601 N N . VAL A 1 337 ? 31.407 -0.638 -26.668 1.00 88.06 337 VAL A N 1
ATOM 2602 C CA . VAL A 1 337 ? 30.217 0.169 -27.010 1.00 88.06 337 VAL A CA 1
ATOM 2603 C C . VAL A 1 337 ? 29.507 -0.301 -28.289 1.00 88.06 337 VAL A C 1
ATOM 2605 O O . VAL A 1 337 ? 28.587 0.372 -28.771 1.00 88.06 337 VAL A O 1
ATOM 2608 N N . GLY A 1 338 ? 29.916 -1.448 -28.844 1.00 86.00 338 GLY A N 1
ATOM 2609 C CA . GLY A 1 338 ? 29.349 -2.045 -30.053 1.00 86.00 338 GLY A CA 1
ATOM 2610 C C . GLY A 1 338 ? 29.583 -1.216 -31.318 1.00 86.00 338 GLY A C 1
ATOM 2611 O O . GLY A 1 338 ? 28.696 -1.132 -32.172 1.00 86.00 338 GLY A O 1
ATOM 2612 N N . HIS A 1 339 ? 30.730 -0.545 -31.420 1.00 87.19 339 HIS A N 1
ATOM 2613 C CA . HIS A 1 339 ? 31.138 0.214 -32.596 1.00 87.19 339 HIS A CA 1
ATOM 2614 C C . HIS A 1 339 ? 32.302 -0.485 -33.303 1.00 87.19 339 HIS A C 1
ATOM 2616 O O . HIS A 1 339 ? 33.304 -0.813 -32.678 1.00 87.19 339 HIS A O 1
ATOM 2622 N N . ASP A 1 340 ? 32.165 -0.711 -34.607 1.00 87.44 340 ASP A N 1
ATOM 2623 C CA . ASP A 1 340 ? 33.193 -1.361 -35.418 1.00 87.44 340 ASP A CA 1
ATOM 2624 C C . ASP A 1 340 ? 34.108 -0.302 -36.036 1.00 87.44 340 ASP A C 1
ATOM 2626 O O . ASP A 1 340 ? 33.724 0.326 -37.021 1.00 87.44 340 ASP A O 1
ATOM 2630 N N . LEU A 1 341 ? 35.298 -0.105 -35.456 1.00 88.31 341 LEU A N 1
ATOM 2631 C CA . LEU A 1 341 ? 36.324 0.805 -35.982 1.00 88.31 341 LEU A CA 1
ATOM 2632 C C . LEU A 1 341 ? 37.049 0.266 -37.227 1.00 88.31 341 LEU A C 1
ATOM 2634 O O . LEU A 1 341 ? 37.748 1.034 -37.880 1.00 88.31 341 LEU A O 1
ATOM 2638 N N . GLY A 1 342 ? 36.872 -1.011 -37.589 1.00 85.44 342 GLY A N 1
ATOM 2639 C CA . GLY A 1 342 ? 37.527 -1.623 -38.751 1.00 85.44 342 GLY A CA 1
ATOM 2640 C C . GLY A 1 342 ? 36.954 -1.170 -40.097 1.00 85.44 342 GLY A C 1
ATOM 2641 O O . GLY A 1 342 ? 37.553 -1.413 -41.145 1.00 85.44 342 GLY A O 1
ATOM 2642 N N . LEU A 1 343 ? 35.796 -0.503 -40.087 1.00 85.06 343 LEU A N 1
ATOM 2643 C CA . LEU A 1 343 ? 35.219 0.124 -41.273 1.00 85.06 343 LEU A CA 1
ATOM 2644 C C . LEU A 1 343 ? 35.961 1.419 -41.635 1.00 85.06 343 LEU A C 1
ATOM 2646 O O . LEU A 1 343 ? 36.580 2.069 -40.798 1.00 85.06 343 LEU A O 1
ATOM 2650 N N . GLU A 1 344 ? 35.839 1.858 -42.887 1.00 83.31 344 GLU A N 1
ATOM 2651 C CA . GLU A 1 344 ? 36.321 3.185 -43.275 1.00 83.31 344 GLU A CA 1
ATOM 2652 C C . GLU A 1 344 ? 35.468 4.280 -42.614 1.00 83.31 344 GLU A C 1
ATOM 2654 O O . GLU A 1 344 ? 34.274 4.435 -42.909 1.00 83.31 344 GLU A O 1
ATOM 2659 N N . HIS A 1 345 ? 36.099 5.061 -41.732 1.00 85.81 345 HIS A N 1
ATOM 2660 C CA . HIS A 1 345 ? 35.474 6.180 -41.034 1.00 85.81 345 HIS A CA 1
ATOM 2661 C C . HIS A 1 345 ? 35.858 7.516 -41.661 1.00 85.81 345 HIS A C 1
ATOM 2663 O O . HIS A 1 345 ? 36.978 7.729 -42.125 1.00 85.81 345 HIS A O 1
ATOM 2669 N N . ARG A 1 346 ? 34.921 8.463 -41.626 1.00 87.06 346 ARG A N 1
ATOM 2670 C CA . ARG A 1 346 ? 35.192 9.876 -41.892 1.00 87.06 346 ARG A CA 1
ATOM 2671 C C . ARG A 1 346 ? 34.965 10.698 -40.640 1.00 87.06 346 ARG A C 1
ATOM 2673 O O . ARG A 1 346 ? 33.978 10.492 -39.930 1.00 87.06 346 ARG A O 1
ATOM 2680 N N . VAL A 1 347 ? 35.852 11.662 -40.420 1.00 88.50 347 VAL A N 1
ATOM 2681 C CA . VAL A 1 347 ? 35.726 12.646 -39.346 1.00 88.50 347 VAL A CA 1
ATOM 2682 C C . VAL A 1 347 ? 34.967 13.842 -39.898 1.00 88.50 347 VAL A C 1
ATOM 2684 O O . VAL A 1 347 ? 35.399 14.483 -40.853 1.00 88.50 347 VAL A O 1
ATOM 2687 N N . ILE A 1 348 ? 33.822 14.150 -39.309 1.00 89.25 348 ILE A N 1
ATOM 2688 C CA . ILE A 1 348 ? 32.984 15.282 -39.687 1.00 89.25 348 ILE A CA 1
ATOM 2689 C C . ILE A 1 348 ? 32.994 16.269 -38.528 1.00 89.25 348 ILE A C 1
ATOM 2691 O O . ILE A 1 348 ? 32.728 15.899 -37.389 1.00 89.25 348 ILE A O 1
ATOM 2695 N N . VAL A 1 349 ? 33.271 17.533 -38.821 1.00 90.69 349 VAL A N 1
ATOM 2696 C CA . VAL A 1 349 ? 33.262 18.616 -37.837 1.00 90.69 349 VAL A CA 1
ATOM 2697 C C . VAL A 1 349 ? 32.148 19.586 -38.195 1.00 90.69 349 VAL A C 1
ATOM 2699 O O . VAL A 1 349 ? 32.132 20.146 -39.293 1.00 90.69 349 VAL A O 1
ATOM 2702 N N . LEU A 1 350 ? 31.209 19.776 -37.274 1.00 90.06 350 LEU A N 1
ATOM 2703 C CA . LEU A 1 350 ? 30.101 20.712 -37.407 1.00 90.06 350 LEU A CA 1
ATOM 2704 C C . LEU A 1 350 ? 30.354 21.936 -36.526 1.00 90.06 350 LEU A C 1
ATOM 2706 O O . LEU A 1 350 ? 30.526 21.820 -35.314 1.00 90.06 350 LEU A O 1
ATOM 2710 N N . ASP A 1 351 ? 30.320 23.107 -37.152 1.00 89.75 351 ASP A N 1
ATOM 2711 C CA . ASP A 1 351 ? 30.396 24.419 -36.508 1.00 89.75 351 ASP A CA 1
ATOM 2712 C C . ASP A 1 351 ? 29.061 25.164 -36.687 1.00 89.75 351 ASP A C 1
ATOM 2714 O O . ASP A 1 351 ? 28.339 24.991 -37.681 1.00 89.75 351 ASP A O 1
ATOM 2718 N N . GLY A 1 352 ? 28.730 26.005 -35.710 1.00 84.50 352 GLY A N 1
ATOM 2719 C CA . GLY A 1 352 ? 27.493 26.776 -35.655 1.00 84.50 352 GLY A CA 1
ATOM 2720 C C . GLY A 1 352 ? 26.395 26.146 -34.803 1.00 84.50 352 GLY A C 1
ATOM 2721 O O . GLY A 1 352 ? 25.264 26.598 -34.891 1.00 84.50 352 GLY A O 1
ATOM 2722 N N . LEU A 1 353 ? 26.695 25.142 -33.973 1.00 83.19 353 LEU A N 1
ATOM 2723 C CA . LEU A 1 353 ? 25.728 24.531 -33.045 1.00 83.19 353 LEU A CA 1
ATOM 2724 C C . LEU A 1 353 ? 25.871 25.039 -31.601 1.00 83.19 353 LEU A C 1
ATOM 2726 O O . LEU A 1 353 ? 25.040 24.721 -30.755 1.00 83.19 353 LEU A O 1
ATOM 2730 N N . ALA A 1 354 ? 26.879 25.872 -31.318 1.00 79.00 354 ALA A N 1
ATOM 2731 C CA . ALA A 1 354 ? 27.233 26.232 -29.946 1.00 79.00 354 ALA A CA 1
ATOM 2732 C C . ALA A 1 354 ? 26.231 27.122 -29.197 1.00 79.00 354 ALA A C 1
ATOM 2734 O O . ALA A 1 354 ? 26.248 27.211 -27.976 1.00 79.00 354 ALA A O 1
ATOM 2735 N N . HIS A 1 355 ? 25.324 27.762 -29.929 1.00 77.88 355 HIS A N 1
ATOM 2736 C CA . HIS A 1 355 ? 24.279 28.615 -29.370 1.00 77.88 355 HIS A CA 1
ATOM 2737 C C . HIS A 1 355 ? 23.027 27.832 -28.928 1.00 77.88 355 HIS A C 1
ATOM 2739 O O . HIS A 1 355 ? 22.065 28.431 -28.439 1.00 77.88 355 HIS A O 1
ATOM 2745 N N . LEU A 1 356 ? 23.008 26.509 -29.121 1.00 79.12 356 LEU A N 1
ATOM 2746 C CA . LEU A 1 356 ? 21.924 25.647 -28.661 1.00 79.12 356 LEU A CA 1
ATOM 2747 C C . LEU A 1 356 ? 22.005 25.483 -27.136 1.00 79.12 356 LEU A C 1
ATOM 2749 O O . LEU A 1 356 ? 23.069 25.243 -26.579 1.00 79.12 356 LEU A O 1
ATOM 2753 N N . ARG A 1 357 ? 20.862 25.619 -26.452 1.00 69.50 357 ARG A N 1
ATOM 2754 C CA . ARG A 1 357 ? 20.794 25.658 -24.976 1.00 69.50 357 ARG A CA 1
ATOM 2755 C C . ARG A 1 357 ? 21.087 24.318 -24.293 1.00 69.50 357 ARG A C 1
ATOM 2757 O O . ARG A 1 357 ? 21.332 24.310 -23.093 1.00 69.50 357 ARG A O 1
ATOM 2764 N N . ASP A 1 358 ? 21.022 23.218 -25.039 1.00 78.50 358 ASP A N 1
ATOM 2765 C CA . ASP A 1 358 ? 21.181 21.853 -24.535 1.00 78.50 358 ASP A CA 1
ATOM 2766 C C . ASP A 1 358 ? 22.111 21.055 -25.475 1.00 78.50 358 ASP A C 1
ATOM 2768 O O . ASP A 1 358 ? 21.685 20.635 -26.561 1.00 78.50 358 ASP A O 1
ATOM 2772 N N . PRO A 1 359 ? 23.389 20.869 -25.089 1.00 76.50 359 PRO A N 1
ATOM 2773 C CA . PRO A 1 359 ? 24.368 20.115 -25.870 1.00 76.50 359 PRO A CA 1
ATOM 2774 C C . PRO A 1 359 ? 23.976 18.652 -26.105 1.00 76.50 359 PRO A C 1
ATOM 2776 O O . PRO A 1 359 ? 24.246 18.116 -27.182 1.00 76.50 359 PRO A O 1
ATOM 2779 N N . ASP A 1 360 ? 23.304 18.005 -25.147 1.00 74.69 360 ASP A N 1
ATOM 2780 C CA . ASP A 1 360 ? 22.874 16.610 -25.277 1.00 74.69 360 ASP A CA 1
ATOM 2781 C C . ASP A 1 360 ? 21.709 16.489 -26.267 1.00 74.69 360 ASP A C 1
ATOM 2783 O O . ASP A 1 360 ? 21.707 15.593 -27.120 1.00 74.69 360 ASP A O 1
ATOM 2787 N N . ALA A 1 361 ? 20.750 17.422 -26.225 1.00 74.81 361 ALA A N 1
ATOM 2788 C CA . ALA A 1 361 ? 19.677 17.497 -27.217 1.00 74.81 361 ALA A CA 1
ATOM 2789 C C . ALA A 1 361 ? 20.217 17.794 -28.625 1.00 74.81 361 ALA A C 1
ATOM 2791 O O . ALA A 1 361 ? 19.779 17.171 -29.599 1.00 74.81 361 ALA A O 1
ATOM 2792 N N . ALA A 1 362 ? 21.203 18.691 -28.739 1.00 80.94 362 ALA A N 1
ATOM 2793 C CA . ALA A 1 362 ? 21.894 18.975 -29.994 1.00 80.94 362 ALA A CA 1
ATOM 2794 C C . ALA A 1 362 ? 22.614 17.730 -30.537 1.00 80.94 362 ALA A C 1
ATOM 2796 O O . ALA A 1 362 ? 22.476 17.379 -31.709 1.00 80.94 362 ALA A O 1
ATOM 2797 N N . LEU A 1 363 ? 23.321 16.989 -29.684 1.00 81.88 363 LEU A N 1
ATOM 2798 C CA . LEU A 1 363 ? 23.981 15.749 -30.081 1.00 81.88 363 LEU A CA 1
ATOM 2799 C C . LEU A 1 363 ? 22.971 14.689 -30.547 1.00 81.88 363 LEU A C 1
ATOM 2801 O O . LEU A 1 363 ? 23.203 13.987 -31.534 1.00 81.88 363 LEU A O 1
ATOM 2805 N N . HIS A 1 364 ? 21.819 14.602 -29.876 1.00 80.38 364 HIS A N 1
ATOM 2806 C CA . HIS A 1 364 ? 20.725 13.716 -30.267 1.00 80.38 364 HIS A CA 1
ATOM 2807 C C . HIS A 1 364 ? 20.133 14.073 -31.633 1.00 80.38 364 HIS A C 1
ATOM 2809 O O . HIS A 1 364 ? 19.908 13.178 -32.450 1.00 80.38 364 HIS A O 1
ATOM 2815 N N . GLY A 1 365 ? 19.887 15.359 -31.897 1.00 82.62 365 GLY A N 1
ATOM 2816 C CA . GLY A 1 365 ? 19.378 15.818 -33.192 1.00 82.62 365 GLY A CA 1
ATOM 2817 C C . GLY A 1 365 ? 20.382 15.579 -34.323 1.00 82.62 365 GLY A C 1
ATOM 2818 O O . GLY A 1 365 ? 20.009 15.060 -35.374 1.00 82.62 365 GLY A O 1
ATOM 2819 N N . VAL A 1 366 ? 21.679 15.814 -34.084 1.00 86.06 366 VAL A N 1
ATOM 2820 C CA . VAL A 1 366 ? 22.744 15.489 -35.049 1.00 86.06 366 VAL A CA 1
ATOM 2821 C C . VAL A 1 366 ? 22.759 13.986 -35.351 1.00 86.06 366 VAL A C 1
ATOM 2823 O O . VAL A 1 366 ? 22.676 13.590 -36.514 1.00 86.06 366 VAL A O 1
ATOM 2826 N N . ARG A 1 367 ? 22.770 13.127 -34.322 1.00 83.44 367 ARG A N 1
ATOM 2827 C CA . ARG A 1 367 ? 22.710 11.662 -34.494 1.00 83.44 367 ARG A CA 1
ATOM 2828 C C . ARG A 1 367 ? 21.463 11.224 -35.263 1.00 83.44 367 ARG A C 1
ATOM 2830 O O . ARG A 1 367 ? 21.553 10.319 -36.088 1.00 83.44 367 ARG A O 1
ATOM 2837 N N . ARG A 1 368 ? 20.313 11.862 -35.031 1.00 82.00 368 ARG A N 1
ATOM 2838 C CA . ARG A 1 368 ? 19.058 11.586 -35.747 1.00 82.00 368 ARG A CA 1
ATOM 2839 C C . ARG A 1 368 ? 19.152 11.953 -37.226 1.00 82.00 368 ARG A C 1
ATOM 2841 O O . ARG A 1 368 ? 18.853 11.109 -38.070 1.00 82.00 368 ARG A O 1
ATOM 2848 N N . ALA A 1 369 ? 19.626 13.159 -37.540 1.00 85.38 369 ALA A N 1
ATOM 2849 C CA . ALA A 1 369 ? 19.817 13.634 -38.912 1.00 85.38 369 ALA A CA 1
ATOM 2850 C C . ALA A 1 369 ? 20.787 12.746 -39.713 1.00 85.38 369 ALA A C 1
ATOM 2852 O O . ALA A 1 369 ? 20.642 12.591 -40.931 1.00 85.38 369 ALA A O 1
ATOM 2853 N N . ILE A 1 370 ? 21.761 12.145 -39.024 1.00 82.25 370 ILE A N 1
ATOM 2854 C CA . ILE A 1 370 ? 22.719 11.217 -39.617 1.00 82.25 370 ILE A CA 1
ATOM 2855 C C . ILE A 1 370 ? 22.145 9.796 -39.753 1.00 82.25 370 ILE A C 1
ATOM 2857 O O . ILE A 1 370 ? 22.239 9.205 -40.828 1.00 82.25 370 ILE A O 1
ATOM 2861 N N . ARG A 1 371 ? 21.482 9.257 -38.720 1.00 81.06 371 ARG A N 1
ATOM 2862 C CA . ARG A 1 371 ? 20.823 7.936 -38.778 1.00 81.06 371 ARG A CA 1
ATOM 2863 C C . ARG A 1 371 ? 19.726 7.872 -39.835 1.00 81.06 371 ARG A C 1
ATOM 2865 O O . ARG A 1 371 ? 19.574 6.838 -40.475 1.00 81.06 371 ARG A O 1
ATOM 2872 N N . ALA A 1 372 ? 19.018 8.975 -40.081 1.00 82.38 372 ALA A N 1
ATOM 2873 C CA . ALA A 1 372 ? 18.054 9.090 -41.179 1.00 82.38 372 ALA A CA 1
ATOM 2874 C C . ALA A 1 372 ? 18.679 8.835 -42.568 1.00 82.38 372 ALA A C 1
ATOM 2876 O O . ALA A 1 372 ? 17.958 8.627 -43.540 1.00 82.38 372 ALA A O 1
ATOM 2877 N N . ARG A 1 373 ? 20.014 8.841 -42.666 1.00 82.25 373 ARG A N 1
ATOM 2878 C CA . ARG A 1 373 ? 20.789 8.539 -43.876 1.00 82.25 373 ARG A CA 1
ATOM 2879 C C . ARG A 1 373 ? 21.501 7.186 -43.829 1.00 82.25 373 ARG A C 1
ATOM 2881 O O . ARG A 1 373 ? 22.294 6.903 -44.717 1.00 82.25 373 ARG A O 1
ATOM 2888 N N . GLY A 1 374 ? 21.237 6.368 -42.811 1.00 77.69 374 GLY A N 1
ATOM 2889 C CA . GLY A 1 374 ? 21.790 5.018 -42.693 1.00 77.69 374 GLY A CA 1
ATOM 2890 C C . GLY A 1 374 ? 23.251 4.944 -42.244 1.00 77.69 374 GLY A C 1
ATOM 2891 O O . GLY A 1 374 ? 23.840 3.875 -42.338 1.00 77.69 374 GLY A O 1
ATOM 2892 N N . LEU A 1 375 ? 23.842 6.040 -41.755 1.00 80.62 375 LEU A N 1
ATOM 2893 C CA . LEU A 1 375 ? 25.214 6.026 -41.239 1.00 80.62 375 LEU A CA 1
ATOM 2894 C C . LEU A 1 375 ? 25.234 5.645 -39.752 1.00 80.62 375 LEU A C 1
ATOM 2896 O O . LEU A 1 375 ? 24.420 6.136 -38.958 1.00 80.62 375 LEU A O 1
ATOM 2900 N N . ILE A 1 376 ? 26.196 4.805 -39.370 1.00 75.44 376 ILE A N 1
ATOM 2901 C CA . ILE A 1 376 ? 26.507 4.500 -37.970 1.00 75.44 376 ILE A CA 1
ATOM 2902 C C . ILE A 1 376 ? 27.501 5.552 -37.495 1.00 75.44 376 ILE A C 1
ATOM 2904 O O . ILE A 1 376 ? 28.506 5.799 -38.159 1.00 75.44 376 ILE A O 1
ATOM 2908 N N . VAL A 1 377 ? 27.205 6.192 -36.362 1.00 83.19 377 VAL A N 1
ATOM 2909 C CA . VAL A 1 377 ? 28.014 7.310 -35.880 1.00 83.19 377 VAL A CA 1
ATOM 2910 C C . VAL A 1 377 ? 28.326 7.265 -34.402 1.00 83.19 377 VAL A C 1
ATOM 2912 O O . VAL A 1 377 ? 27.461 6.958 -33.575 1.00 83.19 377 VAL A O 1
ATOM 2915 N N . LEU A 1 378 ? 29.543 7.691 -34.088 1.00 85.12 378 LEU A N 1
ATOM 2916 C CA . LEU A 1 378 ? 29.883 8.274 -32.803 1.00 85.12 378 LEU A CA 1
ATOM 2917 C C . LEU A 1 378 ? 29.901 9.790 -32.962 1.00 85.12 378 LEU A C 1
ATOM 2919 O O . LEU A 1 378 ? 30.232 10.318 -34.020 1.00 85.12 378 LEU A O 1
ATOM 2923 N N . ALA A 1 379 ? 29.481 10.498 -31.925 1.00 86.19 379 ALA A N 1
ATOM 2924 C CA . ALA A 1 379 ? 29.468 11.949 -31.950 1.00 86.19 379 ALA A CA 1
ATOM 2925 C C . ALA A 1 379 ? 29.718 12.477 -30.548 1.00 86.19 379 ALA A C 1
ATOM 2927 O O . ALA A 1 379 ? 29.148 11.932 -29.592 1.00 86.19 379 ALA A O 1
ATOM 2928 N N . GLU A 1 380 ? 30.482 13.558 -30.468 1.00 87.38 380 GLU A N 1
ATOM 2929 C CA . GLU A 1 380 ? 30.811 14.263 -29.240 1.00 87.38 380 GLU A CA 1
ATOM 2930 C C . GLU A 1 380 ? 30.929 15.775 -29.471 1.00 87.38 380 GLU A C 1
ATOM 2932 O O . GLU A 1 380 ? 31.161 16.253 -30.582 1.00 87.38 380 GLU A O 1
ATOM 2937 N N . TRP A 1 381 ? 30.728 16.524 -28.393 1.00 86.19 381 TRP A N 1
ATOM 2938 C CA . TRP A 1 381 ? 30.969 17.953 -28.316 1.00 86.19 381 TRP A CA 1
ATOM 2939 C C . TRP A 1 381 ? 32.406 18.230 -27.865 1.00 86.19 381 TRP A C 1
ATOM 2941 O O . TRP A 1 381 ? 32.794 17.861 -26.761 1.00 86.19 381 TRP A O 1
ATOM 2951 N N . VAL A 1 382 ? 33.178 18.922 -28.698 1.00 83.19 382 VAL A N 1
ATOM 2952 C CA . VAL A 1 382 ? 34.568 19.297 -28.425 1.00 83.19 382 VAL A CA 1
ATOM 2953 C C . VAL A 1 382 ? 34.688 20.813 -28.520 1.00 83.19 382 VAL A C 1
ATOM 2955 O O . VAL A 1 382 ? 34.655 21.389 -29.609 1.00 83.19 382 VAL A O 1
ATOM 2958 N N . LYS A 1 383 ? 34.844 21.474 -27.368 1.00 82.81 383 LYS A N 1
ATOM 2959 C CA . LYS A 1 383 ? 34.794 22.943 -27.238 1.00 82.81 383 LYS A CA 1
ATOM 2960 C C . LYS A 1 383 ? 33.477 23.498 -27.780 1.00 82.81 383 LYS A C 1
ATOM 2962 O O . LYS A 1 383 ? 32.479 23.267 -27.128 1.00 82.81 383 LYS A O 1
ATOM 2967 N N . ASP A 1 384 ? 33.471 24.164 -28.935 1.00 84.88 384 ASP A N 1
ATOM 2968 C CA . ASP A 1 384 ? 32.275 24.735 -29.584 1.00 84.88 384 ASP A CA 1
ATOM 2969 C C . ASP A 1 384 ? 31.860 23.964 -30.856 1.00 84.88 384 ASP A C 1
ATOM 2971 O O . ASP A 1 384 ? 31.023 24.422 -31.640 1.00 84.88 384 ASP A O 1
ATOM 2975 N N . LEU A 1 385 ? 32.479 22.804 -31.094 1.00 88.19 385 LEU A N 1
ATOM 2976 C CA . LEU A 1 385 ? 32.324 21.998 -32.303 1.00 88.19 385 LEU A CA 1
ATOM 2977 C C . LEU A 1 385 ? 31.665 20.661 -31.975 1.00 88.19 385 LEU A C 1
ATOM 2979 O O . LEU A 1 385 ? 31.944 20.060 -30.940 1.00 88.19 385 LEU A O 1
ATOM 2983 N N . VAL A 1 386 ? 30.846 20.147 -32.892 1.00 88.62 386 VAL A N 1
ATOM 2984 C CA . VAL A 1 386 ? 30.398 18.749 -32.829 1.00 88.62 386 VAL A CA 1
ATOM 2985 C C . VAL A 1 386 ? 31.273 17.927 -33.757 1.00 88.62 386 VAL A C 1
ATOM 2987 O O . VAL A 1 386 ? 31.261 18.142 -34.970 1.00 88.62 386 VAL A O 1
ATOM 2990 N N . VAL A 1 387 ? 32.022 16.988 -33.189 1.00 89.00 387 VAL A N 1
ATOM 2991 C CA . VAL A 1 387 ? 32.827 16.025 -33.937 1.00 89.00 387 VAL A CA 1
ATOM 2992 C C . VAL A 1 387 ? 32.033 14.737 -34.074 1.00 89.00 387 VAL A C 1
ATOM 2994 O O . VAL A 1 387 ? 31.471 14.228 -33.106 1.00 89.00 387 VAL A O 1
ATOM 2997 N N . VAL A 1 388 ? 31.960 14.219 -35.293 1.00 88.25 388 VAL A N 1
ATOM 2998 C CA . VAL A 1 388 ? 31.240 12.997 -35.633 1.00 88.25 388 VAL A CA 1
ATOM 2999 C C . VAL A 1 388 ? 32.189 12.065 -36.371 1.00 88.25 388 VAL A C 1
ATOM 3001 O O . VAL A 1 388 ? 32.765 12.440 -37.387 1.00 88.25 388 VAL A O 1
ATOM 3004 N N . LEU A 1 389 ? 32.300 10.835 -35.889 1.00 87.56 389 LEU A N 1
ATOM 3005 C CA . LEU A 1 389 ? 32.928 9.726 -36.594 1.00 87.56 389 LEU A CA 1
ATOM 3006 C C . LEU A 1 389 ? 31.815 8.937 -37.270 1.00 87.56 389 LEU A C 1
ATOM 3008 O O . LEU A 1 389 ? 30.932 8.419 -36.585 1.00 87.56 389 LEU A O 1
ATOM 3012 N N . ALA A 1 390 ? 31.819 8.889 -38.598 1.00 87.12 390 ALA A N 1
ATOM 3013 C CA . ALA A 1 390 ? 30.799 8.190 -39.369 1.00 87.12 390 ALA A CA 1
ATOM 3014 C C . ALA A 1 390 ? 31.418 7.121 -40.258 1.00 87.12 390 ALA A C 1
ATOM 3016 O O . ALA A 1 390 ? 32.339 7.426 -41.015 1.00 87.12 390 ALA A O 1
ATOM 3017 N N . SER A 1 391 ? 30.879 5.901 -40.212 1.00 83.25 391 SER A N 1
ATOM 3018 C CA . SER A 1 391 ? 31.220 4.866 -41.185 1.00 83.25 391 SER A CA 1
ATOM 3019 C C . SER A 1 391 ? 30.352 5.008 -42.438 1.00 83.25 391 SER A C 1
ATOM 3021 O O . SER A 1 391 ? 29.124 5.118 -42.361 1.00 83.25 391 SER A O 1
ATOM 3023 N N . GLY A 1 392 ? 31.000 5.045 -43.606 1.00 78.94 392 GLY A N 1
ATOM 3024 C CA . GLY A 1 392 ? 30.348 5.168 -44.914 1.00 78.94 392 GLY A CA 1
ATOM 3025 C C . GLY A 1 392 ? 30.344 6.576 -45.528 1.00 78.94 392 GLY A C 1
ATOM 3026 O O . GLY A 1 392 ? 30.946 7.529 -45.032 1.00 78.94 392 GLY A O 1
ATOM 3027 N N . SER A 1 393 ? 29.668 6.710 -46.673 1.00 77.12 393 SER A N 1
ATOM 3028 C CA . SER A 1 393 ? 29.625 7.948 -47.460 1.00 77.12 393 SER A CA 1
ATOM 3029 C C . SER A 1 393 ? 28.197 8.400 -47.741 1.00 77.12 393 SER A C 1
ATOM 3031 O O . SER A 1 393 ? 27.345 7.594 -48.103 1.00 77.12 393 SER A O 1
ATOM 3033 N N . THR A 1 394 ? 27.954 9.706 -47.663 1.00 80.56 394 THR A N 1
ATOM 3034 C CA . THR A 1 394 ? 26.692 10.342 -48.065 1.00 80.56 394 THR A CA 1
ATOM 3035 C C . THR A 1 394 ? 26.975 11.649 -48.809 1.00 80.56 394 THR A C 1
ATOM 3037 O O . THR A 1 394 ? 28.107 12.129 -48.851 1.00 80.56 394 THR A O 1
ATOM 3040 N N . SER A 1 395 ? 25.931 12.277 -49.353 1.00 86.88 395 SER A N 1
ATOM 3041 C CA . SER A 1 395 ? 25.979 13.700 -49.689 1.00 86.88 395 SER A CA 1
ATOM 3042 C C . SER A 1 395 ? 26.136 14.529 -48.408 1.00 86.88 395 SER A C 1
ATOM 3044 O O . SER A 1 395 ? 25.195 14.665 -47.618 1.00 86.88 395 SER A O 1
ATOM 3046 N N . TRP A 1 396 ? 27.337 15.073 -48.196 1.00 86.69 396 TRP A N 1
ATOM 3047 C CA . TRP A 1 396 ? 27.665 15.906 -47.033 1.00 86.69 396 TRP A CA 1
ATOM 3048 C C . TRP A 1 396 ? 26.862 17.208 -47.008 1.00 86.69 396 TRP A C 1
ATOM 3050 O O . TRP A 1 396 ? 26.451 17.659 -45.944 1.00 86.69 396 TRP A O 1
ATOM 3060 N N . GLU A 1 397 ? 26.545 17.766 -48.178 1.00 88.25 397 GLU A N 1
ATOM 3061 C CA . GLU A 1 397 ? 25.673 18.938 -48.285 1.00 88.25 397 GLU A CA 1
ATOM 3062 C C . GLU A 1 397 ? 24.232 18.607 -47.875 1.00 88.25 397 GLU A C 1
ATOM 3064 O O . GLU A 1 397 ? 23.610 19.367 -47.135 1.00 88.25 397 GLU A O 1
ATOM 3069 N N . ALA A 1 398 ? 23.715 17.437 -48.264 1.00 87.12 398 ALA A N 1
ATOM 3070 C CA . ALA A 1 398 ? 22.400 17.000 -47.805 1.00 87.12 398 ALA A CA 1
ATOM 3071 C C . ALA A 1 398 ? 22.384 16.806 -46.280 1.00 87.12 398 ALA A C 1
ATOM 3073 O O . ALA A 1 398 ? 21.421 17.198 -45.618 1.00 87.12 398 ALA A O 1
ATOM 3074 N N . LEU A 1 399 ? 23.450 16.231 -45.710 1.00 87.44 399 LEU A N 1
ATOM 3075 C CA . LEU A 1 399 ? 23.597 16.101 -44.261 1.00 87.44 399 LEU A CA 1
ATOM 3076 C C . LEU A 1 399 ? 23.582 17.474 -43.573 1.00 87.44 399 LEU A C 1
ATOM 3078 O O . LEU A 1 399 ? 22.810 17.669 -42.635 1.00 87.44 399 LEU A O 1
ATOM 3082 N N . ARG A 1 400 ? 24.361 18.436 -44.079 1.00 89.19 400 ARG A N 1
ATOM 3083 C CA . ARG A 1 400 ? 24.395 19.817 -43.577 1.00 89.19 400 ARG A CA 1
ATOM 3084 C C . ARG A 1 400 ? 23.004 20.457 -43.589 1.00 89.19 400 ARG A C 1
ATOM 3086 O O . ARG A 1 400 ? 22.592 21.036 -42.588 1.00 89.19 400 ARG A O 1
ATOM 3093 N N . GLN A 1 401 ? 22.256 20.308 -44.684 1.00 89.88 401 GLN A N 1
ATOM 3094 C CA . GLN A 1 401 ? 20.891 20.831 -44.802 1.00 89.88 401 GLN A CA 1
ATOM 3095 C C . GLN A 1 401 ? 19.915 20.178 -43.821 1.00 89.88 401 GLN A C 1
ATOM 3097 O O . GLN A 1 401 ? 19.077 20.866 -43.247 1.00 89.88 401 GLN A O 1
ATOM 3102 N N . ALA A 1 402 ? 20.032 18.871 -43.582 1.00 88.00 402 ALA A N 1
ATOM 3103 C CA . ALA A 1 402 ? 19.181 18.203 -42.602 1.00 88.00 402 ALA A CA 1
ATOM 3104 C C . ALA A 1 402 ? 19.500 18.607 -41.166 1.00 88.00 402 ALA A C 1
ATOM 3106 O O . ALA A 1 402 ? 18.576 18.784 -40.386 1.00 88.00 402 ALA A O 1
ATOM 3107 N N . VAL A 1 403 ? 20.777 18.792 -40.822 1.00 87.81 403 VAL A N 1
ATOM 3108 C CA . VAL A 1 403 ? 21.161 19.339 -39.513 1.00 87.81 403 VAL A CA 1
ATOM 3109 C C . VAL A 1 403 ? 20.589 20.751 -39.351 1.00 87.81 403 VAL A C 1
ATOM 3111 O O . VAL A 1 403 ? 20.012 21.066 -38.316 1.00 87.81 403 VAL A O 1
ATOM 3114 N N . MET A 1 404 ? 20.666 21.591 -40.388 1.00 89.62 404 MET A N 1
ATOM 3115 C CA . MET A 1 404 ? 20.046 22.919 -40.354 1.00 89.62 404 MET A CA 1
ATOM 3116 C C . MET A 1 404 ? 18.526 22.862 -40.168 1.00 89.62 404 MET A C 1
ATOM 3118 O O . MET A 1 404 ? 17.984 23.647 -39.394 1.00 89.62 404 MET A O 1
ATOM 3122 N N . ALA A 1 405 ? 17.852 21.934 -40.851 1.00 88.00 405 ALA A N 1
ATOM 3123 C CA . ALA A 1 405 ? 16.409 21.743 -40.746 1.00 88.00 405 ALA A CA 1
ATOM 3124 C C . ALA A 1 405 ? 15.986 21.213 -39.365 1.00 88.00 405 ALA A C 1
ATOM 3126 O O . ALA A 1 405 ? 15.010 21.709 -38.813 1.00 88.00 405 ALA A O 1
ATOM 3127 N N . GLU A 1 406 ? 16.739 20.267 -38.790 1.00 85.25 406 GLU A N 1
ATOM 3128 C CA . GLU A 1 406 ? 16.494 19.687 -37.458 1.00 85.25 406 GLU A CA 1
ATOM 3129 C C . GLU A 1 406 ? 16.493 20.767 -36.366 1.00 85.25 406 GLU A C 1
ATOM 3131 O O . GLU A 1 406 ? 15.651 20.746 -35.471 1.00 85.25 406 GLU A O 1
ATOM 3136 N N . PHE A 1 407 ? 17.409 21.738 -36.455 1.00 86.00 407 PHE A N 1
ATOM 3137 C CA . PHE A 1 407 ? 17.564 22.789 -35.443 1.00 86.00 407 PHE A CA 1
ATOM 3138 C C . PHE A 1 407 ? 16.948 24.138 -35.828 1.00 86.00 407 PHE A C 1
ATOM 3140 O O . PHE A 1 407 ? 17.012 25.079 -35.039 1.00 86.00 407 PHE A O 1
ATOM 3147 N N . GLY A 1 408 ? 16.375 24.269 -37.028 1.00 85.38 408 GLY A N 1
ATOM 3148 C CA . GLY A 1 408 ? 15.835 25.538 -37.527 1.00 85.38 408 GLY A CA 1
ATOM 3149 C C . GLY A 1 408 ? 16.883 26.655 -37.642 1.00 85.38 408 GLY A C 1
ATOM 3150 O O . GLY A 1 408 ? 16.552 27.830 -37.486 1.00 85.38 408 GLY A O 1
ATOM 3151 N N . ILE A 1 409 ? 18.152 26.309 -37.885 1.00 85.94 409 ILE A N 1
ATOM 3152 C CA . ILE A 1 409 ? 19.270 27.264 -37.917 1.00 85.94 409 ILE A CA 1
ATOM 3153 C C . ILE A 1 409 ? 19.598 27.713 -39.342 1.00 85.94 409 ILE A C 1
ATOM 3155 O O . ILE A 1 409 ? 19.605 26.926 -40.287 1.00 85.94 409 ILE A O 1
ATOM 3159 N N . ALA A 1 410 ? 19.938 28.994 -39.498 1.00 83.94 410 ALA A N 1
ATOM 3160 C CA . ALA A 1 410 ? 20.233 29.590 -40.803 1.00 83.94 410 ALA A CA 1
ATOM 3161 C C . ALA A 1 410 ? 21.653 29.293 -41.319 1.00 83.94 410 ALA A C 1
ATOM 3163 O O . ALA A 1 410 ? 21.916 29.427 -42.515 1.00 83.94 410 ALA A O 1
ATOM 3164 N N . ARG A 1 411 ? 22.595 28.919 -40.440 1.00 85.81 411 ARG A N 1
ATOM 3165 C CA . ARG A 1 411 ? 23.994 28.653 -40.808 1.00 85.81 411 ARG A CA 1
ATOM 3166 C C . ARG A 1 411 ? 24.553 27.484 -40.002 1.00 85.81 411 ARG A C 1
ATOM 3168 O O . ARG A 1 411 ? 24.511 27.502 -38.781 1.00 85.81 411 ARG A O 1
ATOM 3175 N N . CYS A 1 412 ? 25.129 26.521 -40.712 1.00 88.44 412 CYS A N 1
ATOM 3176 C CA . CYS A 1 412 ? 25.954 25.445 -40.172 1.00 88.44 412 CYS A CA 1
ATOM 3177 C C . CYS A 1 412 ? 27.104 25.213 -41.157 1.00 88.44 412 CYS A C 1
ATOM 3179 O O . CYS A 1 412 ? 26.863 25.146 -42.372 1.00 88.44 412 CYS A O 1
ATOM 3181 N N . ARG A 1 413 ? 28.337 25.147 -40.649 1.00 91.06 413 ARG A N 1
ATOM 3182 C CA . ARG A 1 413 ? 29.527 24.788 -41.431 1.00 91.06 413 ARG A CA 1
ATOM 3183 C C . ARG A 1 413 ? 29.866 23.332 -41.154 1.00 91.06 413 ARG A C 1
ATOM 3185 O O . ARG A 1 413 ? 29.781 22.888 -40.016 1.00 91.06 413 ARG A O 1
ATOM 3192 N N . LEU A 1 414 ? 30.247 22.614 -42.202 1.00 90.94 414 LEU A N 1
ATOM 3193 C CA . LEU A 1 414 ? 30.574 21.197 -42.142 1.00 90.94 414 LEU A CA 1
ATOM 3194 C C . LEU A 1 414 ? 31.940 20.994 -42.801 1.00 90.94 414 LEU A C 1
ATOM 3196 O O . LEU A 1 414 ? 32.103 21.306 -43.980 1.00 90.94 414 LEU A O 1
ATOM 3200 N N . GLY A 1 415 ? 32.911 20.508 -42.032 1.00 89.69 415 GLY A N 1
ATOM 3201 C CA . GLY A 1 415 ? 34.199 20.021 -42.525 1.00 89.69 415 GLY A CA 1
ATOM 3202 C C . GLY A 1 415 ? 34.212 18.496 -42.533 1.00 89.69 415 GLY A C 1
ATOM 3203 O O . GLY A 1 415 ? 33.658 17.885 -41.624 1.00 89.69 415 GLY A O 1
ATOM 3204 N N . VAL A 1 416 ? 34.819 17.880 -43.550 1.00 89.38 416 VAL A N 1
ATOM 3205 C CA . VAL A 1 416 ? 34.995 16.420 -43.625 1.00 89.38 416 VAL A CA 1
ATOM 3206 C C . VAL A 1 416 ? 36.466 16.114 -43.849 1.00 89.38 416 VAL A C 1
ATOM 3208 O O . VAL A 1 416 ? 37.048 16.589 -44.822 1.00 89.38 416 VAL A O 1
ATOM 3211 N N . GLY A 1 417 ? 37.038 15.311 -42.962 1.00 83.56 417 GLY A N 1
ATOM 3212 C CA . GLY A 1 417 ? 38.340 14.680 -43.118 1.00 83.56 417 GLY A CA 1
ATOM 3213 C C . GLY A 1 417 ? 38.184 13.188 -43.397 1.00 83.56 417 GLY A C 1
ATOM 3214 O O . GLY A 1 417 ? 37.272 12.534 -42.885 1.00 83.56 417 GLY A O 1
ATOM 3215 N N . SER A 1 418 ? 39.073 12.657 -44.225 1.00 76.00 418 SER A N 1
ATOM 3216 C CA . SER A 1 418 ? 39.396 11.230 -44.254 1.00 76.00 418 SER A CA 1
ATOM 3217 C C . SER A 1 418 ? 40.663 11.021 -43.431 1.00 76.00 418 SER A C 1
ATOM 3219 O O . SER A 1 418 ? 41.552 11.875 -43.493 1.00 76.00 418 SER A O 1
ATOM 3221 N N . ALA A 1 419 ? 40.711 9.933 -42.663 1.00 58.81 419 ALA A N 1
ATOM 3222 C CA . ALA A 1 419 ? 41.957 9.443 -42.083 1.00 58.81 419 ALA A CA 1
ATOM 3223 C C . ALA A 1 419 ? 42.859 8.865 -43.181 1.00 58.81 419 ALA A C 1
ATOM 3225 O O . ALA A 1 419 ? 42.295 8.319 -44.162 1.00 58.81 419 ALA A O 1
#

pLDDT: mean 87.35, std 7.81, range [43.78, 98.0]

Foldseek 3Di:
DPPPVVVVVVVVVVVLLVQLVVLLVVLLVVLLPDLDLLVLFASLQVSLV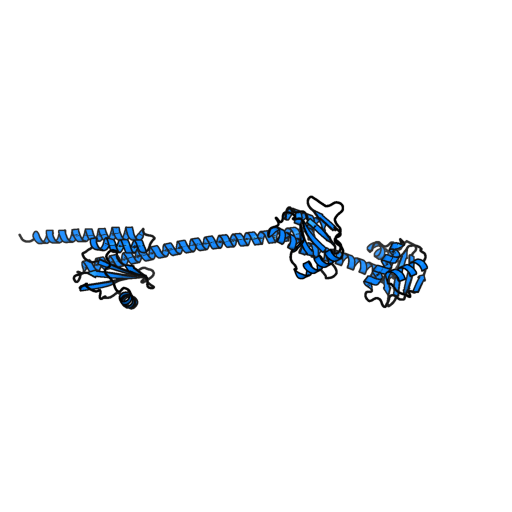VNHQKGFQFWAFPPGDTDGRPPHPAPPVPVVNVVQVPDDQCWAWDDGPQFPGKTWAFLADPVGTRGTTIMTHNDDDDPSSVVSVNSSSPSSSHSSVSSVVVVVVVVVVVVVVVVVVVVVVVVVVVVLLVVLLVCLLVQLVVVVAPASLQASLCVQFVFKKFKAFLQRHTPYIDDPDQDVVHDGDDPVVSVVVVVVQVVVQFFDDDAQWTKHWQALDPVGIMMMITRHNVVPDDPSSRSSRSSSSPSNNVSSVVVVVVVVVLLVLLQVLVVCVVVPDDPVVSCVSCVVSPHHPVAFKKKKKKADCQPDPDQVVLQVLLCVLVVVVVWDWRWYDDPRIIIIITGDDDPVVSSLVSSCVSVVHPDMDMDMDGD

Radius of gyration: 48.17 Å; chains: 1; bounding box: 88×57×142 Å

Secondary structure (DSSP, 8-state):
--SHHHHHHHHHHHHHHHHHHHHHHHHHHHHHT---HHHHHHHHHHHGGGS-S-EEEEEEETTTEEEE-TT-----HHHHHHHHHT--TT-EE---TT-SEEEEEEEEETTEEEEEEEEEESSPPPHHHHHHHHHHHHHHHHHHHHHHHHHHHHHHHHHHHHHHHHHHHHHHHHHHHHHHHHHHHHHHHHT-HHHHHHHHHHHHHSSEEEEEETT--EEEEESS---SSPP---HHHHHHHHHHHHHH-S-EEETTEEEEEEEEETTEEEEEEEE-TT----HHHHHHHHHHHHHHHHHHHHHHHHHHHHHHHHHHHHHHHHHT--HHHHHHHHHHTT--TTS-EEEEEEES-TT-S-HHHHHHHHHHHHHTTT-EEEEEEETTEEEEEEES---HHHHHHHHHHHHT-S--EEEEEE-

Sequence (419 aa):
MTTTGTDEAEIGRLRERLSDLRGLLVMSLLMTECAEPDQITRLASTSAPALGSWRVEGFYLAPDRWRPGADSRVRDTETLLDRLSALGPSGGDLVIDGRQWSWAFPLKSISGLLGHMVVSDETAPNTDDQFLMQVLAQQTGAALSNAHAHQRERAAATELTDTNAKLEETIATLSRSMDIHNRLTAVAASGEGQHGIAQTVHELTGLAVAVEDRYGNLWAWAGPGRPNPYPKPCFDDRDQLIRRLMRELRPVRDHDRLVVLAQPRPDVIGVLSLIDPDKQASRTELVALEHGATVLSMELARLRGLAEAEMRLRRELVHDLLDGIDDDTAYLRAETVGHDLGLEHRVIVLDGLAHLRDPDAALHGVRRAIRARGLIVLAEWVKDLVVVLASGSTSWEALRQAVMAEFGIARCRLGVGSA